Protein AF-A0A486XRD2-F1 (afdb_monomer)

Structure (mmCIF, N/CA/C/O backbone):
data_AF-A0A486XRD2-F1
#
_entry.id   AF-A0A486XRD2-F1
#
loop_
_atom_site.group_PDB
_atom_site.id
_atom_site.type_symbol
_atom_site.label_atom_id
_atom_site.label_alt_id
_atom_site.label_comp_id
_atom_site.label_asym_id
_atom_site.label_entity_id
_atom_site.label_seq_id
_atom_site.pdbx_PDB_ins_code
_atom_site.Cartn_x
_atom_site.Cartn_y
_atom_site.Cartn_z
_atom_site.occupancy
_atom_site.B_iso_or_equiv
_atom_site.auth_seq_id
_atom_site.auth_comp_id
_atom_site.auth_asym_id
_atom_site.auth_atom_id
_atom_site.pdbx_PDB_model_num
ATOM 1 N N . MET A 1 1 ? -30.554 0.204 22.713 1.00 56.03 1 MET A N 1
ATOM 2 C CA . MET A 1 1 ? -29.765 0.642 23.896 1.00 56.03 1 MET A CA 1
ATOM 3 C C . MET A 1 1 ? -28.442 -0.103 23.895 1.00 56.03 1 MET A C 1
ATOM 5 O O . MET A 1 1 ? -28.446 -1.259 23.504 1.00 56.03 1 MET A O 1
ATOM 9 N N . SER A 1 2 ? -27.326 0.515 24.295 1.00 78.50 2 SER A N 1
ATOM 10 C CA . SER A 1 2 ? -26.050 -0.213 24.377 1.00 78.50 2 SER A CA 1
ATOM 11 C C . SER A 1 2 ? -26.076 -1.240 25.515 1.00 78.50 2 SER A C 1
ATOM 13 O O . SER A 1 2 ? -26.695 -0.988 26.552 1.00 78.50 2 SER A O 1
ATOM 15 N N . LEU A 1 3 ? -25.358 -2.357 25.346 1.00 76.00 3 LEU A N 1
ATOM 16 C CA . LEU A 1 3 ? -25.177 -3.401 26.370 1.00 76.00 3 LEU A CA 1
ATOM 17 C C . LEU A 1 3 ? -24.735 -2.803 27.720 1.00 76.00 3 LEU A C 1
ATOM 19 O O . LEU A 1 3 ? -25.162 -3.218 28.788 1.00 76.00 3 LEU A O 1
ATOM 23 N N . ILE A 1 4 ? -23.935 -1.738 27.661 1.00 74.50 4 ILE A N 1
ATOM 24 C CA . ILE A 1 4 ? -23.418 -1.003 28.819 1.00 74.50 4 ILE A CA 1
ATOM 25 C C . ILE A 1 4 ? -24.538 -0.308 29.602 1.00 74.50 4 ILE A C 1
ATOM 27 O O . ILE A 1 4 ? -24.523 -0.321 30.830 1.00 74.50 4 ILE A O 1
ATOM 31 N N . LYS A 1 5 ? -25.523 0.286 28.912 1.00 79.38 5 LYS A N 1
ATOM 32 C CA . LYS A 1 5 ? -26.684 0.892 29.582 1.00 79.38 5 LYS A CA 1
ATOM 33 C C . LYS A 1 5 ? -27.525 -0.177 30.282 1.00 79.38 5 LYS A C 1
ATOM 35 O O . LYS A 1 5 ? -27.997 0.067 31.383 1.00 79.38 5 LYS A O 1
ATOM 40 N N . GLN A 1 6 ? -27.668 -1.358 29.677 1.00 80.94 6 GLN A N 1
ATOM 41 C CA . GLN A 1 6 ? -28.377 -2.486 30.292 1.00 80.94 6 GLN A CA 1
ATOM 42 C C . GLN A 1 6 ? -27.646 -3.000 31.541 1.00 80.94 6 GLN A C 1
ATOM 44 O O . GLN A 1 6 ? -28.281 -3.223 32.565 1.00 80.94 6 GLN A O 1
ATOM 49 N N . LEU A 1 7 ? -26.314 -3.105 31.487 1.00 82.50 7 LEU A N 1
ATOM 50 C CA . LEU A 1 7 ? -25.482 -3.535 32.616 1.00 82.50 7 LEU A CA 1
ATOM 51 C C . LEU A 1 7 ? -25.542 -2.543 33.788 1.00 82.50 7 LEU A C 1
ATOM 53 O O . LEU A 1 7 ? -25.674 -2.956 34.935 1.00 82.50 7 LEU A O 1
ATOM 57 N N . TRP A 1 8 ? -25.530 -1.237 33.503 1.00 85.25 8 TRP A N 1
ATOM 58 C CA . TRP A 1 8 ? -25.739 -0.196 34.515 1.00 85.25 8 TRP A CA 1
ATOM 59 C C . TRP A 1 8 ? -27.107 -0.297 35.186 1.00 85.25 8 TRP A C 1
ATOM 61 O O . TRP A 1 8 ? -27.195 -0.234 36.409 1.00 85.25 8 TRP A O 1
ATOM 71 N N . ILE A 1 9 ? -28.165 -0.477 34.391 1.00 85.50 9 ILE A N 1
ATOM 72 C CA . ILE A 1 9 ? -29.521 -0.653 34.918 1.00 85.50 9 ILE A CA 1
ATOM 73 C C . ILE A 1 9 ? -29.579 -1.904 35.796 1.00 85.50 9 ILE A C 1
ATOM 75 O O . ILE A 1 9 ? -30.108 -1.830 36.898 1.00 85.50 9 ILE A O 1
ATOM 79 N N . ALA A 1 10 ? -28.981 -3.018 35.367 1.00 85.94 10 ALA A N 1
ATOM 80 C CA . ALA A 1 10 ? -28.945 -4.249 36.150 1.00 85.94 10 ALA A CA 1
ATOM 81 C C . ALA A 1 10 ? -28.214 -4.073 37.492 1.00 85.94 10 ALA A C 1
ATOM 83 O O . ALA A 1 10 ? -28.741 -4.487 38.521 1.00 85.94 10 ALA A O 1
ATOM 84 N N . ILE A 1 11 ? -27.044 -3.419 37.506 1.00 84.88 11 ILE A N 1
ATOM 85 C CA . ILE A 1 11 ? -26.295 -3.137 38.744 1.00 84.88 11 ILE A CA 1
ATOM 86 C C . ILE A 1 11 ? -27.127 -2.257 39.680 1.00 84.88 11 ILE A C 1
ATOM 88 O O . ILE A 1 11 ? -27.289 -2.601 40.846 1.00 84.88 11 ILE A O 1
ATOM 92 N N . ILE A 1 12 ? -27.698 -1.160 39.173 1.00 86.50 12 ILE A N 1
ATOM 93 C CA . ILE A 1 12 ? -28.513 -0.242 39.982 1.00 86.50 12 ILE A CA 1
ATOM 94 C C . ILE A 1 12 ? -29.731 -0.966 40.554 1.00 86.50 12 ILE A C 1
ATOM 96 O O . ILE A 1 12 ? -29.985 -0.868 41.750 1.00 86.50 12 ILE A O 1
ATOM 100 N N . VAL A 1 13 ? -30.462 -1.715 39.726 1.00 89.50 13 VAL A N 1
ATOM 101 C CA . VAL A 1 13 ? -31.655 -2.454 40.157 1.00 89.50 13 VAL A CA 1
ATOM 102 C C . VAL A 1 13 ? -31.294 -3.487 41.221 1.00 89.50 13 VAL A C 1
ATOM 104 O O . VAL A 1 13 ? -31.942 -3.513 42.264 1.00 89.50 13 VAL A O 1
ATOM 107 N N . MET A 1 14 ? -30.240 -4.286 41.019 1.00 88.00 14 MET A N 1
ATOM 108 C CA . MET A 1 14 ? -29.806 -5.273 42.014 1.00 88.00 14 MET A CA 1
ATOM 109 C C . MET A 1 14 ? -29.352 -4.618 43.322 1.00 88.00 14 MET A C 1
ATOM 111 O O . MET A 1 14 ? -29.734 -5.083 44.393 1.00 88.00 14 MET A O 1
ATOM 115 N N . SER A 1 15 ? -28.584 -3.526 43.260 1.00 86.69 15 SER A N 1
ATOM 116 C CA . SER A 1 15 ? -28.147 -2.798 44.456 1.00 86.69 15 SER A CA 1
ATOM 117 C C . SER A 1 15 ? -29.325 -2.190 45.214 1.00 86.69 15 SER A C 1
ATOM 119 O O . SER A 1 15 ? -29.417 -2.357 46.426 1.00 86.69 15 SER A O 1
ATOM 121 N N . VAL A 1 16 ? -30.256 -1.528 44.522 1.00 87.81 16 VAL A N 1
ATOM 122 C CA . VAL A 1 16 ? -31.454 -0.949 45.149 1.00 87.81 16 VAL A CA 1
ATOM 123 C C . VAL A 1 16 ? -32.318 -2.041 45.772 1.00 87.81 16 VAL A C 1
ATOM 125 O O . VAL A 1 16 ? -32.782 -1.875 46.896 1.00 87.81 16 VAL A O 1
ATOM 128 N N . MET A 1 17 ? -32.493 -3.172 45.085 1.00 90.88 17 MET A N 1
ATOM 129 C CA . MET A 1 17 ? -33.284 -4.289 45.592 1.00 90.88 17 MET A CA 1
ATOM 130 C C . MET A 1 17 ? -32.649 -4.905 46.844 1.00 90.88 17 MET A C 1
ATOM 132 O O . MET A 1 17 ? -33.340 -5.055 47.846 1.00 90.88 17 MET A O 1
ATOM 136 N N . ALA A 1 18 ? -31.341 -5.186 46.825 1.00 88.00 18 ALA A N 1
ATOM 137 C CA . ALA A 1 18 ? -30.627 -5.791 47.951 1.00 88.00 18 ALA A CA 1
ATOM 138 C C . ALA A 1 18 ? -30.544 -4.865 49.178 1.00 88.00 18 ALA A C 1
ATOM 140 O O . ALA A 1 18 ? -30.765 -5.298 50.312 1.00 88.00 18 ALA A O 1
ATOM 141 N N . LEU A 1 19 ? -30.242 -3.579 48.965 1.00 88.19 19 LEU A N 1
ATOM 142 C CA . LEU A 1 19 ? -30.163 -2.600 50.053 1.00 88.19 19 LEU A CA 1
ATOM 143 C C . LEU A 1 19 ? -31.553 -2.275 50.600 1.00 88.19 19 LEU A C 1
ATOM 145 O O . LEU A 1 19 ? -31.738 -2.240 51.814 1.00 88.19 19 LEU A O 1
ATOM 149 N N . GLY A 1 20 ? -32.544 -2.121 49.720 1.00 87.38 20 GLY A N 1
ATOM 150 C CA . GLY A 1 20 ? -33.934 -1.886 50.099 1.00 87.38 20 GLY A CA 1
ATOM 151 C C . GLY A 1 20 ? -34.538 -3.052 50.882 1.00 87.38 20 GLY A C 1
ATOM 152 O O . GLY A 1 20 ? -35.177 -2.827 51.909 1.00 87.38 20 GLY A O 1
ATOM 153 N N . SER A 1 21 ? -34.289 -4.300 50.465 1.00 89.62 21 SER A N 1
ATOM 154 C CA . SER A 1 21 ? -34.754 -5.474 51.210 1.00 89.62 21 SER A CA 1
ATOM 155 C C . SER A 1 21 ? -34.093 -5.568 52.583 1.00 89.62 21 SER A C 1
ATOM 157 O O . SER A 1 21 ? -34.777 -5.811 53.572 1.00 89.62 21 SER A O 1
ATOM 159 N N . SER A 1 22 ? -32.779 -5.326 52.664 1.00 88.81 22 SER A N 1
ATOM 160 C CA . SER A 1 22 ? -32.043 -5.342 53.934 1.00 88.81 22 SER A CA 1
ATOM 161 C C . SER A 1 22 ? -32.551 -4.267 54.902 1.00 88.81 22 SER A C 1
ATOM 163 O O . SER A 1 22 ? -32.822 -4.561 56.068 1.00 88.81 22 SER A O 1
ATOM 165 N N . PHE A 1 23 ? -32.779 -3.046 54.402 1.00 88.06 23 PHE A N 1
ATOM 166 C CA . PHE A 1 23 ? -33.394 -1.958 55.163 1.00 88.06 23 PHE A CA 1
ATOM 167 C C . PHE A 1 23 ? -34.742 -2.375 55.753 1.00 88.06 23 PHE A C 1
ATOM 169 O O . PHE A 1 23 ? -34.960 -2.265 56.959 1.00 88.06 23 PHE A O 1
ATOM 176 N N . PHE A 1 24 ? -35.637 -2.882 54.902 1.00 87.50 24 PHE A N 1
ATOM 177 C CA . PHE A 1 24 ? -36.993 -3.225 55.306 1.00 87.50 24 PHE A CA 1
ATOM 178 C C . PHE A 1 24 ? -37.013 -4.364 56.331 1.00 87.50 24 PHE A C 1
ATOM 180 O O . PHE A 1 24 ? -37.695 -4.261 57.348 1.00 87.50 24 PHE A O 1
ATOM 187 N N . ILE A 1 25 ? -36.214 -5.413 56.106 1.00 88.81 25 ILE A N 1
ATOM 188 C CA . ILE A 1 25 ? -36.078 -6.541 57.037 1.00 88.81 25 ILE A CA 1
ATOM 189 C C . ILE A 1 25 ? -35.549 -6.060 58.394 1.00 88.81 25 ILE A C 1
ATOM 191 O O . ILE A 1 25 ? -36.102 -6.437 59.423 1.00 88.81 25 ILE A O 1
ATOM 195 N N . SER A 1 26 ? -34.526 -5.200 58.414 1.00 86.38 26 SER A N 1
ATOM 196 C CA . SER A 1 26 ? -33.927 -4.701 59.658 1.00 86.38 26 SER A CA 1
ATOM 197 C C . SER A 1 26 ? -34.902 -3.851 60.481 1.00 86.38 26 SER A C 1
ATOM 199 O O . SER A 1 26 ? -35.040 -4.063 61.689 1.00 86.38 26 SER A O 1
ATOM 201 N N . VAL A 1 27 ? -35.628 -2.931 59.834 1.00 86.19 27 VAL A N 1
ATOM 202 C CA . VAL A 1 27 ? -36.658 -2.112 60.497 1.00 86.19 27 VAL A CA 1
ATOM 203 C C . VAL A 1 27 ? -37.794 -2.995 61.019 1.00 86.19 27 VAL A C 1
ATOM 205 O O . VAL A 1 27 ? -38.228 -2.827 62.159 1.00 86.19 27 VAL A O 1
ATOM 208 N N . TYR A 1 28 ? -38.237 -3.974 60.226 1.00 88.56 28 TYR A N 1
ATOM 209 C CA . TYR A 1 28 ? -39.294 -4.908 60.612 1.00 88.56 28 TYR A CA 1
ATOM 210 C C . TYR A 1 28 ? -38.900 -5.793 61.804 1.00 88.56 28 TYR A C 1
ATOM 212 O O . TYR A 1 28 ? -39.654 -5.894 62.769 1.00 88.56 28 TYR A O 1
ATOM 220 N N . GLN A 1 29 ? -37.702 -6.385 61.787 1.00 87.62 29 GLN A N 1
ATOM 221 C CA . GLN A 1 29 ? -37.196 -7.203 62.895 1.00 87.62 29 GLN A CA 1
ATOM 222 C C . GLN A 1 29 ? -37.040 -6.388 64.181 1.00 87.62 29 GLN A C 1
ATOM 224 O O . GLN A 1 29 ? -37.430 -6.842 65.255 1.00 87.62 29 GLN A O 1
ATOM 229 N N . THR A 1 30 ? -36.527 -5.161 64.069 1.00 87.56 30 THR A N 1
ATOM 230 C CA . THR A 1 30 ? -36.347 -4.268 65.220 1.00 87.56 30 THR A CA 1
ATOM 231 C C . THR A 1 30 ? -37.694 -3.870 65.818 1.00 87.56 30 THR A C 1
ATOM 233 O O . THR A 1 30 ? -37.847 -3.852 67.038 1.00 87.56 30 THR A O 1
ATOM 236 N N . ARG A 1 31 ? -38.701 -3.608 64.973 1.00 88.62 31 ARG A N 1
ATOM 237 C CA . ARG A 1 31 ? -40.080 -3.379 65.415 1.00 88.62 31 ARG A CA 1
ATOM 238 C C . ARG A 1 31 ? -40.617 -4.577 66.201 1.00 88.62 31 ARG A C 1
ATOM 240 O O . ARG A 1 31 ? -41.103 -4.374 67.308 1.00 88.62 31 ARG A O 1
ATOM 247 N N . LEU A 1 32 ? -40.531 -5.793 65.654 1.00 87.75 32 LEU A N 1
ATOM 248 C CA . LEU A 1 32 ? -41.040 -6.999 66.321 1.00 87.75 32 LEU A CA 1
ATOM 249 C C . LEU A 1 32 ? -40.400 -7.201 67.698 1.00 87.75 32 LEU A C 1
ATOM 251 O O . LEU A 1 32 ? -41.107 -7.408 68.680 1.00 87.75 32 LEU A O 1
ATOM 255 N N . HIS A 1 33 ? -39.078 -7.064 67.778 1.00 88.25 33 HIS A N 1
ATOM 256 C CA . HIS A 1 33 ? -38.345 -7.228 69.029 1.00 88.25 33 HIS A CA 1
ATOM 257 C C . HIS A 1 33 ? -38.732 -6.176 70.081 1.00 88.25 33 HIS A C 1
ATOM 259 O O . HIS A 1 33 ? -38.884 -6.491 71.259 1.00 88.25 33 HIS A O 1
ATOM 265 N N . LEU A 1 34 ? -38.952 -4.925 69.660 1.00 87.56 34 LEU A N 1
ATOM 266 C CA . LEU A 1 34 ? -39.437 -3.868 70.551 1.00 87.56 34 LEU A CA 1
ATOM 267 C C . LEU A 1 34 ? -40.858 -4.138 71.055 1.00 87.56 34 LEU A C 1
ATOM 269 O O . LEU A 1 34 ? -41.132 -3.879 72.224 1.00 87.56 34 LEU A O 1
ATOM 273 N N . MET A 1 35 ? -41.749 -4.658 70.205 1.00 88.19 35 MET A N 1
ATOM 274 C CA . MET A 1 35 ? -43.113 -5.017 70.611 1.00 88.19 35 MET A CA 1
ATOM 275 C C . MET A 1 35 ? -43.106 -6.134 71.658 1.00 88.19 35 MET A C 1
ATOM 277 O O . MET A 1 35 ? -43.782 -6.016 72.676 1.00 88.19 35 MET A O 1
ATOM 281 N N . GLU A 1 36 ? -42.302 -7.176 71.444 1.00 88.69 36 GLU A N 1
ATOM 282 C CA . GLU A 1 36 ? -42.139 -8.282 72.393 1.00 88.69 36 GLU A CA 1
ATOM 283 C C . GLU A 1 36 ? -41.585 -7.797 73.741 1.00 88.69 36 GLU A C 1
ATOM 285 O O . GLU A 1 36 ? -42.147 -8.100 74.793 1.00 88.69 36 GLU A O 1
ATOM 290 N N . HIS A 1 37 ? -40.538 -6.966 73.718 1.00 89.12 37 HIS A N 1
ATOM 291 C CA . HIS A 1 37 ? -39.964 -6.392 74.935 1.00 89.12 37 HIS A CA 1
ATOM 292 C C . HIS A 1 37 ? -40.941 -5.498 75.699 1.00 89.12 37 HIS A C 1
ATOM 294 O O . HIS A 1 37 ? -40.990 -5.562 76.928 1.00 89.12 37 HIS A O 1
ATOM 300 N N . LEU A 1 38 ? -41.712 -4.661 74.999 1.00 87.94 38 LEU A N 1
ATOM 301 C CA . LEU A 1 38 ? -42.724 -3.815 75.630 1.00 87.94 38 LEU A CA 1
ATOM 302 C C . LEU A 1 38 ? -43.860 -4.656 76.223 1.00 87.94 38 LEU A C 1
ATOM 304 O O . LEU A 1 38 ? -44.310 -4.354 77.324 1.00 87.94 38 LEU A O 1
ATOM 308 N N . TYR A 1 39 ? -44.280 -5.726 75.545 1.00 90.44 39 TYR A N 1
ATOM 309 C CA . TYR A 1 39 ? -45.314 -6.627 76.049 1.00 90.44 39 TYR A CA 1
ATOM 310 C C . TYR A 1 39 ? -44.873 -7.357 77.322 1.00 90.44 39 TYR A C 1
ATOM 312 O O . TYR A 1 39 ? -45.574 -7.300 78.331 1.00 90.44 39 TYR A O 1
ATOM 320 N N . LEU A 1 40 ? -43.690 -7.983 77.311 1.00 90.00 40 LEU A N 1
ATOM 321 C CA . LEU A 1 40 ? -43.140 -8.651 78.496 1.00 90.00 40 LEU A CA 1
ATOM 322 C C . LEU A 1 40 ? -42.992 -7.669 79.661 1.00 90.00 40 LEU A C 1
ATOM 324 O O . LEU A 1 40 ? -43.444 -7.951 80.766 1.00 90.00 40 LEU A O 1
ATOM 328 N N . LYS A 1 41 ? -42.471 -6.465 79.389 1.00 89.38 41 LYS A N 1
ATOM 329 C CA . LYS A 1 41 ? -42.376 -5.394 80.386 1.00 89.38 41 LYS A CA 1
ATOM 330 C C . LYS A 1 41 ? -43.746 -5.009 80.954 1.00 89.38 41 LYS A C 1
ATOM 332 O O . LYS A 1 41 ? -43.855 -4.792 82.157 1.00 89.38 41 LYS A O 1
ATOM 337 N N . ASN A 1 42 ? -44.786 -4.922 80.122 1.00 91.94 42 ASN A N 1
ATOM 338 C CA . ASN A 1 42 ? -46.143 -4.634 80.585 1.00 91.94 42 ASN A CA 1
ATOM 339 C C . ASN A 1 42 ? -46.658 -5.731 81.527 1.00 91.94 42 ASN A C 1
ATOM 341 O O . ASN A 1 42 ? -47.186 -5.414 82.591 1.00 91.94 42 ASN A O 1
ATOM 345 N N . VAL A 1 43 ? -46.498 -7.005 81.153 1.00 91.75 43 VAL A N 1
ATOM 346 C CA . VAL A 1 43 ? -46.941 -8.160 81.954 1.00 91.75 43 VAL A CA 1
ATOM 347 C C . VAL A 1 43 ? -46.187 -8.237 83.283 1.00 91.75 43 VAL A C 1
ATOM 349 O O . VAL A 1 43 ? -46.818 -8.377 84.334 1.00 91.75 43 VAL A O 1
ATOM 352 N N . ASP A 1 44 ? -44.863 -8.086 83.258 1.00 91.81 44 ASP A N 1
ATOM 353 C CA . ASP A 1 44 ? -44.022 -8.115 84.457 1.00 91.81 44 ASP A CA 1
ATOM 354 C C . ASP A 1 44 ? -44.389 -6.974 85.411 1.00 91.81 44 ASP A C 1
ATOM 356 O O . ASP A 1 44 ? -44.645 -7.207 86.596 1.00 91.81 44 ASP A O 1
ATOM 360 N N . ASN A 1 45 ? -44.512 -5.746 84.893 1.00 91.19 45 ASN A N 1
ATOM 361 C CA . ASN A 1 45 ? -44.902 -4.586 85.693 1.00 91.19 45 ASN A CA 1
ATOM 362 C C . ASN A 1 45 ? -46.311 -4.745 86.276 1.00 91.19 45 ASN A C 1
ATOM 364 O O . ASN A 1 45 ? -46.512 -4.460 87.457 1.00 91.19 45 ASN A O 1
ATOM 368 N N . ALA A 1 46 ? -47.276 -5.232 85.486 1.00 91.56 46 ALA A N 1
ATOM 369 C CA . ALA A 1 46 ? -48.633 -5.494 85.963 1.00 91.56 46 ALA A CA 1
ATOM 370 C C . ALA A 1 46 ? -48.632 -6.523 87.095 1.00 91.56 46 ALA A C 1
ATOM 372 O O . ALA A 1 46 ? -49.273 -6.307 88.121 1.00 91.56 46 ALA A O 1
ATOM 373 N N . THR A 1 47 ? -47.863 -7.603 86.953 1.00 92.06 47 THR A N 1
ATOM 374 C CA . THR A 1 47 ? -47.773 -8.677 87.951 1.00 92.06 47 THR A CA 1
ATOM 375 C C . THR A 1 47 ? -47.131 -8.193 89.252 1.00 92.06 47 THR A C 1
ATOM 377 O O . THR A 1 47 ? -47.670 -8.434 90.334 1.00 92.06 47 THR A O 1
ATOM 380 N N . VAL A 1 48 ? -46.013 -7.464 89.165 1.00 91.12 48 VAL A N 1
ATOM 381 C CA . VAL A 1 48 ? -45.300 -6.916 90.333 1.00 91.12 48 VAL A CA 1
ATOM 382 C C . VAL A 1 48 ? -46.158 -5.885 91.072 1.00 91.12 48 VAL A C 1
ATOM 384 O O . VAL A 1 48 ? -46.266 -5.925 92.303 1.00 91.12 48 VAL A O 1
ATOM 387 N N . LEU A 1 49 ? -46.814 -4.982 90.339 1.00 88.88 49 LEU A N 1
ATOM 388 C CA . LEU A 1 49 ? -47.686 -3.971 90.936 1.00 88.88 49 LEU A CA 1
ATOM 389 C C . LEU A 1 49 ? -48.952 -4.597 91.523 1.00 88.88 49 LEU A C 1
ATOM 391 O O . LEU A 1 49 ? -49.318 -4.259 92.646 1.00 88.88 49 LEU A O 1
ATOM 395 N N . ALA A 1 50 ? -49.572 -5.569 90.850 1.00 89.56 50 ALA A N 1
ATOM 396 C CA . ALA A 1 50 ? -50.719 -6.292 91.394 1.00 89.56 50 ALA A CA 1
ATOM 397 C C . ALA A 1 50 ? -50.361 -7.067 92.670 1.00 89.56 50 ALA A C 1
ATOM 399 O O . ALA A 1 50 ? -51.144 -7.061 93.619 1.00 89.56 50 ALA A O 1
ATOM 400 N N . MET A 1 51 ? -49.172 -7.678 92.742 1.00 88.75 51 MET A N 1
ATOM 401 C CA . MET A 1 51 ? -48.687 -8.345 93.955 1.00 88.75 51 MET A CA 1
ATOM 402 C C . MET A 1 51 ? -48.501 -7.347 95.108 1.00 88.75 51 MET A C 1
ATOM 404 O O . MET A 1 51 ? -48.952 -7.607 96.224 1.00 88.75 51 MET A O 1
ATOM 408 N N . THR A 1 52 ? -47.919 -6.179 94.826 1.00 88.44 52 THR A N 1
ATOM 409 C CA . THR A 1 52 ? -47.726 -5.101 95.813 1.00 88.44 52 THR A CA 1
ATOM 410 C C . THR A 1 52 ? -49.070 -4.558 96.319 1.00 88.44 52 THR A C 1
ATOM 412 O O . THR A 1 52 ? -49.292 -4.444 97.524 1.00 88.44 52 THR A O 1
ATOM 415 N N . LEU A 1 53 ? -50.018 -4.300 95.414 1.00 86.81 53 LEU A N 1
ATOM 416 C CA . LEU A 1 53 ? -51.359 -3.813 95.753 1.00 86.81 53 LEU A CA 1
ATOM 417 C C . LEU A 1 53 ? -52.197 -4.879 96.471 1.00 86.81 53 LEU A C 1
ATOM 419 O O . LEU A 1 53 ? -53.012 -4.538 97.326 1.00 86.81 53 LEU A O 1
ATOM 423 N N . SER A 1 54 ? -51.965 -6.168 96.200 1.00 87.31 54 SER A N 1
ATOM 424 C CA . SER A 1 54 ? -52.606 -7.287 96.912 1.00 87.31 54 SER A CA 1
ATOM 425 C C . SER A 1 54 ? -52.170 -7.375 98.379 1.00 87.31 54 SER A C 1
ATOM 427 O O . SER A 1 54 ? -52.929 -7.884 99.198 1.00 87.31 54 SER A O 1
ATOM 429 N N . GLN A 1 55 ? -51.022 -6.801 98.753 1.00 85.00 55 GLN A N 1
ATOM 430 C CA . GLN A 1 55 ? -50.554 -6.725 100.147 1.00 85.00 55 GLN A CA 1
ATOM 431 C C . GLN A 1 55 ? -50.911 -5.401 100.852 1.00 85.00 55 GLN A C 1
ATOM 433 O O . GLN A 1 55 ? -50.877 -5.337 102.078 1.00 85.00 55 GLN A O 1
ATOM 438 N N . ALA A 1 56 ? -51.270 -4.353 100.104 1.00 84.19 56 ALA A N 1
ATOM 439 C CA . ALA A 1 56 ? -51.637 -3.040 100.645 1.00 84.19 56 ALA A CA 1
ATOM 440 C C . ALA A 1 56 ? -53.061 -3.005 101.246 1.00 84.19 56 ALA A C 1
ATOM 442 O O . ALA A 1 56 ? -53.874 -3.889 100.984 1.00 84.19 56 ALA A O 1
ATOM 443 N N . ASN A 1 57 ? -53.401 -1.966 102.016 1.00 77.62 57 ASN A N 1
ATOM 444 C CA . ASN A 1 57 ? -54.781 -1.745 102.474 1.00 77.62 57 ASN A CA 1
ATOM 445 C C . ASN A 1 57 ? -55.688 -1.320 101.306 1.00 77.62 57 ASN A C 1
ATOM 447 O O . ASN A 1 57 ? -55.312 -0.471 100.502 1.00 77.62 57 ASN A O 1
ATOM 451 N N . LYS A 1 58 ? -56.901 -1.883 101.235 1.00 82.00 58 LYS A N 1
ATOM 452 C CA . LYS A 1 58 ? -57.854 -1.748 100.107 1.00 82.00 58 LYS A CA 1
ATOM 453 C C . LYS A 1 58 ? -58.685 -0.459 100.154 1.00 82.00 58 LYS A C 1
ATOM 455 O O . LYS A 1 58 ? -59.793 -0.404 99.631 1.00 82.00 58 LYS A O 1
ATOM 460 N N . ASP A 1 59 ? -58.150 0.585 100.780 1.00 79.94 59 ASP A N 1
ATOM 461 C CA . ASP A 1 59 ? -58.771 1.907 100.753 1.00 79.94 59 ASP A CA 1
ATOM 462 C C . ASP A 1 59 ? -58.533 2.577 99.390 1.00 79.94 59 ASP A C 1
ATOM 464 O O . ASP A 1 59 ? -57.406 2.594 98.888 1.00 79.94 59 ASP A O 1
ATOM 468 N N . SER A 1 60 ? -59.589 3.151 98.805 1.00 76.06 60 SER A N 1
ATOM 469 C CA . SER A 1 60 ? -59.562 3.760 97.467 1.00 76.06 60 SER A CA 1
ATOM 470 C C . SER A 1 60 ? -58.480 4.835 97.360 1.00 76.06 60 SER A C 1
ATOM 472 O O . SER A 1 60 ? -57.751 4.881 96.374 1.00 76.06 60 SER A O 1
ATOM 474 N N . THR A 1 61 ? -58.321 5.644 98.409 1.00 80.12 61 THR A N 1
ATOM 475 C CA . THR A 1 61 ? -57.337 6.733 98.478 1.00 80.12 61 THR A CA 1
ATOM 476 C C . THR A 1 61 ? -55.899 6.218 98.503 1.00 80.12 61 THR A C 1
ATOM 478 O O . THR A 1 61 ? -55.007 6.800 97.892 1.00 80.12 61 THR A O 1
ATOM 481 N N . THR A 1 62 ? -55.658 5.104 99.202 1.00 82.56 62 THR A N 1
ATOM 482 C CA . THR A 1 62 ? -54.319 4.507 99.322 1.00 82.56 62 THR A CA 1
ATOM 483 C C . THR A 1 62 ? -53.890 3.862 98.003 1.00 82.56 62 THR A C 1
ATOM 485 O O . THR A 1 62 ? -52.759 4.056 97.561 1.00 82.56 62 THR A O 1
ATOM 488 N N . LEU A 1 63 ? -54.804 3.146 97.339 1.00 84.12 63 LEU A N 1
ATOM 489 C CA . LEU A 1 63 ? -54.556 2.544 96.025 1.00 84.12 63 LEU A CA 1
ATOM 490 C C . LEU A 1 63 ? -54.332 3.611 94.945 1.00 84.12 63 LEU A C 1
ATOM 492 O O . LEU A 1 63 ? -53.429 3.463 94.124 1.00 84.12 63 LEU A O 1
ATOM 496 N N . GLU A 1 64 ? -55.104 4.701 94.972 1.00 86.06 64 GLU A N 1
ATOM 497 C CA . GLU A 1 64 ? -54.931 5.830 94.055 1.00 86.06 64 GLU A CA 1
ATOM 498 C C . GLU A 1 64 ? -53.574 6.510 94.236 1.00 86.06 64 GLU A C 1
ATOM 500 O O . GLU A 1 64 ? -52.875 6.710 93.249 1.00 86.06 64 GLU A O 1
ATOM 505 N N . LEU A 1 65 ? -53.140 6.775 95.473 1.00 85.31 65 LEU A N 1
ATOM 506 C CA . LEU A 1 65 ? -51.827 7.373 95.745 1.00 85.31 65 LEU A CA 1
ATOM 507 C C . LEU A 1 65 ? -50.661 6.472 95.312 1.00 85.31 65 LEU A C 1
ATOM 509 O O . LEU A 1 65 ? -49.671 6.973 94.780 1.00 85.31 65 LEU A O 1
ATOM 513 N N . MET A 1 66 ? -50.762 5.152 95.505 1.00 85.50 66 MET A N 1
ATOM 514 C CA . MET A 1 66 ? -49.723 4.209 95.067 1.00 85.50 66 MET A CA 1
ATOM 515 C C . MET A 1 66 ? -49.638 4.120 93.539 1.00 85.50 66 MET A C 1
ATOM 517 O O . MET A 1 66 ? -48.540 4.116 92.981 1.00 85.50 66 MET A O 1
ATOM 521 N N . LEU A 1 67 ? -50.785 4.077 92.855 1.00 89.06 67 LEU A N 1
ATOM 522 C CA . LEU A 1 67 ? -50.838 4.060 91.394 1.00 89.06 67 LEU A CA 1
ATOM 523 C C . LEU A 1 67 ? -50.427 5.410 90.788 1.00 89.06 67 LEU A C 1
ATOM 525 O O . LEU A 1 67 ? -49.710 5.411 89.792 1.00 89.06 67 LEU A O 1
ATOM 529 N N . ALA A 1 68 ? -50.807 6.534 91.403 1.00 88.06 68 ALA A N 1
ATOM 530 C CA . ALA A 1 68 ? -50.389 7.876 90.999 1.00 88.06 68 ALA A CA 1
ATOM 531 C C . ALA A 1 68 ? -48.873 8.048 91.144 1.00 88.06 68 ALA A C 1
ATOM 533 O O . ALA A 1 68 ? -48.217 8.433 90.185 1.00 88.06 68 ALA A O 1
ATOM 534 N N . ALA A 1 69 ? -48.287 7.645 92.278 1.00 88.56 69 ALA A N 1
ATOM 535 C CA . ALA A 1 69 ? -46.837 7.690 92.475 1.00 88.56 69 ALA A CA 1
ATOM 536 C C . ALA A 1 69 ? -46.083 6.848 91.434 1.00 88.56 69 ALA A C 1
ATOM 538 O O . ALA A 1 69 ? -45.022 7.249 90.956 1.00 88.56 69 ALA A O 1
ATOM 539 N N . GLN A 1 70 ? -46.632 5.689 91.057 1.00 90.38 70 GLN A N 1
ATOM 540 C CA . GLN A 1 70 ? -46.051 4.856 90.010 1.00 90.38 70 GLN A CA 1
ATOM 541 C C . GLN A 1 70 ? -46.237 5.465 88.612 1.00 90.38 70 GLN A C 1
ATOM 543 O O . GLN A 1 70 ? -45.328 5.371 87.789 1.00 90.38 70 GLN A O 1
ATOM 548 N N . PHE A 1 71 ? -47.377 6.096 88.336 1.00 89.06 71 PHE A N 1
ATOM 549 C CA . PHE A 1 71 ? -47.654 6.780 87.074 1.00 89.06 71 PHE A CA 1
ATOM 550 C C . PHE A 1 71 ? -46.759 8.017 86.888 1.00 89.06 71 PHE A C 1
ATOM 552 O O . PHE A 1 71 ? -46.154 8.184 85.829 1.00 89.06 71 PHE A O 1
ATOM 559 N N . ASP A 1 72 ? -46.557 8.797 87.952 1.00 87.31 72 ASP A N 1
ATOM 560 C CA . ASP A 1 72 ? -45.717 10.001 87.986 1.00 87.31 72 ASP A CA 1
ATOM 561 C C . ASP A 1 72 ? -44.222 9.708 87.761 1.00 87.31 72 ASP A C 1
ATOM 563 O O . ASP A 1 72 ? -43.445 10.617 87.470 1.00 87.31 72 ASP A O 1
ATOM 567 N N . THR A 1 73 ? -43.801 8.434 87.810 1.00 85.62 73 THR A N 1
ATOM 568 C CA . THR A 1 73 ? -42.456 8.030 87.356 1.00 85.62 73 THR A CA 1
ATOM 569 C C . THR A 1 73 ? -42.234 8.259 85.858 1.00 85.62 73 THR A C 1
ATOM 571 O O . THR A 1 73 ? -41.090 8.254 85.406 1.00 85.62 73 THR A O 1
ATOM 574 N N . GLY A 1 74 ? -43.311 8.443 85.084 1.00 82.75 74 GLY A N 1
ATOM 575 C CA . GLY A 1 74 ? -43.265 8.761 83.659 1.00 82.75 74 GLY A CA 1
ATOM 576 C C . GLY A 1 74 ? -42.961 7.574 82.743 1.00 82.75 74 GLY A C 1
ATOM 577 O O . GLY A 1 74 ? -42.749 7.778 81.558 1.00 82.75 74 GLY A O 1
ATOM 578 N N . TYR A 1 75 ? -42.928 6.336 83.249 1.00 84.12 75 TYR A N 1
ATOM 579 C CA . TYR A 1 75 ? -42.641 5.147 82.429 1.00 84.12 75 TYR A CA 1
ATOM 580 C C . TYR A 1 75 ? -43.879 4.495 81.794 1.00 84.12 75 TYR A C 1
ATOM 582 O O . TYR A 1 75 ? -43.734 3.566 80.990 1.00 84.12 75 TYR A O 1
ATOM 590 N N . TYR A 1 76 ? -45.081 4.952 82.148 1.00 87.44 76 TYR A N 1
ATOM 591 C CA . TYR A 1 76 ? -46.348 4.353 81.736 1.00 87.44 76 TYR A CA 1
ATOM 592 C C . TYR A 1 76 ? -47.165 5.328 80.906 1.00 87.44 76 TYR A C 1
ATOM 594 O O . TYR A 1 76 ? -47.302 6.498 81.246 1.00 87.44 76 TYR A O 1
ATOM 602 N N . GLU A 1 77 ? -47.740 4.820 79.826 1.00 87.19 77 GLU A N 1
ATOM 603 C CA . GLU A 1 77 ? -48.703 5.559 79.019 1.00 87.19 77 GLU A CA 1
ATOM 604 C C . GLU A 1 77 ? -50.106 5.450 79.603 1.00 87.19 77 GLU A C 1
ATOM 606 O O . GLU A 1 77 ? -50.856 6.427 79.582 1.00 87.19 77 GLU A O 1
ATOM 611 N N . ARG A 1 78 ? -50.449 4.280 80.155 1.00 89.88 78 ARG A N 1
ATOM 612 C CA . ARG A 1 78 ? -51.755 4.012 80.754 1.00 89.88 78 ARG A CA 1
ATOM 613 C C . ARG A 1 78 ? -51.624 3.066 81.941 1.00 89.88 78 ARG A C 1
ATOM 615 O O . ARG A 1 78 ? -50.982 2.024 81.841 1.00 89.88 78 ARG A O 1
ATOM 622 N N . ILE A 1 79 ? -52.277 3.406 83.048 1.00 91.31 79 ILE A N 1
ATOM 623 C CA . ILE A 1 79 ? -52.503 2.496 84.178 1.00 91.31 79 ILE A CA 1
ATOM 624 C C . ILE A 1 79 ? -53.993 2.538 84.500 1.00 91.31 79 ILE A C 1
ATOM 626 O O . ILE A 1 79 ? -54.539 3.607 84.767 1.00 91.31 79 ILE A O 1
ATOM 630 N N . SER A 1 80 ? -54.669 1.392 84.440 1.00 90.44 80 SER A N 1
ATOM 631 C CA . SER A 1 80 ? -56.103 1.284 84.730 1.00 90.44 80 SER A CA 1
ATOM 632 C C . SER A 1 80 ? -56.361 0.194 85.758 1.00 90.44 80 SER A C 1
ATOM 634 O O . SER A 1 80 ? -55.960 -0.949 85.566 1.00 90.44 80 SER A O 1
ATOM 636 N N . 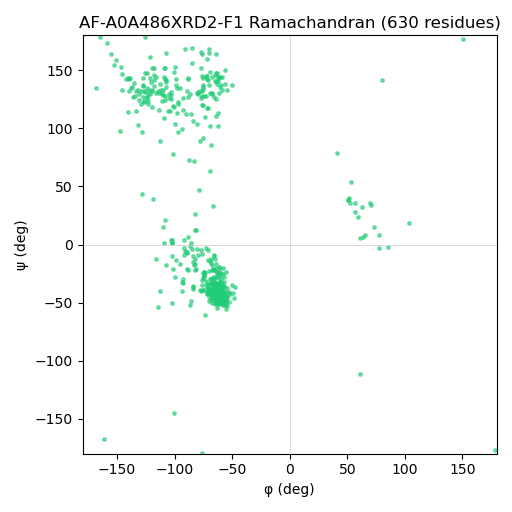LEU A 1 81 ? -57.061 0.539 86.833 1.00 89.06 81 LEU A N 1
ATOM 637 C CA . LEU A 1 81 ? -57.586 -0.424 87.790 1.00 89.06 81 LEU A CA 1
ATOM 638 C C . LEU A 1 81 ? -59.073 -0.634 87.513 1.00 89.06 81 LEU A C 1
ATOM 640 O O . LEU A 1 81 ? -59.856 0.310 87.600 1.00 89.06 81 LEU A O 1
ATOM 644 N N . LEU A 1 82 ? -59.459 -1.863 87.196 1.00 88.88 82 LEU A N 1
ATOM 645 C CA . LEU A 1 82 ? -60.823 -2.257 86.858 1.00 88.88 82 LEU A CA 1
ATOM 646 C C . LEU A 1 82 ? -61.431 -3.099 87.985 1.00 88.88 82 LEU A C 1
ATOM 648 O O . LEU A 1 82 ? -60.744 -3.915 88.602 1.00 88.88 82 LEU A O 1
ATOM 652 N N . LYS A 1 83 ? -62.731 -2.942 88.232 1.00 83.69 83 LYS A N 1
ATOM 653 C CA . LYS A 1 83 ? -63.510 -3.868 89.065 1.00 83.69 83 LYS A CA 1
ATOM 654 C C . LYS A 1 83 ? -63.694 -5.217 88.358 1.00 83.69 83 LYS A C 1
ATOM 656 O O . LYS A 1 83 ? -63.551 -5.292 87.136 1.00 83.69 83 LYS A O 1
ATOM 661 N N . PRO A 1 84 ? -64.104 -6.273 89.086 1.00 79.31 84 PRO A N 1
ATOM 662 C CA . PRO A 1 84 ? -64.469 -7.559 88.487 1.00 79.31 84 PRO A CA 1
ATOM 663 C C . PRO A 1 84 ? -65.610 -7.475 87.454 1.00 79.31 84 PRO A C 1
ATOM 665 O O . PRO A 1 84 ? -65.740 -8.366 86.622 1.00 79.31 84 PRO A O 1
ATOM 668 N N . ASP A 1 85 ? -66.420 -6.408 87.483 1.00 76.81 85 ASP A N 1
ATOM 669 C CA . ASP A 1 85 ? -67.480 -6.120 86.503 1.00 76.81 85 ASP A CA 1
ATOM 670 C C . ASP A 1 85 ? -66.996 -5.349 85.254 1.00 76.81 85 ASP A C 1
ATOM 672 O O . ASP A 1 85 ? -67.788 -5.073 84.353 1.00 76.81 85 ASP A O 1
ATOM 676 N N . GLY A 1 86 ? -65.704 -5.003 85.189 1.00 71.88 86 GLY A N 1
ATOM 677 C CA . GLY A 1 86 ? -65.084 -4.259 84.091 1.00 71.88 86 GLY A CA 1
ATOM 678 C C . GLY A 1 86 ? -65.185 -2.731 84.194 1.00 71.88 86 GLY A C 1
ATOM 679 O O . GLY A 1 86 ? -64.632 -2.037 83.342 1.00 71.88 86 GLY A O 1
ATOM 680 N N . SER A 1 87 ? -65.842 -2.173 85.217 1.00 79.38 87 SER A N 1
ATOM 681 C CA . SER A 1 87 ? -65.888 -0.719 85.424 1.00 79.38 87 SER A CA 1
ATOM 682 C C . SER A 1 87 ? -64.564 -0.188 85.991 1.00 79.38 87 SER A C 1
ATOM 684 O O . SER A 1 87 ? -63.972 -0.779 86.896 1.00 79.38 87 SER A O 1
ATOM 686 N N . ALA A 1 88 ? -64.071 0.931 85.454 1.00 76.44 88 ALA A N 1
ATOM 687 C CA . ALA A 1 88 ? -62.814 1.526 85.901 1.00 76.44 88 ALA A CA 1
ATOM 688 C C . ALA A 1 88 ? -62.964 2.191 87.278 1.00 76.44 88 ALA A C 1
ATOM 690 O O . ALA A 1 88 ? -63.850 3.017 87.486 1.00 76.44 88 ALA A O 1
ATOM 691 N N . ILE A 1 89 ? -62.077 1.828 88.205 1.00 77.75 89 ILE A N 1
ATOM 692 C CA . ILE A 1 89 ? -61.938 2.438 89.533 1.00 77.75 89 ILE A CA 1
ATOM 693 C C . ILE A 1 89 ? -61.012 3.651 89.434 1.00 77.75 89 ILE A C 1
ATOM 695 O O . ILE A 1 89 ? -61.373 4.736 89.872 1.00 77.75 89 ILE A O 1
ATOM 699 N N . ILE A 1 90 ? -59.829 3.462 88.846 1.00 83.81 90 ILE A N 1
ATOM 700 C CA . ILE A 1 90 ? -58.785 4.482 88.687 1.00 83.81 90 ILE A CA 1
ATOM 701 C C . ILE A 1 90 ? -58.222 4.354 87.273 1.00 83.81 90 ILE A C 1
ATOM 703 O O . ILE A 1 90 ? -57.965 3.242 86.806 1.00 83.81 90 ILE A O 1
ATOM 707 N N . HIS A 1 91 ? -58.032 5.480 86.590 1.00 87.56 91 HIS A N 1
ATOM 708 C CA . HIS A 1 91 ? -57.506 5.515 85.231 1.00 87.56 91 HIS A CA 1
ATOM 709 C C . HIS A 1 91 ? -56.549 6.690 85.060 1.00 87.56 91 HIS A C 1
ATOM 711 O O . HIS A 1 91 ? -56.964 7.847 85.092 1.00 87.56 91 HIS A O 1
ATOM 717 N N . PHE A 1 92 ? -55.277 6.382 84.829 1.00 87.94 92 PHE A N 1
ATOM 718 C CA . PHE A 1 92 ? -54.258 7.355 84.466 1.00 87.94 92 PHE A CA 1
ATOM 719 C C . PHE A 1 92 ? -53.857 7.148 83.010 1.00 87.94 92 PHE A C 1
ATOM 721 O O . PHE A 1 92 ? -53.610 6.014 82.590 1.00 87.94 92 PHE A O 1
ATOM 728 N N . LYS A 1 93 ? -53.794 8.239 82.240 1.00 87.25 93 LYS A N 1
ATOM 729 C CA . LYS A 1 93 ? -53.359 8.232 80.842 1.00 87.25 93 LYS A CA 1
ATOM 730 C C . LYS A 1 93 ? -52.491 9.447 80.547 1.00 87.25 93 LYS A C 1
ATOM 732 O O . LYS A 1 93 ? -52.856 10.570 80.890 1.00 87.25 93 LYS A O 1
ATOM 737 N N . MET A 1 94 ? -51.353 9.219 79.901 1.00 81.00 94 MET A N 1
ATOM 738 C CA . MET A 1 94 ? -50.414 10.279 79.558 1.00 81.00 94 MET A CA 1
ATOM 739 C C . MET A 1 94 ? -50.953 11.086 78.361 1.00 81.00 94 MET A C 1
ATOM 741 O O . MET A 1 94 ? -51.461 10.487 77.405 1.00 81.00 94 MET A O 1
ATOM 745 N N . PRO A 1 95 ? -50.869 12.429 78.372 1.00 75.06 95 PRO A N 1
ATOM 746 C CA . PRO A 1 95 ? -51.194 13.242 77.207 1.00 75.06 95 PRO A CA 1
ATOM 747 C C . PRO A 1 95 ? -50.296 12.871 76.023 1.00 75.06 95 PRO A C 1
ATOM 749 O O . PRO A 1 95 ? -49.091 12.668 76.169 1.00 75.06 95 PRO A O 1
ATOM 752 N N . SER A 1 96 ? -50.877 12.779 74.832 1.00 65.44 96 SER A N 1
ATOM 753 C CA . SER A 1 96 ? -50.130 12.495 73.610 1.00 65.44 96 SER A CA 1
ATOM 754 C C . SER A 1 96 ? -49.352 13.735 73.155 1.00 65.44 96 SER A C 1
ATOM 756 O O . SER A 1 96 ? -49.889 14.560 72.416 1.00 65.44 96 SER A O 1
ATOM 758 N N . ASP A 1 97 ? -48.101 13.861 73.595 1.00 63.19 97 ASP A N 1
ATOM 759 C CA . ASP A 1 97 ? -47.178 14.905 73.135 1.00 63.19 97 ASP A CA 1
ATOM 760 C C . ASP A 1 97 ? -46.585 14.604 71.750 1.00 63.19 97 ASP A C 1
ATOM 762 O O . ASP A 1 97 ? -46.413 13.451 71.339 1.00 63.19 97 ASP A O 1
ATOM 766 N N . SER A 1 98 ? -46.234 15.666 71.016 1.00 58.50 98 SER A N 1
ATOM 767 C CA . SER A 1 98 ? -45.564 15.564 69.718 1.00 58.50 98 SER A CA 1
ATOM 768 C C . SER A 1 98 ? -44.136 15.041 69.888 1.00 58.50 98 SER A C 1
ATOM 770 O O . SER A 1 98 ? -43.219 15.778 70.253 1.00 58.50 98 SER A O 1
ATOM 772 N N . VAL A 1 99 ? -43.936 13.762 69.592 1.00 67.00 99 VAL A N 1
ATOM 773 C CA . VAL A 1 99 ? -42.612 13.135 69.551 1.00 67.00 99 VAL A CA 1
ATOM 774 C C . VAL A 1 99 ? -41.857 13.636 68.310 1.00 67.00 99 VAL A C 1
ATOM 776 O O . VAL A 1 99 ? -42.458 13.835 67.258 1.00 67.00 99 VAL A O 1
ATOM 779 N N . GLY A 1 100 ? -40.531 13.816 68.388 1.00 78.19 100 GLY A N 1
ATOM 780 C CA . GLY A 1 100 ? -39.660 14.250 67.275 1.00 78.19 100 GLY A CA 1
ATOM 781 C C . GLY A 1 100 ? -39.515 13.253 66.106 1.00 78.19 100 GLY A C 1
ATOM 782 O O . GLY A 1 100 ? -38.443 13.150 65.504 1.00 78.19 100 GLY A O 1
ATOM 783 N N . VAL A 1 101 ? -40.566 12.486 65.807 1.00 85.12 101 VAL A N 1
ATOM 784 C CA . VAL A 1 101 ? -40.655 11.461 64.764 1.00 85.12 101 VAL A CA 1
ATOM 785 C C . VAL A 1 101 ? -41.773 11.846 63.784 1.00 85.12 101 VAL A C 1
ATOM 787 O O . VAL A 1 101 ? -42.868 12.188 64.224 1.00 85.12 101 VAL A O 1
ATOM 790 N N . PRO A 1 102 ? -41.548 11.791 62.459 1.00 87.19 102 PRO A N 1
ATOM 791 C CA . PRO A 1 102 ? -42.573 12.145 61.480 1.00 87.19 102 PRO A CA 1
ATOM 792 C C . PRO A 1 102 ? -43.812 11.238 61.531 1.00 87.19 102 PRO A C 1
ATOM 794 O O . PRO A 1 102 ? -43.691 10.014 61.593 1.00 87.19 102 PRO A O 1
ATOM 797 N N . ASN A 1 103 ? -45.002 11.823 61.369 1.00 84.00 103 ASN A N 1
ATOM 798 C CA . ASN A 1 103 ? -46.278 11.092 61.419 1.00 84.00 103 ASN A CA 1
ATOM 799 C C . ASN A 1 103 ? -46.378 9.939 60.407 1.00 84.00 103 ASN A C 1
ATOM 801 O O . ASN A 1 103 ? -46.924 8.889 60.734 1.00 84.00 103 ASN A O 1
ATOM 805 N N . TRP A 1 104 ? -45.818 10.093 59.202 1.00 88.31 104 TRP A N 1
ATOM 806 C CA . TRP A 1 104 ? -45.819 9.026 58.193 1.00 88.31 104 TRP A CA 1
ATOM 807 C C . TRP A 1 104 ? -45.055 7.781 58.665 1.00 88.31 104 TRP A C 1
ATOM 809 O O . TRP A 1 104 ? -45.436 6.660 58.341 1.00 88.31 104 TRP A O 1
ATOM 819 N N . PHE A 1 105 ? -43.992 7.962 59.456 1.00 87.12 105 PHE A N 1
ATOM 820 C CA . PHE A 1 105 ? -43.188 6.858 59.972 1.00 87.12 105 PHE A CA 1
ATOM 821 C C . PHE A 1 105 ? -43.921 6.145 61.109 1.00 87.12 105 PHE A C 1
ATOM 823 O O . PHE A 1 105 ? -43.945 4.919 61.157 1.00 87.12 105 PHE A O 1
ATOM 830 N N . ILE A 1 106 ? -44.598 6.907 61.973 1.00 84.69 106 ILE A N 1
ATOM 831 C CA . ILE A 1 106 ? -45.448 6.360 63.040 1.00 84.69 106 ILE A CA 1
ATOM 832 C C . ILE A 1 106 ? -46.574 5.502 62.436 1.00 84.69 106 ILE A C 1
ATOM 834 O O . ILE A 1 106 ? -46.793 4.375 62.878 1.00 84.69 106 ILE A O 1
ATOM 838 N N . GLN A 1 107 ? -47.226 5.988 61.374 1.00 84.06 107 GLN A N 1
ATOM 839 C CA . GLN A 1 107 ? -48.279 5.259 60.654 1.00 84.06 107 GLN A CA 1
ATOM 840 C C . GLN A 1 107 ? -47.779 4.019 59.908 1.00 84.06 107 GLN A C 1
ATOM 842 O O . GLN A 1 107 ? -48.552 3.084 59.713 1.00 84.06 107 GLN A O 1
ATOM 847 N N . LEU A 1 108 ? -46.518 4.011 59.474 1.00 82.88 108 LEU A N 1
ATOM 848 C CA . LEU A 1 108 ? -45.907 2.867 58.801 1.00 82.88 108 LEU A CA 1
ATOM 849 C C . LEU A 1 108 ? -45.505 1.775 59.800 1.00 82.88 108 LEU A C 1
ATOM 851 O O . LEU A 1 108 ? -45.643 0.587 59.515 1.00 82.88 108 LEU A O 1
ATOM 855 N N . VAL A 1 109 ? -44.988 2.176 60.966 1.00 82.31 109 VAL A N 1
ATOM 856 C CA . VAL A 1 109 ? -44.469 1.247 61.971 1.00 82.31 109 VAL A CA 1
ATOM 857 C C . VAL A 1 109 ? -45.571 0.690 62.866 1.00 82.31 109 VAL A C 1
ATOM 859 O O . VAL A 1 109 ? -45.478 -0.483 63.167 1.00 82.31 109 VAL A O 1
ATOM 862 N N . GLN A 1 110 ? -46.589 1.454 63.281 1.00 80.31 110 GLN A N 1
ATOM 863 C CA . GLN A 1 110 ? -47.711 0.983 64.128 1.00 80.31 110 GLN A CA 1
ATOM 864 C C . GLN A 1 110 ? -47.286 0.025 65.266 1.00 80.31 110 GLN A C 1
ATOM 866 O O . GLN A 1 110 ? -47.416 -1.199 65.163 1.00 80.31 110 GLN A O 1
ATOM 871 N N . LEU A 1 111 ? -46.748 0.572 66.359 1.00 79.69 111 LEU A N 1
ATOM 872 C CA . LEU A 1 111 ? -46.442 -0.209 67.562 1.00 79.69 111 LEU A CA 1
ATOM 873 C C . LEU A 1 111 ? -47.731 -0.462 68.353 1.00 79.69 111 LEU A C 1
ATOM 875 O O . LEU A 1 111 ? -48.098 0.337 69.204 1.00 79.69 111 LEU A O 1
ATOM 879 N N . ASP A 1 112 ? -48.412 -1.560 68.041 1.00 80.44 112 ASP A N 1
ATOM 880 C CA . ASP A 1 112 ? -49.599 -2.014 68.767 1.00 80.44 112 ASP A CA 1
ATOM 881 C C . ASP A 1 112 ? -49.193 -3.080 69.791 1.00 80.44 112 ASP A C 1
ATOM 883 O O . ASP A 1 112 ? -48.948 -4.238 69.446 1.00 80.44 112 ASP A O 1
ATOM 887 N N . VAL A 1 113 ? -49.000 -2.664 71.041 1.00 84.19 113 VAL A N 1
ATOM 888 C CA . VAL A 1 113 ? -48.541 -3.543 72.120 1.00 84.19 113 VAL A CA 1
ATOM 889 C C . VAL A 1 113 ? -49.698 -3.784 73.073 1.00 84.19 113 VAL A C 1
ATOM 891 O O . VAL A 1 113 ? -50.248 -2.837 73.629 1.00 84.19 113 VAL A O 1
ATOM 894 N N . ALA A 1 114 ? -50.037 -5.053 73.300 1.00 87.44 114 ALA A N 1
ATOM 895 C CA . ALA A 1 114 ? -51.103 -5.406 74.226 1.00 87.44 114 ALA A CA 1
ATOM 896 C C . ALA A 1 114 ? -50.782 -4.946 75.669 1.00 87.44 114 ALA A C 1
ATOM 898 O O . ALA A 1 114 ? -49.618 -5.012 76.100 1.00 87.44 114 ALA A O 1
ATOM 899 N N . PRO A 1 115 ? -51.797 -4.510 76.437 1.00 88.81 115 PRO A N 1
ATOM 900 C CA . PRO A 1 115 ? -51.625 -4.179 77.843 1.00 88.81 115 PRO A CA 1
ATOM 901 C C . PRO A 1 115 ? -51.239 -5.425 78.645 1.00 88.81 115 PRO A C 1
ATOM 903 O O . PRO A 1 115 ? -51.667 -6.545 78.360 1.00 88.81 115 PRO A O 1
ATOM 906 N N . GLY A 1 116 ? -50.436 -5.218 79.681 1.00 90.00 116 GLY A N 1
ATOM 907 C CA . GLY A 1 116 ? -50.161 -6.227 80.695 1.00 90.00 116 GLY A CA 1
ATOM 908 C C . GLY A 1 116 ? -51.322 -6.272 81.671 1.00 90.00 116 GLY A C 1
ATOM 909 O O . GLY A 1 116 ? -51.758 -5.224 82.142 1.00 90.00 116 GLY A O 1
ATOM 910 N N . VAL A 1 117 ? -51.825 -7.468 81.964 1.00 91.56 117 VAL A N 1
ATOM 911 C CA . VAL A 1 117 ? -53.023 -7.656 82.786 1.00 91.56 117 VAL A CA 1
ATOM 912 C C . VAL A 1 117 ? -52.690 -8.556 83.968 1.00 91.56 117 VAL A C 1
ATOM 914 O O . VAL A 1 117 ? -52.190 -9.663 83.779 1.00 91.56 117 VAL A O 1
ATOM 917 N N . ALA A 1 118 ? -52.990 -8.104 85.184 1.00 91.88 118 ALA A N 1
ATOM 918 C CA . ALA A 1 118 ? -52.787 -8.886 86.400 1.00 91.88 118 ALA A CA 1
ATOM 919 C C . ALA A 1 118 ? -53.950 -8.712 87.384 1.00 91.88 118 ALA A C 1
ATOM 921 O O . ALA A 1 118 ? -54.515 -7.631 87.524 1.00 91.88 118 ALA A O 1
ATOM 922 N N . SER A 1 119 ? -54.325 -9.789 88.077 1.00 88.88 119 SER A N 1
ATOM 923 C CA . SER A 1 119 ? -55.426 -9.769 89.051 1.00 88.88 119 SER A CA 1
ATOM 924 C C . SER A 1 119 ? -54.926 -9.390 90.444 1.00 88.88 119 SER A C 1
ATOM 926 O O . SER A 1 119 ? -53.957 -9.969 90.933 1.00 88.88 119 SER A O 1
ATOM 928 N N . ILE A 1 120 ? -55.616 -8.457 91.099 1.00 88.38 120 ILE A N 1
ATOM 929 C CA . ILE A 1 120 ? -55.359 -8.058 92.486 1.00 88.38 120 ILE A CA 1
ATOM 930 C C . ILE A 1 120 ? -56.246 -8.899 93.403 1.00 88.38 120 ILE A C 1
ATOM 932 O O . ILE A 1 120 ? -57.467 -8.934 93.231 1.00 88.38 120 ILE A O 1
ATOM 936 N N . GLN A 1 121 ? -55.638 -9.569 94.379 1.00 85.75 121 GLN A N 1
ATOM 937 C CA . GLN A 1 121 ? -56.334 -10.423 95.340 1.00 85.75 121 GLN A CA 1
ATOM 938 C C . GLN A 1 121 ? -56.563 -9.679 96.662 1.00 85.75 121 GLN A C 1
ATOM 940 O O . GLN A 1 121 ? -55.703 -8.930 97.129 1.00 85.75 121 GLN A O 1
ATOM 945 N N . ASP A 1 122 ? -57.715 -9.923 97.279 1.00 81.81 122 ASP A N 1
ATOM 946 C CA . ASP A 1 122 ? -58.044 -9.523 98.645 1.00 81.81 122 ASP A CA 1
ATOM 947 C C . ASP A 1 122 ? -58.541 -10.760 99.405 1.00 81.81 122 ASP A C 1
ATOM 949 O O . ASP A 1 122 ? -59.675 -11.225 99.237 1.00 81.81 122 ASP A O 1
ATOM 953 N N . GLY A 1 123 ? -57.628 -11.386 100.151 1.00 79.44 123 GLY A N 1
ATOM 954 C CA . GLY A 1 123 ? -57.846 -12.703 100.748 1.00 79.44 123 GLY A CA 1
ATOM 955 C C . GLY A 1 123 ? -58.101 -13.784 99.689 1.00 79.44 123 GLY A C 1
ATOM 956 O O . GLY A 1 123 ? -57.197 -14.145 98.940 1.00 79.44 123 GLY A O 1
ATOM 957 N N . TRP A 1 124 ? -59.331 -14.308 99.647 1.00 77.75 124 TRP A N 1
ATOM 958 C CA . TRP A 1 124 ? -59.775 -15.346 98.699 1.00 77.75 124 TRP A CA 1
ATOM 959 C C . TRP A 1 124 ? -60.630 -14.799 97.544 1.00 77.75 124 TRP A C 1
ATOM 961 O O . TRP A 1 124 ? -61.154 -15.579 96.749 1.00 77.75 124 TRP A O 1
ATOM 971 N N . SER A 1 125 ? -60.808 -13.478 97.460 1.00 79.56 125 SER A N 1
ATOM 972 C CA . SER A 1 125 ? -61.629 -12.825 96.437 1.00 79.56 125 SER A CA 1
ATOM 973 C C . SER A 1 125 ? -60.807 -11.890 95.557 1.00 79.56 125 SER A C 1
ATOM 975 O O . SER A 1 125 ? -59.929 -11.179 96.041 1.00 79.56 125 SER A O 1
ATOM 977 N N . GLN A 1 126 ? -61.119 -11.857 94.260 1.00 84.62 126 GLN A N 1
ATOM 978 C CA . GLN A 1 126 ? -60.521 -10.902 93.334 1.00 84.62 126 GLN A CA 1
ATOM 979 C C . GLN A 1 126 ? -61.079 -9.502 93.613 1.00 84.62 126 GLN A C 1
ATOM 981 O O . GLN A 1 126 ? -62.274 -9.259 93.450 1.00 84.62 126 GLN A O 1
ATOM 986 N N . PHE A 1 127 ? -60.201 -8.580 94.003 1.00 85.19 127 PHE A N 1
ATOM 987 C CA . PHE A 1 127 ? -60.551 -7.180 94.235 1.00 85.19 127 PHE A CA 1
ATOM 988 C C . PHE A 1 127 ? -60.746 -6.425 92.917 1.00 85.19 127 PHE A C 1
ATOM 990 O O . PHE A 1 127 ? -61.650 -5.604 92.782 1.00 85.19 127 PHE A O 1
ATOM 997 N N . GLY A 1 128 ? -59.900 -6.717 91.930 1.00 88.44 128 GLY A N 1
ATOM 998 C CA . GLY A 1 128 ? -59.935 -6.067 90.629 1.00 88.44 128 GLY A CA 1
ATOM 999 C C . GLY A 1 128 ? -58.837 -6.559 89.697 1.00 88.44 128 GLY A C 1
ATOM 1000 O O . GLY A 1 128 ? -58.065 -7.460 90.034 1.00 88.44 128 GLY A O 1
ATOM 1001 N N . THR A 1 129 ? -58.771 -5.953 88.521 1.00 89.94 129 THR A N 1
ATOM 1002 C CA . THR A 1 129 ? -57.784 -6.256 87.485 1.00 89.94 129 THR A CA 1
ATOM 1003 C C . THR A 1 129 ? -56.998 -4.997 87.160 1.00 89.94 129 THR A C 1
ATOM 1005 O O . THR A 1 129 ? -57.580 -3.942 86.921 1.00 89.94 129 THR A O 1
ATOM 1008 N N . LEU A 1 130 ? -55.675 -5.107 87.163 1.00 90.94 130 LEU A N 1
ATOM 1009 C CA . LEU A 1 130 ? -54.761 -4.037 86.803 1.00 90.94 130 LEU A CA 1
ATOM 1010 C C . LEU A 1 130 ? -54.331 -4.208 85.346 1.00 90.94 130 LEU A C 1
ATOM 1012 O O . LEU A 1 130 ? -53.751 -5.236 84.999 1.00 90.94 130 LEU A O 1
ATOM 1016 N N . GLU A 1 131 ? -54.598 -3.199 84.520 1.00 92.06 131 GLU A N 1
ATOM 1017 C CA . GLU A 1 131 ? -54.080 -3.077 83.157 1.00 92.06 131 GLU A CA 1
ATOM 1018 C C . GLU A 1 131 ? -52.976 -2.021 83.106 1.00 92.06 131 GLU A C 1
ATOM 1020 O O . GLU A 1 131 ? -53.168 -0.887 83.558 1.00 92.06 131 GLU A O 1
ATOM 1025 N N . ILE A 1 132 ? -51.830 -2.378 82.527 1.00 91.06 132 ILE A N 1
ATOM 1026 C CA . ILE A 1 132 ? -50.669 -1.495 82.404 1.00 91.06 132 ILE A CA 1
ATOM 1027 C C . ILE A 1 132 ? -50.159 -1.460 80.968 1.00 91.06 132 ILE A C 1
ATOM 1029 O O . ILE A 1 132 ? -49.901 -2.498 80.361 1.00 91.06 132 ILE A O 1
ATOM 1033 N N . GLU A 1 133 ? -49.919 -0.251 80.468 1.00 90.62 133 GLU A N 1
ATOM 1034 C CA . GLU A 1 133 ? -49.223 0.007 79.209 1.00 90.62 133 GLU A CA 1
ATOM 1035 C C . GLU A 1 133 ? -48.014 0.908 79.464 1.00 90.62 133 GLU A C 1
ATOM 1037 O O . GLU A 1 133 ? -48.130 2.026 79.973 1.00 90.62 133 GLU A O 1
ATOM 1042 N N . SER A 1 134 ? -46.830 0.413 79.112 1.00 89.00 134 SER A N 1
ATOM 1043 C CA . SER A 1 134 ? -45.581 1.171 79.152 1.00 89.00 134 SER A CA 1
ATOM 1044 C C . SER A 1 134 ? -45.533 2.198 78.021 1.00 89.00 134 SER A C 1
ATOM 1046 O O . SER A 1 134 ? -45.948 1.913 76.900 1.00 89.00 134 SER A O 1
ATOM 1048 N N . GLN A 1 135 ? -44.931 3.359 78.278 1.00 86.06 135 GLN A N 1
ATOM 1049 C CA . GLN A 1 135 ? -44.710 4.377 77.250 1.00 86.06 135 GLN A CA 1
ATOM 1050 C C . GLN A 1 135 ? -43.761 3.859 76.156 1.00 86.06 135 GLN A C 1
ATOM 1052 O O . GLN A 1 135 ? -42.625 3.466 76.433 1.00 86.06 135 GLN A O 1
ATOM 1057 N N . TYR A 1 136 ? -44.190 3.914 74.891 1.00 83.75 136 TYR A N 1
ATOM 1058 C CA . TYR A 1 136 ? -43.394 3.457 73.737 1.00 83.75 136 TYR A CA 1
ATOM 1059 C C . TYR A 1 136 ? -42.729 4.592 72.933 1.00 83.75 136 TYR A C 1
ATOM 1061 O O . TYR A 1 136 ? -42.032 4.337 71.947 1.00 83.75 136 TYR A O 1
ATOM 1069 N N . GLN A 1 137 ? -42.898 5.856 73.338 1.00 81.25 137 GLN A N 1
ATOM 1070 C CA . GLN A 1 137 ? -42.385 7.023 72.602 1.00 81.25 137 GLN A CA 1
ATOM 1071 C C . GLN A 1 137 ? -40.853 6.997 72.422 1.00 81.25 137 GLN A C 1
ATOM 1073 O O . GLN A 1 137 ? -40.353 7.283 71.332 1.00 81.25 137 GLN A O 1
ATOM 1078 N N . PHE A 1 138 ? -40.097 6.575 73.443 1.00 80.31 138 PHE A N 1
ATOM 1079 C CA . PHE A 1 138 ? -38.638 6.406 73.349 1.00 80.31 138 PHE A CA 1
ATOM 1080 C C . PHE A 1 138 ? -38.229 5.329 72.330 1.00 80.31 138 PHE A C 1
ATOM 1082 O O . PHE A 1 138 ? -37.227 5.484 71.621 1.00 80.31 138 PHE A O 1
ATOM 1089 N N . SER A 1 139 ? -39.026 4.266 72.203 1.00 86.12 139 SER A N 1
ATOM 1090 C CA . SER A 1 139 ? -38.822 3.206 71.211 1.00 86.12 139 SER A CA 1
ATOM 1091 C C . SER A 1 139 ? -39.043 3.720 69.784 1.00 86.12 139 SER A C 1
ATOM 1093 O O . SER A 1 139 ? -38.256 3.395 68.896 1.00 86.12 139 SER A O 1
ATOM 1095 N N . LEU A 1 140 ? -40.040 4.591 69.561 1.00 84.56 140 LEU A N 1
ATOM 1096 C CA . LEU A 1 140 ? -40.270 5.238 68.259 1.00 84.56 140 LEU A CA 1
ATOM 1097 C C . LEU A 1 140 ? -39.121 6.161 67.846 1.00 84.56 140 LEU A C 1
ATOM 1099 O O . LEU A 1 140 ? -38.667 6.103 66.701 1.00 84.56 140 LEU A O 1
ATOM 1103 N N . VAL A 1 141 ? -38.627 6.994 68.768 1.00 87.19 141 VAL A N 1
ATOM 1104 C CA . VAL A 1 141 ? -37.466 7.868 68.512 1.00 87.19 141 VAL A CA 1
ATOM 1105 C C . VAL A 1 141 ? -36.233 7.035 68.161 1.00 87.19 141 VAL A C 1
ATOM 1107 O O . VAL A 1 141 ? -35.504 7.373 67.224 1.00 87.19 141 VAL A O 1
ATOM 1110 N N . SER A 1 142 ? -36.021 5.925 68.872 1.00 86.12 142 SER A N 1
ATOM 1111 C CA . SER A 1 142 ? -34.894 5.018 68.633 1.00 86.12 142 SER A CA 1
ATOM 1112 C C . SER A 1 142 ? -34.987 4.342 67.260 1.00 86.12 142 SER A C 1
ATOM 1114 O O . SER A 1 142 ? -34.028 4.396 66.490 1.00 86.12 142 SER A O 1
ATOM 1116 N N . LEU A 1 143 ? -36.157 3.802 66.895 1.00 88.56 143 LEU A N 1
ATOM 1117 C CA . LEU A 1 143 ? -36.434 3.239 65.564 1.00 88.56 143 LEU A CA 1
ATOM 1118 C C . LEU A 1 143 ? -36.214 4.260 64.441 1.00 88.56 143 LEU A C 1
ATOM 1120 O O . LEU A 1 143 ? -35.629 3.932 63.405 1.00 88.56 143 LEU A O 1
ATOM 1124 N N . TRP A 1 144 ? -36.647 5.506 64.641 1.00 90.75 144 TRP A N 1
ATOM 1125 C CA . TRP A 1 144 ? -36.444 6.582 63.672 1.00 90.75 144 TRP A CA 1
ATOM 1126 C C . TRP A 1 144 ? -34.963 6.931 63.500 1.00 90.75 144 TRP A C 1
ATOM 1128 O O . TRP A 1 144 ? -34.486 7.096 62.375 1.00 90.75 144 TRP A O 1
ATOM 1138 N N . LYS A 1 145 ? -34.205 7.007 64.601 1.00 89.75 145 LYS A N 1
ATOM 1139 C CA . LYS A 1 145 ? -32.756 7.242 64.557 1.00 89.75 145 LYS A CA 1
ATOM 1140 C C . LYS A 1 145 ? -32.035 6.126 63.796 1.00 89.75 145 LYS A C 1
ATOM 1142 O O . LYS A 1 145 ? -31.285 6.435 62.872 1.00 89.75 145 LYS A O 1
ATOM 1147 N N . ILE A 1 146 ? -32.330 4.866 64.119 1.00 87.56 146 ILE A N 1
ATOM 1148 C CA . ILE A 1 146 ? -31.767 3.689 63.437 1.00 87.56 146 ILE A CA 1
ATOM 1149 C C . ILE A 1 146 ? -32.105 3.719 61.940 1.00 87.56 146 ILE A C 1
ATOM 1151 O O . ILE A 1 146 ? -31.229 3.529 61.100 1.00 87.56 146 ILE A O 1
ATOM 1155 N N . SER A 1 147 ? -33.352 4.041 61.586 1.00 90.00 147 SER A N 1
ATOM 1156 C CA . SER A 1 147 ? -33.788 4.136 60.186 1.00 90.00 147 SER A CA 1
ATOM 1157 C C . SER A 1 147 ? -33.022 5.213 59.408 1.00 90.00 147 SER A C 1
ATOM 1159 O O . SER A 1 147 ? -32.637 4.992 58.257 1.00 90.00 147 SER A O 1
ATOM 1161 N N . LYS A 1 148 ? -32.750 6.371 60.027 1.00 90.62 148 LYS A N 1
ATOM 1162 C CA . LYS A 1 148 ? -31.926 7.427 59.416 1.00 90.62 148 LYS A CA 1
ATOM 1163 C C . LYS A 1 148 ? -30.475 6.990 59.222 1.00 90.62 148 LYS A C 1
ATOM 1165 O O . LYS A 1 148 ? -29.928 7.206 58.143 1.00 90.62 148 LYS A O 1
ATOM 1170 N N . GLU A 1 149 ? -29.865 6.376 60.236 1.00 89.75 149 GLU A N 1
ATOM 1171 C CA . GLU A 1 149 ? -28.482 5.886 60.161 1.00 89.75 149 GLU A CA 1
ATOM 1172 C C . GLU A 1 149 ? -28.326 4.812 59.074 1.00 89.75 149 GLU A C 1
ATOM 1174 O O . GLU A 1 149 ? -27.426 4.904 58.239 1.00 89.75 149 GLU A O 1
ATOM 1179 N N . LEU A 1 150 ? -29.255 3.852 59.004 1.00 89.31 150 LEU A N 1
ATOM 1180 C CA . LEU A 1 150 ? -29.292 2.843 57.943 1.00 89.31 150 LEU A CA 1
ATOM 1181 C C . LEU A 1 150 ? -29.444 3.473 56.554 1.00 89.31 150 LEU A C 1
ATOM 1183 O O . LEU A 1 150 ? -28.702 3.120 55.639 1.00 89.31 150 LEU A O 1
ATOM 1187 N N . SER A 1 151 ? -30.358 4.434 56.396 1.00 88.69 151 SER A N 1
ATOM 1188 C CA . SER A 1 151 ? -30.575 5.124 55.114 1.00 88.69 151 SER A CA 1
ATOM 1189 C C . SER A 1 151 ? -29.312 5.844 54.633 1.00 88.69 151 SER A C 1
ATOM 1191 O O . SER A 1 151 ? -28.956 5.762 53.457 1.00 88.69 151 SER A O 1
ATOM 1193 N N . PHE A 1 152 ? -28.603 6.516 55.544 1.00 91.38 152 PHE A N 1
ATOM 1194 C CA . PHE A 1 152 ? -27.349 7.197 55.231 1.00 91.38 152 PHE A CA 1
ATOM 1195 C C . PHE A 1 152 ? -26.237 6.213 54.839 1.00 91.38 152 PHE A C 1
ATOM 1197 O O . PHE A 1 152 ? -25.563 6.409 53.825 1.00 91.38 152 PHE A O 1
ATOM 1204 N N . ASN A 1 153 ? -26.087 5.114 55.583 1.00 89.50 153 ASN A N 1
ATOM 1205 C CA . ASN A 1 153 ? -25.112 4.071 55.265 1.00 89.50 153 ASN A CA 1
ATOM 1206 C C . ASN A 1 153 ? -25.393 3.421 53.903 1.00 89.50 153 ASN A C 1
ATOM 1208 O O . ASN A 1 153 ? -24.466 3.202 53.121 1.00 89.50 153 ASN A O 1
ATOM 1212 N N . PHE A 1 154 ? -26.662 3.172 53.571 1.00 89.62 154 PHE A N 1
ATOM 1213 C CA . PHE A 1 154 ? -27.039 2.654 52.257 1.00 89.62 154 PHE A CA 1
ATOM 1214 C C . PHE A 1 154 ? -26.761 3.640 51.127 1.00 89.62 154 PHE A C 1
ATOM 1216 O O . PHE A 1 154 ? -26.307 3.218 50.063 1.00 89.62 154 PHE A O 1
ATOM 1223 N N . PHE A 1 155 ? -26.954 4.941 51.354 1.00 89.12 155 PHE A N 1
ATOM 1224 C CA . PHE A 1 155 ? -26.576 5.960 50.379 1.00 89.12 155 PHE A CA 1
ATOM 1225 C C . PHE A 1 155 ? -25.065 5.951 50.103 1.00 89.12 155 PHE A C 1
ATOM 1227 O O . PHE A 1 155 ? -24.655 5.900 48.941 1.00 89.12 155 PHE A O 1
ATOM 1234 N N . LEU A 1 156 ? -24.230 5.922 51.148 1.00 91.94 156 LEU A N 1
ATOM 1235 C CA . LEU A 1 156 ? -22.774 5.830 50.993 1.00 91.94 156 LEU A CA 1
ATOM 1236 C C . LEU A 1 156 ? -22.357 4.567 50.232 1.00 91.94 156 LEU A C 1
ATOM 1238 O O . LEU A 1 156 ? -21.522 4.632 49.327 1.00 91.94 156 LEU A O 1
ATOM 1242 N N . LEU A 1 157 ? -22.971 3.428 50.556 1.00 90.25 157 LEU A N 1
ATOM 1243 C CA . LEU A 1 157 ? -22.684 2.166 49.883 1.00 90.25 157 LEU A CA 1
ATOM 1244 C C . LEU A 1 157 ? -23.102 2.199 48.405 1.00 90.25 157 LEU A C 1
ATOM 1246 O O . LEU A 1 157 ? -22.361 1.722 47.548 1.00 90.25 157 LEU A O 1
ATOM 1250 N N . ALA A 1 158 ? -24.249 2.805 48.084 1.00 87.38 158 ALA A N 1
ATOM 1251 C CA . ALA A 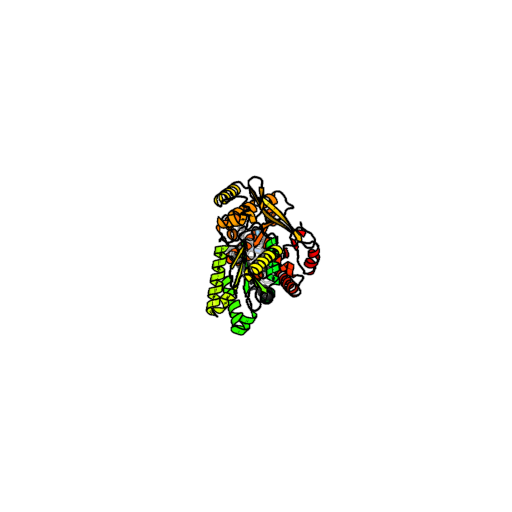1 158 ? -24.707 2.973 46.707 1.00 87.38 158 ALA A CA 1
ATOM 1252 C C . ALA A 1 158 ? -23.736 3.835 45.881 1.00 87.38 158 ALA A C 1
ATOM 1254 O O . ALA A 1 158 ? -23.411 3.480 44.746 1.00 87.38 158 ALA A O 1
ATOM 1255 N N . VAL A 1 159 ? -23.213 4.925 46.456 1.00 89.62 159 VAL A N 1
ATOM 1256 C CA . VAL A 1 159 ? -22.180 5.754 45.810 1.00 89.62 159 VAL A CA 1
ATOM 1257 C C . VAL A 1 159 ? -20.901 4.946 45.580 1.00 89.62 159 VAL A C 1
ATOM 1259 O O . VAL A 1 159 ? -20.358 4.964 44.473 1.00 89.62 159 VAL A O 1
ATOM 1262 N N . ALA A 1 160 ? -20.444 4.192 46.584 1.00 89.38 160 ALA A N 1
ATOM 1263 C CA . ALA A 1 160 ? -19.263 3.339 46.462 1.00 89.38 160 ALA A CA 1
ATOM 1264 C C . ALA A 1 160 ? -19.427 2.279 45.355 1.00 89.38 160 ALA A C 1
ATOM 1266 O O . ALA A 1 160 ? -18.538 2.129 44.513 1.00 89.38 160 ALA A O 1
ATOM 1267 N N . PHE A 1 161 ? -20.583 1.607 45.289 1.00 87.81 161 PHE A N 1
ATOM 1268 C CA . PHE A 1 161 ? -20.908 0.669 44.211 1.00 87.81 161 PHE A CA 1
ATOM 1269 C C . PHE A 1 161 ? -20.958 1.344 42.839 1.00 87.81 161 PHE A C 1
ATOM 1271 O O . PHE A 1 161 ? -20.474 0.770 41.864 1.00 87.81 161 PHE A O 1
ATOM 1278 N N . GLY A 1 162 ? -21.475 2.572 42.749 1.00 86.81 162 GLY A N 1
ATOM 1279 C CA . GLY A 1 162 ? -21.475 3.347 41.509 1.00 86.81 162 GLY A CA 1
ATOM 1280 C C . GLY A 1 162 ? -20.060 3.647 41.003 1.00 86.81 162 GLY A C 1
ATOM 1281 O O . GLY A 1 162 ? -19.751 3.419 39.831 1.00 86.81 162 GLY A O 1
ATOM 1282 N N . VAL A 1 163 ? -19.165 4.096 41.888 1.00 89.12 163 VAL A N 1
ATOM 1283 C CA . VAL A 1 163 ? -17.758 4.351 41.535 1.00 89.12 163 VAL A CA 1
ATOM 1284 C C . VAL A 1 163 ? -17.058 3.056 41.119 1.00 89.12 163 VAL A C 1
ATOM 1286 O O . VAL A 1 163 ? -16.427 3.014 40.060 1.00 89.12 163 VAL A O 1
ATOM 1289 N N . ALA A 1 164 ? -17.211 1.981 41.896 1.00 87.44 164 ALA A N 1
ATOM 1290 C CA . ALA A 1 164 ? -16.633 0.676 41.577 1.00 87.44 164 ALA A CA 1
ATOM 1291 C C . ALA A 1 164 ? -17.143 0.132 40.228 1.00 87.44 164 ALA A C 1
ATOM 1293 O O . ALA A 1 164 ? -16.347 -0.303 39.392 1.00 87.44 164 ALA A O 1
ATOM 1294 N N . GLY A 1 165 ? -18.451 0.236 39.972 1.00 86.56 165 GLY A N 1
ATOM 1295 C CA . GLY A 1 165 ? -19.078 -0.152 38.708 1.00 86.56 165 GLY A CA 1
ATOM 1296 C C . GLY A 1 165 ? -18.531 0.628 37.512 1.00 86.56 165 GLY A C 1
ATOM 1297 O O . GLY A 1 165 ? -18.266 0.046 36.458 1.00 86.56 165 GLY A O 1
ATOM 1298 N N . GLN A 1 166 ? -18.262 1.927 37.679 1.00 86.19 166 GLN A N 1
ATOM 1299 C CA . GLN A 1 166 ? -17.664 2.753 36.629 1.00 86.19 166 GLN A CA 1
ATOM 1300 C C . GLN A 1 166 ? -16.236 2.312 36.271 1.00 86.19 166 GLN A C 1
ATOM 1302 O O . GLN A 1 166 ? -15.888 2.252 35.087 1.00 86.19 166 GLN A O 1
ATOM 1307 N N . PHE A 1 167 ? -15.400 1.991 37.264 1.00 86.38 167 PHE A N 1
ATOM 1308 C CA . PHE A 1 167 ? -14.054 1.461 37.017 1.00 86.38 167 PHE A CA 1
ATOM 1309 C C . PHE A 1 167 ? -14.100 0.081 36.354 1.00 86.38 167 PHE A C 1
ATOM 1311 O O . PHE A 1 167 ? -13.385 -0.148 35.375 1.00 86.38 167 PHE A O 1
ATOM 1318 N N . PHE A 1 168 ? -14.988 -0.801 36.819 1.00 84.12 168 PHE A N 1
ATOM 1319 C CA . PHE A 1 168 ? -15.199 -2.124 36.234 1.00 84.12 168 PHE A CA 1
ATOM 1320 C C . PHE A 1 168 ? -15.601 -2.036 34.753 1.00 84.12 168 PHE A C 1
ATOM 1322 O O . PHE A 1 168 ? -14.961 -2.639 33.889 1.00 84.12 168 PHE A O 1
ATOM 1329 N N . LEU A 1 169 ? -16.592 -1.202 34.424 1.00 82.12 169 LEU A N 1
ATOM 1330 C CA . LEU A 1 169 ? -17.055 -1.018 33.046 1.00 82.12 169 LEU A CA 1
ATOM 1331 C C . LEU A 1 169 ? -15.993 -0.390 32.141 1.00 82.12 169 LEU A C 1
ATOM 1333 O O . LEU A 1 169 ? -15.856 -0.802 30.988 1.00 82.12 169 LEU A O 1
ATOM 1337 N N . LYS A 1 170 ? -15.204 0.573 32.640 1.00 81.44 170 LYS A N 1
ATOM 1338 C CA . LYS A 1 170 ? -14.050 1.099 31.889 1.00 81.44 170 LYS A CA 1
ATOM 1339 C C . LYS A 1 170 ? -13.038 -0.006 31.566 1.00 81.44 170 LYS A C 1
ATOM 1341 O O . LYS A 1 170 ? -12.523 -0.027 30.446 1.00 81.44 170 LYS A O 1
ATOM 1346 N N . GLY A 1 171 ? -12.796 -0.921 32.506 1.00 78.94 171 GLY A N 1
ATOM 1347 C CA . GLY A 1 171 ? -11.914 -2.077 32.329 1.00 78.94 171 GLY A CA 1
ATOM 1348 C C . GLY A 1 171 ? -12.375 -3.044 31.235 1.00 78.94 171 GLY A C 1
ATOM 1349 O O . GLY A 1 171 ? -11.539 -3.581 30.516 1.00 78.94 171 GLY A O 1
ATOM 1350 N N . VAL A 1 172 ? -13.689 -3.207 31.051 1.00 79.19 172 VAL A N 1
ATOM 1351 C CA . VAL A 1 172 ? -14.269 -4.064 29.998 1.00 79.19 172 VAL A CA 1
ATOM 1352 C C . VAL A 1 172 ? -14.367 -3.339 28.647 1.00 79.19 172 VAL A C 1
ATOM 1354 O O . VAL A 1 172 ? -14.136 -3.940 27.598 1.00 79.19 172 VAL A O 1
ATOM 1357 N N . ARG A 1 173 ? -14.661 -2.031 28.644 1.00 79.69 173 ARG A N 1
ATOM 1358 C CA . ARG A 1 173 ? -14.895 -1.251 27.413 1.00 79.69 173 ARG A CA 1
ATOM 1359 C C . ARG A 1 173 ? -13.654 -1.120 26.538 1.00 79.69 173 ARG A C 1
ATOM 1361 O O . ARG A 1 173 ? -13.751 -1.236 25.320 1.00 79.69 173 ARG A O 1
ATOM 1368 N N . LYS A 1 174 ? -12.503 -0.808 27.143 1.00 80.62 174 LYS A N 1
ATOM 1369 C CA . LYS A 1 174 ? -11.276 -0.532 26.382 1.00 80.62 174 LYS A CA 1
ATOM 1370 C C . LYS A 1 174 ? -10.834 -1.757 25.555 1.00 80.62 174 LYS A C 1
ATOM 1372 O O . LYS A 1 174 ? -10.683 -1.582 24.349 1.00 80.62 174 LYS A O 1
ATOM 1377 N N . PRO A 1 175 ? -10.725 -2.971 26.132 1.00 82.56 175 PRO A N 1
ATOM 1378 C CA . PRO A 1 175 ? -10.451 -4.190 25.371 1.00 82.56 175 PRO A CA 1
ATOM 1379 C C . PRO A 1 175 ? -11.465 -4.467 24.262 1.00 82.56 175 PRO A C 1
ATOM 1381 O O . PRO A 1 175 ? -11.075 -4.817 23.157 1.00 82.56 175 PRO A O 1
ATOM 1384 N N . LEU A 1 176 ? -12.764 -4.287 24.528 1.00 83.75 176 LEU A N 1
ATOM 1385 C CA . LEU A 1 176 ? -13.803 -4.568 23.536 1.00 83.75 176 LEU A CA 1
ATOM 1386 C C . LEU A 1 176 ? -13.667 -3.673 22.297 1.00 83.75 176 LEU A C 1
ATOM 1388 O O . LEU A 1 176 ? -13.722 -4.169 21.177 1.00 83.75 176 LEU A O 1
ATOM 1392 N N . ASN A 1 177 ? -13.428 -2.372 22.491 1.00 82.81 177 ASN A N 1
ATOM 1393 C CA . ASN A 1 177 ? -13.210 -1.447 21.378 1.00 82.81 177 ASN A CA 1
ATOM 1394 C C . ASN A 1 177 ? -11.959 -1.806 20.562 1.00 82.81 177 ASN A C 1
ATOM 1396 O O . ASN A 1 177 ? -11.987 -1.672 19.345 1.00 82.81 177 ASN A O 1
ATOM 1400 N N . GLN A 1 178 ? -10.890 -2.280 21.211 1.00 82.31 178 GLN A N 1
ATOM 1401 C CA . GLN A 1 178 ? -9.685 -2.740 20.509 1.00 82.31 178 GLN A CA 1
ATOM 1402 C C . GLN A 1 178 ? -9.981 -3.956 19.623 1.00 82.31 178 GLN A C 1
ATOM 1404 O O . GLN A 1 178 ? -9.527 -4.003 18.485 1.00 82.31 178 GLN A O 1
ATOM 1409 N N . VAL A 1 179 ? -10.788 -4.910 20.102 1.00 85.06 179 VAL A N 1
ATOM 1410 C CA . VAL A 1 179 ? -11.202 -6.065 19.287 1.00 85.06 179 VAL A CA 1
ATOM 1411 C C . VAL A 1 179 ? -12.055 -5.635 18.094 1.00 85.06 179 VAL A C 1
ATOM 1413 O O . VAL A 1 179 ? -11.836 -6.132 16.994 1.00 85.06 179 VAL A O 1
ATOM 1416 N N . VAL A 1 180 ? -12.986 -4.692 18.284 1.00 83.75 180 VAL A N 1
ATOM 1417 C CA . VAL A 1 180 ? -13.803 -4.152 17.182 1.00 83.75 180 VAL A CA 1
ATOM 1418 C C . VAL A 1 180 ? -12.924 -3.474 16.132 1.00 83.75 180 VAL A C 1
ATOM 1420 O O . VAL A 1 180 ? -13.060 -3.785 14.957 1.00 83.75 180 VAL A O 1
ATOM 1423 N N . GLN A 1 181 ? -11.983 -2.622 16.548 1.00 82.19 181 GLN A N 1
ATOM 1424 C CA . GLN A 1 181 ? -11.049 -1.961 15.631 1.00 82.19 181 GLN A CA 1
ATOM 1425 C C . GLN A 1 181 ? -10.171 -2.960 14.873 1.00 82.19 181 GLN A C 1
ATOM 1427 O O . GLN A 1 181 ? -9.925 -2.779 13.688 1.00 82.19 181 GLN A O 1
ATOM 1432 N N . HIS A 1 182 ? -9.717 -4.029 15.529 1.00 83.44 182 HIS A N 1
ATOM 1433 C CA . HIS A 1 182 ? -8.939 -5.073 14.867 1.00 83.44 182 HIS A CA 1
ATOM 1434 C C . HIS A 1 182 ? -9.794 -5.859 13.857 1.00 83.44 182 HIS A C 1
ATOM 1436 O O . HIS A 1 182 ? -9.337 -6.154 12.758 1.00 83.44 182 HIS A O 1
ATOM 1442 N N . ALA A 1 183 ? -11.052 -6.163 14.188 1.00 82.50 183 ALA A N 1
ATOM 1443 C CA . ALA A 1 183 ? -11.968 -6.826 13.260 1.00 82.50 183 ALA A CA 1
ATOM 1444 C C . ALA A 1 183 ? -12.312 -5.936 12.053 1.00 82.50 183 ALA A C 1
ATOM 1446 O O . ALA A 1 183 ? -12.352 -6.425 10.928 1.00 82.50 183 ALA A O 1
ATOM 1447 N N . GLU A 1 184 ? -12.515 -4.636 12.279 1.00 81.12 184 GLU A N 1
ATOM 1448 C CA . GLU A 1 184 ? -12.723 -3.641 11.225 1.00 81.12 184 GLU A CA 1
ATOM 1449 C C . GLU A 1 184 ? -11.480 -3.506 10.343 1.00 81.12 184 GLU A C 1
ATOM 1451 O O . GLU A 1 184 ? -11.609 -3.555 9.128 1.00 81.12 184 GLU A O 1
ATOM 1456 N N . ALA A 1 185 ? -10.276 -3.475 10.926 1.00 77.06 185 ALA A N 1
ATOM 1457 C CA . ALA A 1 185 ? -9.023 -3.472 10.173 1.00 77.06 185 ALA A CA 1
ATOM 1458 C C . ALA A 1 185 ? -8.891 -4.707 9.268 1.00 77.06 185 ALA A C 1
ATOM 1460 O O . ALA A 1 185 ? -8.576 -4.559 8.093 1.00 77.06 185 ALA A O 1
ATOM 1461 N N . ILE A 1 186 ? -9.213 -5.908 9.763 1.00 77.56 186 ILE A N 1
ATOM 1462 C CA . ILE A 1 186 ? -9.242 -7.123 8.930 1.00 77.56 186 ILE A CA 1
ATOM 1463 C C . ILE A 1 186 ? -10.293 -6.997 7.813 1.00 77.56 186 ILE A C 1
ATOM 1465 O O . ILE A 1 186 ? -10.028 -7.389 6.679 1.00 77.56 186 ILE A O 1
ATOM 1469 N N . GLY A 1 187 ? -11.465 -6.421 8.104 1.00 69.94 187 GLY A N 1
ATOM 1470 C CA . GLY A 1 187 ? -12.496 -6.129 7.099 1.00 69.94 187 GLY A CA 1
ATOM 1471 C C . GLY A 1 187 ? -12.042 -5.120 6.036 1.00 69.94 187 GLY A C 1
ATOM 1472 O O . GLY A 1 187 ? -12.356 -5.279 4.859 1.00 69.94 187 GLY A O 1
ATOM 1473 N N . GLU A 1 188 ? -11.240 -4.136 6.433 1.00 68.12 188 GLU A N 1
ATOM 1474 C CA . GLU A 1 188 ? -10.558 -3.166 5.569 1.00 68.12 188 GLU A CA 1
ATOM 1475 C C . GLU A 1 188 ? -9.266 -3.719 4.943 1.00 68.12 188 GLU A C 1
ATOM 1477 O O . GLU A 1 188 ? -8.485 -2.953 4.380 1.00 68.12 188 GLU A O 1
ATOM 1482 N N . ARG A 1 189 ? -9.037 -5.039 5.018 1.00 69.12 189 ARG A N 1
ATOM 1483 C CA . ARG A 1 189 ? -7.889 -5.739 4.412 1.00 69.12 189 ARG A CA 1
ATOM 1484 C C . ARG A 1 189 ? -6.539 -5.294 4.982 1.00 69.12 189 ARG A C 1
ATOM 1486 O O . ARG A 1 189 ? -5.535 -5.298 4.282 1.00 69.12 189 ARG A O 1
ATOM 1493 N N . ARG A 1 190 ? -6.520 -4.917 6.262 1.00 71.06 190 ARG A N 1
ATOM 1494 C CA . ARG A 1 190 ? -5.319 -4.567 7.027 1.00 71.06 190 ARG A CA 1
ATOM 1495 C C . ARG A 1 190 ? -5.024 -5.643 8.063 1.00 71.06 190 ARG A C 1
ATOM 1497 O O . ARG A 1 190 ? -5.718 -5.762 9.075 1.00 71.06 190 ARG A O 1
ATOM 1504 N N . PHE A 1 191 ? -3.966 -6.416 7.835 1.00 75.50 191 PHE A N 1
ATOM 1505 C CA . PHE A 1 191 ? -3.557 -7.504 8.732 1.00 75.50 191 PHE A CA 1
ATOM 1506 C C . PHE A 1 191 ? -2.631 -6.987 9.840 1.00 75.50 191 PHE A C 1
ATOM 1508 O O . PHE A 1 191 ? -1.422 -7.209 9.843 1.00 75.50 191 PHE A O 1
ATOM 1515 N N . VAL A 1 192 ? -3.218 -6.253 10.786 1.00 75.00 192 VAL A N 1
ATOM 1516 C CA . VAL A 1 192 ? -2.503 -5.645 11.920 1.00 75.00 192 VAL A CA 1
ATOM 1517 C C . VAL A 1 192 ? -2.352 -6.662 13.063 1.00 75.00 192 VAL A C 1
ATOM 1519 O O . VAL A 1 192 ? -3.134 -7.602 13.181 1.00 75.00 192 VAL A O 1
ATOM 1522 N N . ILE A 1 193 ? -1.353 -6.481 13.929 1.00 79.19 193 ILE A N 1
ATOM 1523 C CA . ILE A 1 193 ? -1.217 -7.231 15.187 1.00 79.19 193 ILE A CA 1
ATOM 1524 C C . ILE A 1 193 ? -1.657 -6.317 16.329 1.00 79.19 193 ILE A C 1
ATOM 1526 O O . ILE A 1 193 ? -1.177 -5.193 16.448 1.00 79.19 193 ILE A O 1
ATOM 1530 N N . SER A 1 194 ? -2.565 -6.798 17.180 1.00 79.38 194 SER A N 1
ATOM 1531 C CA . SER A 1 194 ? -3.053 -6.036 18.336 1.00 79.38 194 SER A CA 1
ATOM 1532 C C . SER A 1 194 ? -2.543 -6.599 19.660 1.00 79.38 194 SER A C 1
ATOM 1534 O O . SER A 1 194 ? -2.331 -7.807 19.804 1.00 79.38 194 SER A O 1
ATOM 1536 N N . ASP A 1 195 ? -2.426 -5.726 20.660 1.00 81.38 195 ASP A N 1
ATOM 1537 C CA . ASP A 1 195 ? -2.091 -6.119 22.027 1.00 81.38 195 ASP A CA 1
ATOM 1538 C C . ASP A 1 195 ? -3.137 -7.071 22.614 1.00 81.38 195 ASP A C 1
ATOM 1540 O O . ASP A 1 195 ? -4.349 -6.852 22.527 1.00 81.38 195 ASP A O 1
ATOM 1544 N N . VAL A 1 196 ? -2.662 -8.128 23.272 1.00 82.75 196 VAL A N 1
ATOM 1545 C CA . VAL A 1 196 ? -3.531 -9.150 23.856 1.00 82.75 196 VAL A CA 1
ATOM 1546 C C . VAL A 1 196 ? -4.167 -8.623 25.154 1.00 82.75 196 VAL A C 1
ATOM 1548 O O . VAL A 1 196 ? -3.446 -8.327 26.114 1.00 82.75 196 VAL A O 1
ATOM 1551 N N . PRO A 1 197 ? -5.508 -8.537 25.246 1.00 82.75 197 PRO A N 1
ATOM 1552 C CA . PRO A 1 197 ? -6.179 -8.052 26.444 1.00 82.75 197 PRO A CA 1
ATOM 1553 C C . PRO A 1 197 ? -6.089 -9.062 27.596 1.00 82.75 197 PRO A C 1
ATOM 1555 O O . PRO A 1 197 ? -5.878 -10.260 27.405 1.00 82.75 197 PRO A O 1
ATOM 1558 N N . LYS A 1 198 ? -6.278 -8.575 28.828 1.00 79.19 198 LYS A N 1
ATOM 1559 C CA . LYS A 1 198 ? -6.233 -9.415 30.039 1.00 79.19 198 LYS A CA 1
ATOM 1560 C C . LYS A 1 198 ? -7.485 -10.279 30.235 1.00 79.19 198 LYS A C 1
ATOM 1562 O O . LYS A 1 198 ? -7.408 -11.292 30.923 1.00 79.19 198 LYS A O 1
ATOM 1567 N N . THR A 1 199 ? -8.624 -9.880 29.671 1.00 81.00 199 THR A N 1
ATOM 1568 C CA . THR A 1 199 ? -9.895 -10.615 29.764 1.00 81.00 199 THR A CA 1
ATOM 1569 C C . THR A 1 199 ? -9.800 -11.935 28.997 1.00 81.00 199 THR A C 1
ATOM 1571 O O . THR A 1 199 ? -9.364 -11.943 27.850 1.00 81.00 199 THR A O 1
ATOM 1574 N N . LEU A 1 200 ? -10.173 -13.058 29.620 1.00 78.50 200 LEU A N 1
ATOM 1575 C CA . LEU A 1 200 ? -9.916 -14.404 29.084 1.00 78.50 200 LEU A CA 1
ATOM 1576 C C . LEU A 1 200 ? -10.623 -14.659 27.747 1.00 78.50 200 LEU A C 1
ATOM 1578 O O . LEU A 1 200 ? -10.031 -15.219 26.824 1.00 78.50 200 LEU A O 1
ATOM 1582 N N . GLU A 1 201 ? -11.865 -14.205 27.629 1.00 81.31 201 GLU A N 1
ATOM 1583 C CA . GLU A 1 201 ? -12.702 -14.378 26.447 1.00 81.31 201 GLU A CA 1
ATOM 1584 C C . GLU A 1 201 ? -12.106 -13.619 25.256 1.00 81.31 201 GLU A C 1
ATOM 1586 O O . GLU A 1 201 ? -11.884 -14.195 24.191 1.00 81.31 201 GLU A O 1
ATOM 1591 N N . LEU A 1 202 ? -11.754 -12.342 25.455 1.00 83.31 202 LEU A N 1
ATOM 1592 C CA . LEU A 1 202 ? -11.153 -11.522 24.399 1.00 83.31 202 LEU A CA 1
ATOM 1593 C C . LEU A 1 202 ? -9.707 -11.935 24.109 1.00 83.31 202 LEU A C 1
ATOM 1595 O O . LEU A 1 202 ? -9.273 -11.852 22.965 1.00 83.31 202 LEU A O 1
ATOM 1599 N N . LYS A 1 203 ? -8.965 -12.424 25.108 1.00 84.56 203 LYS A N 1
ATOM 1600 C CA . LYS A 1 203 ? -7.593 -12.920 24.947 1.00 84.56 203 LYS A CA 1
ATOM 1601 C C . LYS A 1 203 ? -7.519 -14.030 23.906 1.00 84.56 203 LYS A C 1
ATOM 1603 O O . LYS A 1 203 ? -6.639 -13.998 23.049 1.00 84.56 203 LYS A O 1
ATOM 1608 N N . ASN A 1 204 ? -8.431 -14.998 23.966 1.00 84.00 204 ASN A N 1
ATOM 1609 C CA . ASN A 1 204 ? -8.450 -16.116 23.021 1.00 84.00 204 ASN A CA 1
ATOM 1610 C C . ASN A 1 204 ? -8.819 -15.664 21.605 1.00 84.00 204 ASN A C 1
ATOM 1612 O O . ASN A 1 204 ? -8.207 -16.126 20.639 1.00 84.00 204 ASN A O 1
ATOM 1616 N N . VAL A 1 205 ? -9.765 -14.727 21.486 1.00 86.38 205 VAL A N 1
ATOM 1617 C CA . VAL A 1 205 ? -10.158 -14.136 20.200 1.00 86.38 205 VAL A CA 1
ATOM 1618 C C . VAL A 1 205 ? -8.986 -13.374 19.585 1.00 86.38 205 VAL A C 1
ATOM 1620 O O . VAL A 1 205 ? -8.556 -13.713 18.487 1.00 86.38 205 VAL A O 1
ATOM 1623 N N . VAL A 1 206 ? -8.388 -12.431 20.320 1.00 86.25 206 VAL A N 1
ATOM 1624 C CA . VAL A 1 206 ? -7.259 -11.624 19.827 1.00 86.25 206 VAL A CA 1
ATOM 1625 C C . VAL A 1 206 ? -6.047 -12.491 19.504 1.00 86.25 206 VAL A C 1
ATOM 1627 O O . VAL A 1 206 ? -5.419 -12.290 18.473 1.00 86.25 206 VAL A O 1
ATOM 1630 N N . LYS A 1 207 ? -5.736 -13.510 20.316 1.00 86.38 207 LYS A N 1
ATOM 1631 C CA . LYS A 1 207 ? -4.635 -14.439 20.016 1.00 86.38 207 LYS A CA 1
ATOM 1632 C C . LYS A 1 207 ? -4.876 -15.217 18.719 1.00 86.38 207 LYS A C 1
ATOM 1634 O O . LYS A 1 207 ? -3.933 -15.453 17.969 1.00 86.38 207 LYS A O 1
ATOM 1639 N N . SER A 1 208 ? -6.119 -15.618 18.461 1.00 85.62 208 SER A N 1
ATOM 1640 C CA . SER A 1 208 ? -6.487 -16.321 17.228 1.00 85.62 208 SER A CA 1
ATOM 1641 C C . SER A 1 208 ? -6.436 -15.390 16.016 1.00 85.62 208 SER A C 1
ATOM 1643 O O . SER A 1 208 ? -5.912 -15.792 14.983 1.00 85.62 208 SER A O 1
ATOM 1645 N N . MET A 1 209 ? -6.898 -14.143 16.165 1.00 86.06 209 MET A N 1
ATOM 1646 C CA . MET A 1 209 ? -6.790 -13.105 15.134 1.00 86.06 209 MET A CA 1
ATOM 1647 C C . MET A 1 209 ? -5.327 -12.787 14.817 1.00 86.06 209 MET A C 1
ATOM 1649 O O . MET A 1 209 ? -4.945 -12.861 13.659 1.00 86.06 209 MET A O 1
ATOM 1653 N N . ASN A 1 210 ? -4.483 -12.556 15.829 1.00 86.88 210 ASN A N 1
ATOM 1654 C CA . ASN A 1 210 ? -3.048 -12.330 15.630 1.00 86.88 210 ASN A CA 1
ATOM 1655 C C . ASN A 1 210 ? -2.396 -13.517 14.904 1.00 86.88 210 ASN A C 1
ATOM 1657 O O . ASN A 1 210 ? -1.678 -13.318 13.936 1.00 86.88 210 ASN A O 1
ATOM 1661 N N . LYS A 1 211 ? -2.700 -14.760 15.308 1.00 84.69 211 LYS A N 1
ATOM 1662 C CA . LYS A 1 211 ? -2.172 -15.960 14.637 1.00 84.69 211 LYS A CA 1
ATOM 1663 C C . LYS A 1 211 ? -2.628 -16.063 13.177 1.00 84.69 211 LYS A C 1
ATOM 1665 O O . LYS A 1 211 ? -1.878 -16.570 12.346 1.00 84.69 211 LYS A O 1
ATOM 1670 N N . LEU A 1 212 ? -3.855 -15.637 12.872 1.00 82.12 212 LEU A N 1
ATOM 1671 C CA . LEU A 1 212 ? -4.357 -15.572 11.502 1.00 82.12 212 LEU A CA 1
ATOM 1672 C C . LEU A 1 212 ? -3.601 -14.505 10.704 1.00 82.12 212 LEU A C 1
ATOM 1674 O O . LEU A 1 212 ? -3.084 -14.839 9.642 1.00 82.12 212 LEU A O 1
ATOM 1678 N N . SER A 1 213 ? -3.480 -13.284 11.235 1.00 83.94 213 SER A N 1
ATOM 1679 C CA . SER A 1 213 ? -2.717 -12.192 10.615 1.00 83.94 213 SER A CA 1
ATOM 1680 C C . SER A 1 213 ? -1.268 -12.609 10.345 1.00 83.94 213 SER A C 1
ATOM 1682 O O . SER A 1 213 ? -0.797 -12.470 9.221 1.00 83.94 213 SER A O 1
ATOM 1684 N N . ASP A 1 214 ? -0.593 -13.228 11.320 1.00 83.62 214 ASP A N 1
ATOM 1685 C CA . ASP A 1 214 ? 0.778 -13.736 11.174 1.00 83.62 214 ASP A CA 1
ATOM 1686 C C . ASP A 1 214 ? 0.883 -14.817 10.095 1.00 83.62 214 ASP A C 1
ATOM 1688 O O . ASP A 1 214 ? 1.811 -14.818 9.286 1.00 83.62 214 ASP A O 1
ATOM 1692 N N . ARG A 1 215 ? -0.074 -15.753 10.059 1.00 80.94 215 ARG A N 1
ATOM 1693 C CA . ARG A 1 215 ? -0.079 -16.824 9.059 1.00 80.94 215 ARG A CA 1
ATOM 1694 C C . ARG A 1 215 ? -0.298 -16.268 7.657 1.00 80.94 215 ARG A C 1
ATOM 1696 O O . ARG A 1 215 ? 0.418 -16.675 6.746 1.00 80.94 215 ARG A O 1
ATOM 1703 N N . VAL A 1 216 ? -1.249 -15.353 7.487 1.00 78.81 216 VAL A N 1
ATOM 1704 C CA . VAL A 1 216 ? -1.495 -14.684 6.203 1.00 78.81 216 VAL A CA 1
ATOM 1705 C C . VAL A 1 216 ? -0.245 -13.923 5.774 1.00 78.81 216 VAL A C 1
ATOM 1707 O O . VAL A 1 216 ? 0.245 -14.168 4.677 1.00 78.81 216 VAL A O 1
ATOM 1710 N N . ARG A 1 217 ? 0.358 -13.127 6.666 1.00 78.56 217 ARG A N 1
ATOM 1711 C CA . ARG A 1 217 ? 1.624 -12.432 6.399 1.00 78.56 217 ARG A CA 1
ATOM 1712 C C . ARG A 1 217 ? 2.730 -13.391 5.952 1.00 78.56 217 ARG A C 1
ATOM 1714 O O . ARG A 1 217 ? 3.398 -13.121 4.964 1.00 78.56 217 ARG A O 1
ATOM 1721 N N . SER A 1 218 ? 2.900 -14.532 6.625 1.00 81.50 218 SER A N 1
ATOM 1722 C CA . SER A 1 218 ? 3.928 -15.516 6.248 1.00 81.50 218 SER A CA 1
ATOM 1723 C C . SER A 1 218 ? 3.699 -16.141 4.868 1.00 81.50 218 SER A C 1
ATOM 1725 O O . SER A 1 218 ? 4.657 -16.381 4.139 1.00 81.50 218 SER A O 1
ATOM 1727 N N . ILE A 1 219 ? 2.437 -16.380 4.495 1.00 79.94 219 ILE A N 1
ATOM 1728 C CA . ILE A 1 219 ? 2.079 -16.928 3.181 1.00 79.94 219 ILE A CA 1
ATOM 1729 C C . ILE A 1 219 ? 2.339 -15.881 2.097 1.00 79.94 219 ILE A C 1
ATOM 1731 O O . ILE A 1 219 ? 2.936 -16.204 1.075 1.00 79.94 219 ILE A O 1
ATOM 1735 N N . LEU A 1 220 ? 1.936 -14.630 2.337 1.00 78.50 220 LEU A N 1
ATOM 1736 C CA . LEU A 1 220 ? 2.175 -13.516 1.418 1.00 78.50 220 LEU A CA 1
ATOM 1737 C C . LEU A 1 220 ? 3.675 -13.288 1.195 1.00 78.50 220 LEU A C 1
ATOM 1739 O O . LEU A 1 220 ? 4.105 -13.125 0.059 1.00 78.50 220 LEU A O 1
ATOM 1743 N N . GLU A 1 221 ? 4.475 -13.348 2.260 1.00 81.19 221 GLU A N 1
ATOM 1744 C CA . GLU A 1 221 ? 5.931 -13.214 2.182 1.00 81.19 221 GLU A CA 1
ATOM 1745 C C . GLU A 1 221 ? 6.569 -14.351 1.371 1.00 81.19 221 GLU A C 1
ATOM 1747 O O . GLU A 1 221 ? 7.440 -14.111 0.535 1.00 81.19 221 GLU A O 1
ATOM 1752 N N . GLN A 1 222 ? 6.112 -15.591 1.564 1.00 82.75 222 GLN A N 1
ATOM 1753 C CA . GLN A 1 222 ? 6.598 -16.723 0.779 1.00 82.75 222 GLN A CA 1
ATOM 1754 C C . GLN A 1 222 ? 6.219 -16.590 -0.706 1.00 82.75 222 GLN A C 1
ATOM 1756 O O . GLN A 1 222 ? 7.078 -16.776 -1.568 1.00 82.75 222 GLN A O 1
ATOM 1761 N N . GLU A 1 223 ? 4.966 -16.240 -1.014 1.00 80.62 223 GLU A N 1
ATOM 1762 C CA . GLU A 1 223 ? 4.519 -16.019 -2.396 1.00 80.62 223 GLU A CA 1
ATOM 1763 C C . GLU A 1 223 ? 5.276 -14.863 -3.055 1.00 80.62 223 GLU A C 1
ATOM 1765 O O . GLU A 1 223 ? 5.655 -14.978 -4.220 1.00 80.62 223 GLU A O 1
ATOM 1770 N N . ARG A 1 224 ? 5.577 -13.792 -2.308 1.00 78.94 224 ARG A N 1
ATOM 1771 C CA . ARG A 1 224 ? 6.419 -12.685 -2.774 1.00 78.94 224 ARG A CA 1
ATOM 1772 C C . ARG A 1 224 ? 7.817 -13.160 -3.160 1.00 78.94 224 ARG A C 1
ATOM 1774 O O . ARG A 1 224 ? 8.275 -12.859 -4.256 1.00 78.94 224 ARG A O 1
ATOM 1781 N N . LEU A 1 225 ? 8.486 -13.921 -2.293 1.00 82.12 225 LEU A N 1
ATOM 1782 C CA . LEU A 1 225 ? 9.837 -14.429 -2.564 1.00 82.12 225 LEU A CA 1
ATOM 1783 C C . LEU A 1 225 ? 9.867 -15.381 -3.767 1.00 82.12 225 LEU A C 1
ATOM 1785 O O . LEU A 1 225 ? 10.830 -15.398 -4.534 1.00 82.12 225 LEU A O 1
ATOM 1789 N N . GLU A 1 226 ? 8.828 -16.198 -3.942 1.00 81.75 226 GLU A N 1
ATOM 1790 C CA . GLU A 1 226 ? 8.691 -17.037 -5.135 1.00 81.75 226 GLU A CA 1
ATOM 1791 C C . GLU A 1 226 ? 8.441 -16.205 -6.398 1.00 81.75 226 GLU A C 1
ATOM 1793 O O . GLU A 1 226 ? 9.037 -16.487 -7.439 1.00 81.75 226 GLU A O 1
ATOM 1798 N N . LEU A 1 227 ? 7.598 -15.175 -6.308 1.00 81.44 227 LEU A N 1
ATOM 1799 C CA . LEU A 1 227 ? 7.341 -14.230 -7.393 1.00 81.44 227 LEU A CA 1
ATOM 1800 C C . LEU A 1 227 ? 8.601 -13.477 -7.809 1.00 81.44 227 LEU A C 1
ATOM 1802 O O . LEU A 1 227 ? 8.853 -13.357 -9.001 1.00 81.44 227 LEU A O 1
ATOM 1806 N N . GLU A 1 228 ? 9.412 -13.020 -6.859 1.00 79.38 228 GLU A N 1
ATOM 1807 C CA . GLU A 1 228 ? 10.669 -12.320 -7.131 1.00 79.38 228 GLU A CA 1
ATOM 1808 C C . GLU A 1 228 ? 11.671 -13.220 -7.870 1.00 79.38 228 GLU A C 1
ATOM 1810 O O . GLU A 1 228 ? 12.283 -12.808 -8.857 1.00 79.38 228 GLU A O 1
ATOM 1815 N N . LYS A 1 229 ? 11.787 -14.491 -7.462 1.00 79.38 229 LYS A N 1
ATOM 1816 C CA . LYS A 1 229 ? 12.631 -15.476 -8.162 1.00 79.38 229 LYS A CA 1
ATOM 1817 C C . LYS A 1 229 ? 12.161 -15.722 -9.593 1.00 79.38 229 LYS A C 1
ATOM 1819 O O . LYS A 1 229 ? 12.984 -15.754 -10.508 1.00 79.38 229 LYS A O 1
ATOM 1824 N N . LEU A 1 230 ? 10.854 -15.897 -9.785 1.00 77.12 230 LEU A N 1
ATOM 1825 C CA . LEU A 1 230 ? 10.264 -16.079 -11.113 1.00 77.12 230 LEU A CA 1
ATOM 1826 C C . LEU A 1 230 ? 10.429 -14.829 -11.975 1.00 77.12 230 LEU A C 1
ATOM 1828 O O . LEU A 1 230 ? 10.783 -14.942 -13.141 1.00 77.12 230 LEU A O 1
ATOM 1832 N N . HIS A 1 231 ? 10.242 -13.649 -11.392 1.00 74.75 231 HIS A N 1
ATOM 1833 C CA . HIS A 1 231 ? 10.426 -12.365 -12.054 1.00 74.75 231 HIS A CA 1
ATOM 1834 C C . HIS A 1 231 ? 11.855 -12.198 -12.574 1.00 74.75 231 HIS A C 1
ATOM 1836 O O . HIS A 1 231 ? 12.047 -11.907 -13.752 1.00 74.75 231 HIS A O 1
ATOM 1842 N N . LEU A 1 232 ? 12.862 -12.455 -11.734 1.00 73.94 232 LEU A N 1
ATOM 1843 C CA . LEU A 1 232 ? 14.264 -12.403 -12.151 1.00 73.94 232 LEU A CA 1
ATOM 1844 C C . LEU A 1 232 ? 14.545 -13.379 -13.298 1.00 73.94 232 LEU A C 1
ATOM 1846 O O . LEU A 1 232 ? 15.175 -12.997 -14.283 1.00 73.94 232 LEU A O 1
ATOM 1850 N N . HIS A 1 233 ? 14.041 -14.611 -13.206 1.00 74.00 233 HIS A N 1
ATOM 1851 C CA . HIS A 1 233 ? 14.217 -15.614 -14.256 1.00 74.00 233 HIS A CA 1
ATOM 1852 C C . HIS A 1 233 ? 13.534 -15.218 -15.574 1.00 74.00 233 HIS A C 1
ATOM 1854 O O . HIS A 1 233 ? 14.117 -15.371 -16.644 1.00 74.00 233 HIS A O 1
ATOM 1860 N N . TYR A 1 234 ? 12.320 -14.670 -15.494 1.00 74.62 234 TYR A N 1
ATOM 1861 C CA . TYR A 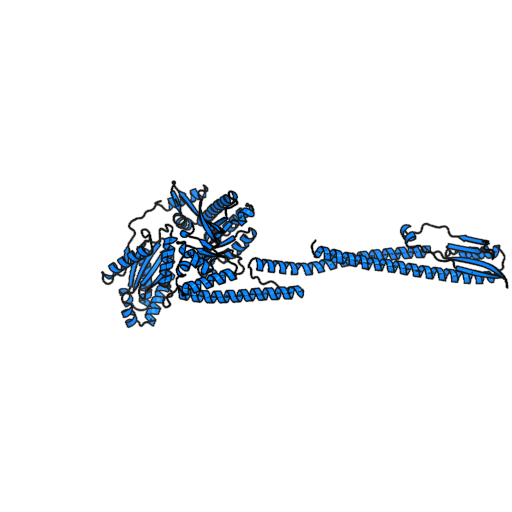1 234 ? 11.515 -14.309 -16.655 1.00 74.62 234 TYR A CA 1
ATOM 1862 C C . TYR A 1 234 ? 11.992 -13.030 -17.349 1.00 74.62 234 TYR A C 1
ATOM 1864 O O . TYR A 1 234 ? 11.791 -12.879 -18.552 1.00 74.62 234 TYR A O 1
ATOM 1872 N N . GLN A 1 235 ? 12.613 -12.097 -16.624 1.00 80.62 235 GLN A N 1
ATOM 1873 C CA . GLN A 1 235 ? 12.995 -10.800 -17.184 1.00 80.62 235 GLN A CA 1
ATOM 1874 C C . GLN A 1 235 ? 14.454 -10.703 -17.577 1.00 80.62 235 GLN A C 1
ATOM 1876 O O . GLN A 1 235 ? 14.767 -9.915 -18.465 1.00 80.62 235 GLN A O 1
ATOM 1881 N N . THR A 1 236 ? 15.350 -11.453 -16.935 1.00 85.81 236 THR A N 1
ATOM 1882 C CA . THR A 1 236 ? 16.791 -11.225 -17.078 1.00 85.81 236 THR A CA 1
ATOM 1883 C C . THR A 1 236 ? 17.496 -12.309 -17.882 1.00 85.81 236 THR A C 1
ATOM 1885 O O . THR A 1 236 ? 17.075 -13.460 -17.953 1.00 85.81 236 THR A O 1
ATOM 1888 N N . ASP A 1 237 ? 18.585 -11.915 -18.531 1.00 90.12 237 ASP A N 1
ATOM 1889 C CA . ASP A 1 237 ? 19.562 -12.814 -19.120 1.00 90.12 237 ASP A CA 1
ATOM 1890 C C . ASP A 1 237 ? 20.424 -13.435 -18.013 1.00 90.12 237 ASP A C 1
ATOM 1892 O O . ASP A 1 237 ? 21.018 -12.721 -17.200 1.00 90.12 237 ASP A O 1
ATOM 1896 N N . GLY A 1 238 ? 20.528 -14.766 -18.013 1.00 85.06 238 GLY A N 1
ATOM 1897 C CA . GLY A 1 238 ? 21.176 -15.527 -16.940 1.00 85.06 238 GLY A CA 1
ATOM 1898 C C . GLY A 1 238 ? 22.686 -15.311 -16.790 1.00 85.06 238 GLY A C 1
ATOM 1899 O O . GLY A 1 238 ? 23.253 -15.761 -15.798 1.00 85.06 238 GLY A O 1
ATOM 1900 N N . VAL A 1 239 ? 23.341 -14.636 -17.740 1.00 89.94 239 VAL A N 1
ATOM 1901 C CA . VAL A 1 239 ? 24.779 -14.327 -17.681 1.00 89.94 239 VAL A CA 1
ATOM 1902 C C . VAL A 1 239 ? 25.008 -12.874 -17.273 1.00 89.94 239 VAL A C 1
ATOM 1904 O O . VAL A 1 239 ? 25.791 -12.582 -16.375 1.00 89.94 239 VAL A O 1
ATOM 1907 N N . THR A 1 240 ? 24.327 -11.942 -17.937 1.00 91.50 240 THR A N 1
ATOM 1908 C CA . THR A 1 240 ? 24.665 -10.515 -17.856 1.00 91.50 240 THR A CA 1
ATOM 1909 C C . THR A 1 240 ? 23.797 -9.721 -16.894 1.00 91.50 240 THR A C 1
ATOM 1911 O O . THR A 1 240 ? 24.135 -8.581 -16.581 1.00 91.50 240 THR A O 1
ATOM 1914 N N . SER A 1 241 ? 22.677 -10.284 -16.423 1.00 88.19 241 SER A N 1
ATOM 1915 C CA . SER A 1 241 ? 21.607 -9.582 -15.694 1.00 88.19 241 SER A CA 1
ATOM 1916 C C . SER A 1 241 ? 20.914 -8.453 -16.475 1.00 88.19 241 SER A C 1
ATOM 1918 O O . SER A 1 241 ? 20.094 -7.729 -15.904 1.00 88.19 241 SER A O 1
ATOM 1920 N N . ALA A 1 242 ? 21.233 -8.250 -17.760 1.00 92.12 242 ALA A N 1
ATOM 1921 C CA . ALA A 1 242 ? 20.443 -7.389 -18.643 1.00 92.12 242 ALA A CA 1
ATOM 1922 C C . ALA A 1 242 ? 19.038 -7.977 -18.814 1.00 92.12 242 ALA A C 1
ATOM 1924 O O . ALA A 1 242 ? 18.832 -9.158 -18.541 1.00 92.12 242 ALA A O 1
ATOM 1925 N N . LEU A 1 243 ? 18.075 -7.192 -19.296 1.00 91.00 243 LEU A N 1
ATOM 1926 C CA . LEU A 1 243 ? 16.779 -7.758 -19.661 1.00 91.00 243 LEU A CA 1
ATOM 1927 C C . LEU A 1 243 ? 16.961 -8.760 -20.803 1.00 91.00 243 LEU A C 1
ATOM 1929 O O . LEU A 1 243 ? 17.717 -8.510 -21.737 1.00 91.00 243 LEU A O 1
ATOM 1933 N N . ASN A 1 244 ? 16.286 -9.898 -20.765 1.00 91.00 244 ASN A N 1
ATOM 1934 C CA . ASN A 1 244 ? 16.340 -10.842 -21.870 1.00 91.00 244 ASN A CA 1
ATOM 1935 C C . ASN A 1 244 ? 15.609 -10.284 -23.100 1.00 91.00 244 ASN A C 1
ATOM 1937 O O . ASN A 1 244 ? 14.894 -9.279 -23.034 1.00 91.00 244 ASN A O 1
ATOM 1941 N N . ARG A 1 245 ? 15.800 -10.951 -24.240 1.00 89.50 245 ARG A N 1
ATOM 1942 C CA . ARG A 1 245 ? 15.221 -10.542 -25.522 1.00 89.50 245 ARG A CA 1
ATOM 1943 C C . ARG A 1 245 ? 13.702 -10.389 -25.455 1.00 89.50 245 ARG A C 1
ATOM 1945 O O . ARG A 1 245 ? 13.180 -9.383 -25.918 1.00 89.50 245 ARG A O 1
ATOM 1952 N N . ALA A 1 246 ? 13.001 -11.394 -24.933 1.00 84.81 246 ALA A N 1
ATOM 1953 C CA . ALA A 1 246 ? 11.541 -11.415 -24.940 1.00 84.81 246 ALA A CA 1
ATOM 1954 C C . ALA A 1 246 ? 10.978 -10.227 -24.149 1.00 84.81 246 ALA A C 1
ATOM 1956 O O . ALA A 1 246 ? 10.170 -9.460 -24.673 1.00 84.81 246 ALA A O 1
ATOM 1957 N N . TYR A 1 247 ? 11.479 -10.023 -22.929 1.00 84.31 247 TYR A N 1
ATOM 1958 C CA . TYR A 1 247 ? 11.044 -8.929 -22.075 1.00 84.31 247 TYR A CA 1
ATOM 1959 C C . TYR A 1 247 ? 11.443 -7.560 -22.635 1.00 84.31 247 TYR A C 1
ATOM 1961 O O . TYR A 1 247 ? 10.615 -6.656 -22.677 1.00 84.31 247 TYR A O 1
ATOM 1969 N N . GLY A 1 248 ? 12.676 -7.406 -23.129 1.00 88.31 248 GLY A N 1
ATOM 1970 C CA . GLY A 1 248 ? 13.145 -6.141 -23.697 1.00 88.31 248 GLY A CA 1
ATOM 1971 C C . GLY A 1 248 ? 12.345 -5.682 -24.918 1.00 88.31 248 GLY A C 1
ATOM 1972 O O . GLY A 1 248 ? 12.055 -4.495 -25.046 1.00 88.31 248 GLY A O 1
ATOM 1973 N N . ILE A 1 249 ? 11.935 -6.609 -25.791 1.00 87.31 249 ILE A N 1
ATOM 1974 C CA . ILE A 1 249 ? 11.107 -6.300 -26.968 1.00 87.31 249 ILE A CA 1
ATOM 1975 C C . ILE A 1 249 ? 9.670 -5.941 -26.572 1.00 87.31 249 ILE A C 1
ATOM 1977 O O . ILE A 1 249 ? 9.102 -5.001 -27.135 1.00 87.31 249 ILE A O 1
ATOM 1981 N N . ASN A 1 250 ? 9.091 -6.651 -25.600 1.00 82.50 250 ASN A N 1
ATOM 1982 C CA . ASN A 1 250 ? 7.765 -6.322 -25.077 1.00 82.50 250 ASN A CA 1
ATOM 1983 C C . ASN A 1 250 ? 7.775 -4.949 -24.404 1.00 82.50 250 ASN A C 1
ATOM 1985 O O . ASN A 1 250 ? 6.945 -4.112 -24.737 1.00 82.50 250 ASN A O 1
ATOM 1989 N N . TRP A 1 251 ? 8.763 -4.686 -23.543 1.00 85.75 251 TRP A N 1
ATOM 1990 C CA . TRP A 1 251 ? 8.954 -3.384 -22.908 1.00 85.75 251 TRP A CA 1
ATOM 1991 C C . TRP A 1 251 ? 9.097 -2.271 -23.949 1.00 85.75 251 TRP A C 1
ATOM 1993 O O . TRP A 1 251 ? 8.435 -1.245 -23.840 1.00 85.75 251 TRP A O 1
ATOM 2003 N N . LEU A 1 252 ? 9.897 -2.488 -25.003 1.00 85.94 252 LEU A N 1
ATOM 2004 C CA . LEU A 1 252 ? 10.054 -1.514 -26.085 1.00 85.94 252 LEU A CA 1
ATOM 2005 C C . LEU A 1 252 ? 8.734 -1.267 -26.826 1.00 85.94 252 LEU A C 1
ATOM 2007 O O . LEU A 1 252 ? 8.433 -0.137 -27.192 1.00 85.94 252 LEU A O 1
ATOM 2011 N N . SER A 1 253 ? 7.940 -2.309 -27.055 1.00 82.81 253 SER A N 1
ATOM 2012 C CA . SER A 1 253 ? 6.648 -2.183 -27.737 1.00 82.81 253 SER A CA 1
ATOM 2013 C C . SER A 1 253 ? 5.646 -1.410 -26.878 1.00 82.81 253 SER A C 1
ATOM 2015 O O . SER A 1 253 ? 5.064 -0.443 -27.366 1.00 82.81 253 SER A O 1
ATOM 2017 N N . SER A 1 254 ? 5.542 -1.741 -25.586 1.00 76.75 254 SER A N 1
ATOM 2018 C CA . SER A 1 254 ? 4.749 -0.982 -24.611 1.00 76.75 254 SER A CA 1
ATOM 2019 C C . SER A 1 254 ? 5.217 0.467 -24.500 1.00 76.75 254 SER A C 1
ATOM 2021 O O . SER A 1 254 ? 4.391 1.372 -24.409 1.00 76.75 254 SER A O 1
ATOM 2023 N N . TYR A 1 255 ? 6.533 0.702 -24.559 1.00 80.38 255 TYR A N 1
ATOM 2024 C CA . TYR A 1 255 ? 7.100 2.044 -24.587 1.00 80.38 255 TYR A CA 1
ATOM 2025 C C . TYR A 1 255 ? 6.524 2.841 -25.758 1.00 80.38 255 TYR A C 1
ATOM 2027 O O . TYR A 1 255 ? 5.967 3.897 -25.512 1.00 80.38 255 TYR A O 1
ATOM 2035 N N . PHE A 1 256 ? 6.546 2.332 -26.995 1.00 76.69 256 PHE A N 1
ATOM 2036 C CA . PHE A 1 256 ? 5.982 3.045 -28.154 1.00 76.69 256 PHE A CA 1
ATOM 2037 C C . PHE A 1 256 ? 4.461 3.246 -28.097 1.00 76.69 256 PHE A C 1
ATOM 2039 O O . PHE A 1 256 ? 3.982 4.271 -28.574 1.00 76.69 256 PHE A O 1
ATOM 2046 N N . VAL A 1 257 ? 3.707 2.316 -27.505 1.00 67.06 257 VAL A N 1
ATOM 2047 C CA . VAL A 1 257 ? 2.249 2.463 -27.325 1.00 67.06 257 VAL A CA 1
ATOM 2048 C C . VAL A 1 257 ? 1.925 3.567 -26.315 1.00 67.06 257 VAL A C 1
ATOM 2050 O O . VAL A 1 257 ? 1.036 4.387 -26.542 1.00 67.06 257 VAL A O 1
ATOM 2053 N N . ASN A 1 258 ? 2.682 3.617 -25.219 1.00 61.38 258 ASN A N 1
ATOM 2054 C CA . ASN A 1 258 ? 2.473 4.563 -24.122 1.00 61.38 258 ASN A CA 1
ATOM 2055 C C . ASN A 1 258 ? 3.265 5.869 -24.286 1.00 61.38 258 ASN A C 1
ATOM 2057 O O . ASN A 1 258 ? 3.098 6.806 -23.500 1.00 61.38 258 ASN A O 1
ATOM 2061 N N . ARG A 1 259 ? 4.120 5.951 -25.310 1.00 61.81 259 ARG A N 1
ATOM 2062 C CA . ARG A 1 259 ? 4.930 7.123 -25.632 1.00 61.81 259 ARG A CA 1
ATOM 2063 C C . ARG A 1 259 ? 4.007 8.278 -26.017 1.00 61.81 259 ARG A C 1
ATOM 2065 O O . ARG A 1 259 ? 3.391 8.288 -27.079 1.00 61.81 259 ARG A O 1
ATOM 2072 N N . GLY A 1 260 ? 3.931 9.298 -25.162 1.00 54.56 260 GLY A N 1
ATOM 2073 C CA . GLY A 1 260 ? 3.692 10.656 -25.665 1.00 54.56 260 GLY A CA 1
ATOM 2074 C C . GLY A 1 260 ? 4.982 11.216 -26.277 1.00 54.56 260 GLY A C 1
ATOM 2075 O O . GLY A 1 260 ? 5.982 10.511 -26.277 1.00 54.56 260 GLY A O 1
ATOM 2076 N N . ASN A 1 261 ? 5.008 12.448 -26.798 1.00 49.38 261 ASN A N 1
ATOM 2077 C CA . ASN A 1 261 ? 6.225 13.016 -27.406 1.00 49.38 261 ASN A CA 1
ATOM 2078 C C . ASN A 1 261 ? 7.334 13.313 -26.366 1.00 49.38 261 ASN A C 1
ATOM 2080 O O . ASN A 1 261 ? 7.732 14.460 -26.183 1.00 49.38 261 ASN A O 1
ATOM 2084 N N . GLU A 1 262 ? 7.861 12.290 -25.690 1.00 50.97 262 GLU A N 1
ATOM 2085 C CA . GLU A 1 262 ? 9.143 12.335 -24.997 1.00 50.97 262 GLU A CA 1
ATOM 2086 C C . GLU A 1 262 ? 10.215 12.587 -26.071 1.00 50.97 262 GLU A C 1
ATOM 2088 O O . GLU A 1 262 ? 10.539 11.703 -26.877 1.00 50.97 262 GLU A O 1
ATOM 2093 N N . GLN A 1 263 ? 10.665 13.844 -26.149 1.00 54.00 263 GLN A N 1
ATOM 2094 C CA . GLN A 1 263 ? 11.482 14.359 -27.253 1.00 54.00 263 GLN A CA 1
ATOM 2095 C C . GLN A 1 263 ? 12.989 14.093 -27.108 1.00 54.00 263 GLN A C 1
ATOM 2097 O O . GLN A 1 263 ? 13.721 14.336 -28.059 1.00 54.00 263 GLN A O 1
ATOM 2102 N N . ASP A 1 264 ? 13.440 13.507 -25.993 1.00 66.44 264 ASP A N 1
ATOM 2103 C CA . ASP A 1 264 ? 14.869 13.397 -25.657 1.00 66.44 264 ASP A CA 1
ATOM 2104 C C . ASP A 1 264 ? 15.288 11.951 -25.317 1.00 66.44 264 ASP A C 1
ATOM 2106 O O . ASP A 1 264 ? 15.994 11.702 -24.340 1.00 66.44 264 ASP A O 1
ATOM 2110 N N . VAL A 1 265 ? 14.821 10.971 -26.101 1.00 78.25 265 VAL A N 1
ATOM 2111 C CA . VAL A 1 265 ? 15.217 9.564 -25.929 1.00 78.25 265 VAL A CA 1
ATOM 2112 C C . VAL A 1 265 ? 16.129 9.124 -27.064 1.00 78.25 265 VAL A C 1
ATOM 2114 O O . VAL A 1 265 ? 15.786 9.236 -28.246 1.00 78.25 265 VAL A O 1
ATOM 2117 N N . SER A 1 266 ? 17.273 8.569 -26.682 1.00 88.06 266 SER A N 1
ATOM 2118 C CA . SER A 1 266 ? 18.239 7.950 -27.585 1.00 88.06 266 SER A CA 1
ATOM 2119 C C . SER A 1 266 ? 18.199 6.441 -27.409 1.00 88.06 266 SER A C 1
ATOM 2121 O O . SER A 1 266 ? 18.199 5.933 -26.283 1.00 88.06 266 SER A O 1
ATOM 2123 N N . ALA A 1 267 ? 18.208 5.712 -28.521 1.00 91.44 267 ALA A N 1
ATOM 2124 C CA . ALA A 1 267 ? 18.446 4.279 -28.502 1.00 91.44 267 ALA A CA 1
ATOM 2125 C C . ALA A 1 267 ? 19.817 3.969 -29.062 1.00 91.44 267 ALA A C 1
ATOM 2127 O O . ALA A 1 267 ? 20.237 4.528 -30.076 1.00 91.44 267 ALA A O 1
ATOM 2128 N N . PHE A 1 268 ? 20.460 2.998 -28.431 1.00 94.25 268 PHE A N 1
ATOM 2129 C CA . PHE A 1 268 ? 21.720 2.454 -28.881 1.00 94.25 268 PHE A CA 1
ATOM 2130 C C . PHE A 1 268 ? 21.617 0.948 -29.067 1.00 94.25 268 PHE A C 1
ATOM 2132 O O . PHE A 1 268 ? 20.907 0.264 -28.329 1.00 94.25 268 PHE A O 1
ATOM 2139 N N . MET A 1 269 ? 22.359 0.423 -30.035 1.00 95.00 269 MET A N 1
ATOM 2140 C CA . MET A 1 269 ? 22.620 -1.003 -30.144 1.00 95.00 269 MET A CA 1
ATOM 2141 C C . MET A 1 269 ? 24.122 -1.242 -30.044 1.00 95.00 269 MET A C 1
ATOM 2143 O O . MET A 1 269 ? 24.904 -0.748 -30.855 1.00 95.00 269 MET A O 1
ATOM 2147 N N . LEU A 1 270 ? 24.515 -1.986 -29.018 1.00 95.12 270 LEU A N 1
ATOM 2148 C CA . LEU A 1 270 ? 25.876 -2.440 -28.782 1.00 95.12 270 LEU A CA 1
ATOM 2149 C C . LEU A 1 270 ? 26.009 -3.865 -29.316 1.00 95.12 270 LEU A C 1
ATOM 2151 O O . LEU A 1 270 ? 25.297 -4.758 -28.866 1.00 95.12 270 LEU A O 1
ATOM 2155 N N . ARG A 1 271 ? 26.940 -4.091 -30.239 1.00 93.88 271 ARG A N 1
ATOM 2156 C CA . ARG A 1 271 ? 27.286 -5.408 -30.775 1.00 93.88 271 ARG A CA 1
ATOM 2157 C C . ARG A 1 271 ? 28.720 -5.769 -30.415 1.00 93.88 271 ARG A C 1
ATOM 2159 O O . ARG A 1 271 ? 29.647 -5.003 -30.671 1.00 93.88 271 ARG A O 1
ATOM 2166 N N . ILE A 1 272 ? 28.882 -6.976 -29.885 1.00 93.00 272 ILE A N 1
ATOM 2167 C CA . ILE A 1 272 ? 30.172 -7.624 -29.663 1.00 93.00 272 ILE A CA 1
ATOM 2168 C C . ILE A 1 272 ? 30.505 -8.498 -30.877 1.00 93.00 272 ILE A C 1
ATOM 2170 O O . ILE A 1 272 ? 29.982 -9.602 -31.045 1.00 93.00 272 ILE A O 1
ATOM 2174 N N . VAL A 1 273 ? 31.347 -7.980 -31.761 1.00 89.00 273 VAL A N 1
ATOM 2175 C CA . VAL A 1 273 ? 31.757 -8.630 -33.006 1.00 89.00 273 VAL A CA 1
ATOM 2176 C C . VAL A 1 273 ? 32.607 -9.860 -32.695 1.00 89.00 273 VAL A C 1
ATOM 2178 O O . VAL A 1 273 ? 33.573 -9.785 -31.948 1.00 89.00 273 VAL A O 1
ATOM 2181 N N . ASP A 1 274 ? 32.269 -10.996 -33.301 1.00 86.69 274 ASP A N 1
ATOM 2182 C CA . ASP A 1 274 ? 32.999 -12.261 -33.145 1.00 86.69 274 ASP A CA 1
ATOM 2183 C C . ASP A 1 274 ? 33.205 -12.701 -31.679 1.00 86.69 274 ASP A C 1
ATOM 2185 O O . ASP A 1 274 ? 34.300 -13.016 -31.202 1.00 86.69 274 ASP A O 1
ATOM 2189 N N . LEU A 1 275 ? 32.090 -12.775 -30.949 1.00 89.38 275 LEU A N 1
ATOM 2190 C CA . LEU A 1 275 ? 32.052 -13.296 -29.583 1.00 89.38 275 LEU A CA 1
ATOM 2191 C C . LEU A 1 275 ? 32.634 -14.722 -29.465 1.00 89.38 275 LEU A C 1
ATOM 2193 O O . LEU A 1 275 ? 33.070 -15.131 -28.387 1.00 89.38 275 LEU A O 1
ATOM 2197 N N . GLN A 1 276 ? 32.650 -15.504 -30.549 1.00 88.31 276 GLN A N 1
ATOM 2198 C CA . GLN A 1 276 ? 33.231 -16.844 -30.546 1.00 88.31 276 GLN A CA 1
ATOM 2199 C C . GLN A 1 276 ? 34.754 -16.793 -30.389 1.00 88.31 276 GLN A C 1
ATOM 2201 O O . GLN A 1 276 ? 35.291 -17.489 -29.524 1.00 88.31 276 GLN A O 1
ATOM 2206 N N . THR A 1 277 ? 35.442 -15.949 -31.160 1.00 88.19 277 THR A N 1
ATOM 2207 C CA . THR A 1 277 ? 36.892 -15.746 -31.024 1.00 88.19 277 THR A CA 1
ATOM 2208 C C . THR A 1 277 ? 37.255 -15.180 -29.653 1.00 88.19 277 THR A C 1
ATOM 2210 O O . THR A 1 277 ? 38.217 -15.639 -29.031 1.00 88.19 277 THR A O 1
ATOM 2213 N N . ILE A 1 278 ? 36.441 -14.267 -29.116 1.00 89.56 278 ILE A N 1
ATOM 2214 C CA . ILE A 1 278 ? 36.620 -13.748 -27.753 1.00 89.56 278 ILE A CA 1
ATOM 2215 C C . ILE A 1 278 ? 36.537 -14.879 -26.720 1.00 89.56 278 ILE A C 1
ATOM 2217 O O . ILE A 1 278 ? 37.423 -15.003 -25.875 1.00 89.56 278 ILE A O 1
ATOM 2221 N N . ASN A 1 279 ? 35.527 -15.747 -26.814 1.00 91.00 279 ASN A N 1
ATOM 2222 C CA . ASN A 1 279 ? 35.377 -16.895 -25.917 1.00 91.00 279 ASN A CA 1
ATOM 2223 C C . ASN A 1 279 ? 36.555 -17.877 -25.996 1.00 91.00 279 ASN A C 1
ATOM 2225 O O . ASN A 1 279 ? 36.913 -18.478 -24.983 1.00 91.00 279 ASN A O 1
ATOM 2229 N N . LEU A 1 280 ? 37.138 -18.065 -27.184 1.00 89.88 280 LEU A N 1
ATOM 2230 C CA . LEU A 1 280 ? 38.323 -18.908 -27.373 1.00 89.88 280 LEU A CA 1
ATOM 2231 C C . LEU A 1 280 ? 39.585 -18.270 -26.777 1.00 89.88 280 LEU A C 1
ATOM 2233 O O . LEU A 1 280 ? 40.442 -18.989 -26.272 1.00 89.88 280 LEU A O 1
ATOM 2237 N N . THR A 1 281 ? 39.684 -16.940 -26.817 1.00 87.50 281 THR A N 1
ATOM 2238 C CA . THR A 1 281 ? 40.877 -16.195 -26.388 1.00 87.50 281 THR A CA 1
ATOM 2239 C C . THR A 1 281 ? 40.884 -15.916 -24.884 1.00 87.50 281 THR A C 1
ATOM 2241 O O . THR A 1 281 ? 41.877 -16.178 -24.212 1.00 87.50 281 THR A O 1
ATOM 2244 N N . LEU A 1 282 ? 39.778 -15.401 -24.336 1.00 89.19 282 LEU A N 1
ATOM 2245 C CA . LEU A 1 282 ? 39.646 -15.051 -22.914 1.00 89.19 282 LEU A CA 1
ATOM 2246 C C . LEU A 1 282 ? 39.147 -16.215 -22.051 1.00 89.19 282 LEU A C 1
ATOM 2248 O O . LEU A 1 282 ? 39.350 -16.215 -20.835 1.00 89.19 282 LEU A O 1
ATOM 2252 N N . GLY A 1 283 ? 38.497 -17.204 -22.669 1.00 91.50 283 GLY A N 1
ATOM 2253 C CA . GLY A 1 283 ? 37.753 -18.245 -21.973 1.00 91.50 283 GLY A CA 1
ATOM 2254 C C . GLY A 1 283 ? 36.363 -17.765 -21.546 1.00 91.50 283 GLY A C 1
ATOM 2255 O O . GLY A 1 283 ? 36.191 -16.642 -21.074 1.00 91.50 283 GLY A O 1
ATOM 2256 N N . ARG A 1 284 ? 35.369 -18.656 -21.653 1.00 91.44 284 ARG A N 1
ATOM 2257 C CA . ARG A 1 284 ? 33.947 -18.339 -21.409 1.00 91.44 284 ARG A CA 1
ATOM 2258 C C . ARG A 1 284 ? 33.683 -17.656 -20.068 1.00 91.44 284 ARG A C 1
ATOM 2260 O O . ARG A 1 284 ? 32.957 -16.679 -20.030 1.00 91.44 284 ARG A O 1
ATOM 2267 N N . VAL A 1 285 ? 34.318 -18.117 -18.989 1.00 92.62 285 VAL A N 1
ATOM 2268 C CA . VAL A 1 285 ? 34.123 -17.542 -17.644 1.00 92.62 285 VAL A CA 1
ATOM 2269 C C . VAL A 1 285 ? 34.543 -16.068 -17.589 1.00 92.62 285 VAL A C 1
ATOM 2271 O O . VAL A 1 285 ? 33.833 -15.251 -17.012 1.00 92.62 285 VAL A O 1
ATOM 2274 N N . ASN A 1 286 ? 35.666 -15.710 -18.218 1.00 92.06 286 ASN A N 1
ATOM 2275 C CA . ASN A 1 286 ? 36.137 -14.325 -18.244 1.00 92.06 286 ASN A CA 1
ATOM 2276 C C . ASN A 1 286 ? 35.326 -13.471 -19.222 1.00 92.06 286 ASN A C 1
ATOM 2278 O O . ASN A 1 286 ? 35.078 -12.304 -18.938 1.00 92.06 286 ASN A O 1
ATOM 2282 N N . THR A 1 287 ? 34.890 -14.044 -20.349 1.00 93.38 287 THR A N 1
ATOM 2283 C CA . THR A 1 287 ? 33.983 -13.370 -21.288 1.00 93.38 287 THR A CA 1
ATOM 2284 C C . THR A 1 287 ? 32.645 -13.051 -20.625 1.00 93.38 287 THR A C 1
ATOM 2286 O O . THR A 1 287 ? 32.182 -11.918 -20.712 1.00 93.38 287 THR A O 1
ATOM 2289 N N . ASP A 1 288 ? 32.060 -14.007 -19.907 1.00 94.25 288 ASP A N 1
ATOM 2290 C CA . ASP A 1 288 ? 30.816 -13.821 -19.161 1.00 94.25 288 ASP A CA 1
ATOM 2291 C C . ASP A 1 288 ? 30.979 -12.756 -18.066 1.00 94.25 288 ASP A C 1
ATOM 2293 O O . ASP A 1 288 ? 30.150 -11.851 -17.961 1.00 94.25 288 ASP A O 1
ATOM 2297 N N . ALA A 1 289 ? 32.085 -12.795 -17.311 1.00 93.31 289 ALA A N 1
ATOM 2298 C CA . ALA A 1 289 ? 32.397 -11.785 -16.299 1.00 93.31 289 ALA A CA 1
ATOM 2299 C C . ALA A 1 289 ? 32.559 -10.379 -16.903 1.00 93.31 289 ALA A C 1
ATOM 2301 O O . ALA A 1 289 ? 32.067 -9.405 -16.333 1.00 93.31 289 ALA A O 1
ATOM 2302 N N . TRP A 1 290 ? 33.211 -10.271 -18.064 1.00 94.12 290 TRP A N 1
ATOM 2303 C CA . TRP A 1 290 ? 33.342 -9.014 -18.797 1.00 94.12 290 TRP A CA 1
ATOM 2304 C C . TRP A 1 290 ? 31.979 -8.476 -19.237 1.00 94.12 290 TRP A C 1
ATOM 2306 O O . TRP A 1 290 ? 31.644 -7.342 -18.902 1.00 94.12 290 TRP A O 1
ATOM 2316 N N . LEU A 1 291 ? 31.149 -9.297 -19.892 1.00 94.12 291 LEU A N 1
ATOM 2317 C CA . LEU A 1 291 ? 29.807 -8.892 -20.322 1.00 94.12 291 LEU A CA 1
ATOM 2318 C C . LEU A 1 291 ? 28.933 -8.460 -19.135 1.00 94.12 291 LEU A C 1
ATOM 2320 O O . LEU A 1 291 ? 28.228 -7.451 -19.211 1.00 94.12 291 LEU A O 1
ATOM 2324 N N . GLN A 1 292 ? 28.998 -9.190 -18.019 1.00 94.69 292 GLN A N 1
ATOM 2325 C CA . GLN A 1 292 ? 28.288 -8.839 -16.790 1.00 94.69 292 GLN A CA 1
ATOM 2326 C C . GLN A 1 292 ? 28.763 -7.493 -16.228 1.00 94.69 292 GLN A C 1
ATOM 2328 O O . GLN A 1 292 ? 27.939 -6.659 -15.837 1.00 94.69 292 GLN A O 1
ATOM 2333 N N . LYS A 1 293 ? 30.079 -7.250 -16.207 1.00 94.25 293 LYS A N 1
ATOM 2334 C CA . LYS A 1 293 ? 30.648 -5.980 -15.749 1.00 94.25 293 LYS A CA 1
ATOM 2335 C C . LYS A 1 293 ? 30.240 -4.828 -16.665 1.00 94.25 293 LYS A C 1
ATOM 2337 O O . LYS A 1 293 ? 29.808 -3.799 -16.156 1.00 94.25 293 LYS A O 1
ATOM 2342 N N . THR A 1 294 ? 30.268 -5.020 -17.984 1.00 94.00 294 THR A N 1
ATOM 2343 C CA . THR A 1 294 ? 29.811 -4.030 -18.970 1.00 94.00 294 THR A CA 1
ATOM 2344 C C . THR A 1 294 ? 28.356 -3.632 -18.731 1.00 94.00 294 THR A C 1
ATOM 2346 O O . THR A 1 294 ? 28.062 -2.447 -18.610 1.00 94.00 294 THR A O 1
ATOM 2349 N N . VAL A 1 295 ? 27.447 -4.601 -18.584 1.00 94.75 295 VAL A N 1
ATOM 2350 C CA . VAL A 1 295 ? 26.032 -4.315 -18.287 1.00 94.75 295 VAL A CA 1
ATOM 2351 C C . VAL A 1 295 ? 25.871 -3.604 -16.941 1.00 94.75 295 VAL A C 1
ATOM 2353 O O . VAL A 1 295 ? 25.065 -2.682 -16.831 1.00 94.75 295 VAL A O 1
ATOM 2356 N N . THR A 1 296 ? 26.639 -4.001 -15.924 1.00 93.88 296 THR A N 1
ATOM 2357 C CA . THR A 1 296 ? 26.585 -3.391 -14.586 1.00 93.88 296 THR A CA 1
ATOM 2358 C C . THR A 1 296 ? 26.986 -1.920 -14.617 1.00 93.88 296 THR A C 1
ATOM 2360 O O . THR A 1 296 ? 26.285 -1.100 -14.032 1.00 93.88 296 THR A O 1
ATOM 2363 N N . GLU A 1 297 ? 28.073 -1.579 -15.311 1.00 93.31 297 GLU A N 1
ATOM 2364 C CA . GLU A 1 297 ? 28.536 -0.194 -15.447 1.00 93.31 297 GLU A CA 1
ATOM 2365 C C . GLU A 1 297 ? 27.558 0.646 -16.270 1.00 93.31 297 GLU A C 1
ATOM 2367 O O . GLU A 1 297 ? 27.228 1.765 -15.889 1.00 93.31 297 GLU A O 1
ATOM 2372 N N . ILE A 1 298 ? 27.013 0.091 -17.357 1.00 91.94 298 ILE A N 1
ATOM 2373 C CA . ILE A 1 298 ? 26.024 0.805 -18.168 1.00 91.94 298 ILE A CA 1
ATOM 2374 C C . ILE A 1 298 ? 24.762 1.122 -17.357 1.00 91.94 298 ILE A C 1
ATOM 2376 O O . ILE A 1 298 ? 24.233 2.222 -17.472 1.00 91.94 298 ILE A O 1
ATOM 2380 N N . LYS A 1 299 ? 24.295 0.211 -16.494 1.00 89.50 299 LYS A N 1
ATOM 2381 C CA . LYS A 1 299 ? 23.146 0.471 -15.605 1.00 89.50 299 LYS A CA 1
ATOM 2382 C C . LYS A 1 299 ? 23.371 1.637 -14.631 1.00 89.50 299 LYS A C 1
ATOM 2384 O O . LYS A 1 299 ? 22.393 2.148 -14.099 1.00 89.50 299 LYS A O 1
ATOM 2389 N N . GLN A 1 300 ? 24.620 2.034 -14.369 1.00 88.25 300 GLN A N 1
ATOM 2390 C CA . GLN A 1 300 ? 24.939 3.195 -13.526 1.00 88.25 300 GLN A CA 1
ATOM 2391 C C . GLN A 1 300 ? 24.862 4.523 -14.287 1.00 88.25 300 GLN A C 1
ATOM 2393 O O . GLN A 1 300 ? 24.884 5.583 -13.660 1.00 88.25 300 GLN A O 1
ATOM 2398 N N . ILE A 1 301 ? 24.780 4.492 -15.622 1.00 86.56 301 ILE A N 1
ATOM 2399 C CA . ILE A 1 301 ? 24.567 5.700 -16.416 1.00 86.56 301 ILE A CA 1
ATOM 2400 C C . ILE A 1 301 ? 23.174 6.244 -16.082 1.00 86.56 301 ILE A C 1
ATOM 2402 O O . ILE A 1 301 ? 22.168 5.534 -16.141 1.00 86.56 301 ILE A O 1
ATOM 2406 N N . SER A 1 302 ? 23.126 7.522 -15.716 1.00 79.81 302 SER A N 1
ATOM 2407 C CA . SER A 1 302 ? 21.873 8.208 -15.421 1.00 79.81 302 SER A CA 1
ATOM 2408 C C . SER A 1 302 ? 20.963 8.230 -16.663 1.00 79.81 302 SER A C 1
ATOM 2410 O O . SER A 1 302 ? 21.417 8.271 -17.803 1.00 79.81 302 SER A O 1
ATOM 2412 N N . GLY A 1 303 ? 19.654 8.096 -16.443 1.00 80.38 303 GLY A N 1
ATOM 2413 C CA . GLY A 1 303 ? 18.652 8.073 -17.513 1.00 80.38 303 GLY A CA 1
ATOM 2414 C C . GLY A 1 303 ? 18.522 6.766 -18.301 1.00 80.38 303 GLY A C 1
ATOM 2415 O O . GLY A 1 303 ? 17.624 6.676 -19.136 1.00 80.38 303 GLY A O 1
ATOM 2416 N N . VAL A 1 304 ? 19.337 5.731 -18.060 1.00 86.56 304 VAL A N 1
ATOM 2417 C CA . VAL A 1 304 ? 19.130 4.419 -18.705 1.00 86.56 304 VAL A CA 1
ATOM 2418 C C . VAL A 1 304 ? 17.778 3.841 -18.280 1.00 86.56 304 VAL A C 1
ATOM 2420 O O . VAL A 1 304 ? 17.578 3.482 -17.122 1.00 86.56 304 VAL A O 1
ATOM 2423 N N . ARG A 1 305 ? 16.849 3.729 -19.235 1.00 85.00 305 ARG A N 1
ATOM 2424 C CA . ARG A 1 305 ? 15.524 3.118 -19.038 1.00 85.00 305 ARG A CA 1
ATOM 2425 C C . ARG A 1 305 ? 15.507 1.638 -19.389 1.00 85.00 305 ARG A C 1
ATOM 2427 O O . ARG A 1 305 ? 14.785 0.866 -18.768 1.00 85.00 305 ARG A O 1
ATOM 2434 N N . LEU A 1 306 ? 16.300 1.245 -20.384 1.00 89.69 306 LEU A N 1
ATOM 2435 C CA . LEU A 1 306 ? 16.366 -0.128 -20.870 1.00 89.69 306 LEU A CA 1
ATOM 2436 C C . LEU A 1 306 ? 17.814 -0.528 -21.131 1.00 89.69 306 LEU A C 1
ATOM 2438 O O . LEU A 1 306 ? 18.536 0.189 -21.816 1.00 89.69 306 LEU A O 1
ATOM 2442 N N . ILE A 1 307 ? 18.191 -1.719 -20.672 1.00 94.94 307 ILE A N 1
ATOM 2443 C CA . ILE A 1 307 ? 19.305 -2.487 -21.227 1.00 94.94 307 ILE A CA 1
ATOM 2444 C C . ILE A 1 307 ? 18.849 -3.931 -21.409 1.00 94.94 307 ILE A C 1
ATOM 2446 O O . ILE A 1 307 ? 18.530 -4.616 -20.436 1.00 94.94 307 ILE A O 1
ATOM 2450 N N . SER A 1 308 ? 18.788 -4.392 -22.654 1.00 94.81 308 SER A N 1
ATOM 2451 C CA . SER A 1 308 ? 18.334 -5.737 -22.997 1.00 94.81 308 SER A CA 1
ATOM 2452 C C . SER A 1 308 ? 19.360 -6.465 -23.846 1.00 94.81 308 SER A C 1
ATOM 2454 O O . SER A 1 308 ? 19.833 -5.926 -24.840 1.00 94.81 308 SER A O 1
ATOM 2456 N N . ARG A 1 309 ? 19.686 -7.704 -23.486 1.00 95.19 309 ARG A N 1
ATOM 2457 C CA . ARG A 1 309 ? 20.488 -8.606 -24.305 1.00 95.19 309 ARG A CA 1
ATOM 2458 C C . ARG A 1 309 ? 19.574 -9.305 -25.311 1.00 95.19 309 ARG A C 1
ATOM 2460 O O . ARG A 1 309 ? 18.793 -10.190 -24.960 1.00 95.19 309 ARG A O 1
ATOM 2467 N N . LEU A 1 310 ? 19.668 -8.896 -26.573 1.00 91.75 310 LEU A N 1
ATOM 2468 C CA . LEU A 1 310 ? 18.828 -9.400 -27.658 1.00 91.75 310 LEU A CA 1
ATOM 2469 C C . LEU A 1 310 ? 19.256 -10.790 -28.136 1.00 91.75 310 LEU A C 1
ATOM 2471 O O . LEU A 1 310 ? 18.421 -11.546 -28.639 1.00 91.75 310 LEU A O 1
ATOM 2475 N N . ASN A 1 311 ? 20.548 -11.098 -28.042 1.00 89.12 311 ASN A N 1
ATOM 2476 C CA . ASN A 1 311 ? 21.157 -12.392 -28.343 1.00 89.12 311 ASN A CA 1
ATOM 2477 C C . ASN A 1 311 ? 22.551 -12.466 -27.680 1.00 89.12 311 ASN A C 1
ATOM 2479 O O . ASN A 1 311 ? 22.897 -11.630 -26.851 1.00 89.12 311 ASN A O 1
ATOM 2483 N N . GLY A 1 312 ? 23.375 -13.454 -28.039 1.00 84.38 312 GLY A N 1
ATOM 2484 C CA . GLY A 1 312 ? 24.711 -13.611 -27.459 1.00 84.38 312 GLY A CA 1
ATOM 2485 C C . GLY A 1 312 ? 25.589 -12.350 -27.519 1.00 84.38 312 GLY A C 1
ATOM 2486 O O . GLY A 1 312 ? 26.253 -12.050 -26.528 1.00 84.38 312 GLY A O 1
ATOM 2487 N N . SER A 1 313 ? 25.574 -11.608 -28.627 1.00 91.31 313 SER A N 1
ATOM 2488 C CA . SER A 1 313 ? 26.477 -10.479 -28.895 1.00 91.31 313 SER A CA 1
ATOM 2489 C C . SER A 1 313 ? 25.826 -9.102 -28.819 1.00 91.31 313 SER A C 1
ATOM 2491 O O . SER A 1 313 ? 26.551 -8.114 -28.734 1.00 91.31 313 SER A O 1
ATOM 2493 N N . ASP A 1 314 ? 24.499 -9.019 -28.885 1.00 94.12 314 ASP A N 1
ATOM 2494 C CA . ASP A 1 314 ? 23.800 -7.761 -29.134 1.00 94.12 314 ASP A CA 1
ATOM 2495 C C . ASP A 1 314 ? 23.018 -7.293 -27.913 1.00 94.12 314 ASP A C 1
ATOM 2497 O O . ASP A 1 314 ? 22.240 -8.047 -27.318 1.00 94.12 314 ASP A O 1
ATOM 2501 N N . PHE A 1 315 ? 23.175 -6.014 -27.594 1.00 96.25 315 PHE A N 1
ATOM 2502 C CA . PHE A 1 315 ? 22.501 -5.336 -26.504 1.00 96.25 315 PHE A CA 1
ATOM 2503 C C . PHE A 1 315 ? 21.779 -4.100 -27.032 1.00 96.25 315 PHE A C 1
ATOM 2505 O O . PHE A 1 315 ? 22.360 -3.286 -27.745 1.00 96.25 315 PHE A O 1
ATOM 2512 N N . LEU A 1 316 ? 20.514 -3.956 -26.663 1.00 95.81 316 LEU A N 1
ATOM 2513 C CA . LEU A 1 316 ? 19.700 -2.778 -26.911 1.00 95.81 316 LEU A CA 1
ATOM 2514 C C . LEU A 1 316 ? 19.687 -1.904 -25.664 1.00 95.81 316 LEU A C 1
ATOM 2516 O O . LEU A 1 316 ? 19.461 -2.405 -24.562 1.00 95.81 316 LEU A O 1
ATOM 2520 N N . LEU A 1 317 ? 19.869 -0.604 -25.851 1.00 94.62 317 LEU A N 1
ATOM 2521 C CA . LEU A 1 317 ? 19.845 0.384 -24.789 1.00 94.62 317 LEU A CA 1
ATOM 2522 C C . LEU A 1 317 ? 18.870 1.502 -25.138 1.00 94.62 317 LEU A C 1
ATOM 2524 O O . LEU A 1 317 ? 18.881 1.972 -26.272 1.00 94.62 317 LEU A O 1
ATOM 2528 N N . LEU A 1 318 ? 18.067 1.946 -24.171 1.00 90.88 318 LEU A N 1
ATOM 2529 C CA . LEU A 1 318 ? 17.342 3.217 -24.261 1.00 90.88 318 LEU A CA 1
ATOM 2530 C C . LEU A 1 318 ? 17.731 4.107 -23.092 1.00 90.88 318 LEU A C 1
ATOM 2532 O O . LEU A 1 318 ? 17.722 3.665 -21.940 1.00 90.88 318 LEU A O 1
ATOM 2536 N N . ILE A 1 319 ? 18.029 5.363 -23.407 1.00 88.81 319 ILE A N 1
ATOM 2537 C CA . ILE A 1 319 ? 18.446 6.381 -22.449 1.00 88.81 319 ILE A CA 1
ATOM 2538 C C . ILE A 1 319 ? 17.542 7.600 -22.615 1.00 88.81 319 ILE A C 1
ATOM 2540 O O . ILE A 1 319 ? 17.428 8.150 -23.708 1.00 88.81 319 ILE A O 1
ATOM 2544 N N . ASP A 1 320 ? 16.898 7.982 -21.519 1.00 78.69 320 ASP A N 1
ATOM 2545 C CA . ASP A 1 320 ? 16.041 9.156 -21.365 1.00 78.69 320 ASP A CA 1
ATOM 2546 C C . ASP A 1 320 ? 16.838 10.255 -20.652 1.00 78.69 320 ASP A C 1
ATOM 2548 O O . ASP A 1 320 ? 16.749 10.433 -19.434 1.00 78.69 320 ASP A O 1
ATOM 2552 N N . GLU A 1 321 ? 17.706 10.933 -21.406 1.00 67.75 321 GLU A N 1
ATOM 2553 C CA . GLU A 1 321 ? 18.529 12.025 -20.894 1.00 67.75 321 GLU A CA 1
ATOM 2554 C C . GLU A 1 321 ? 18.662 13.172 -21.892 1.00 67.75 321 GLU A C 1
ATOM 2556 O O . GLU A 1 321 ? 18.850 12.973 -23.088 1.00 67.75 321 GLU A O 1
ATOM 2561 N N . ASN A 1 322 ? 18.678 14.391 -21.350 1.00 62.09 322 ASN A N 1
ATOM 2562 C CA . ASN A 1 322 ? 18.759 15.659 -22.077 1.00 62.09 322 ASN A CA 1
ATOM 2563 C C . ASN A 1 322 ? 20.201 15.983 -22.542 1.00 62.09 322 ASN A C 1
ATOM 2565 O O . ASN A 1 322 ? 20.720 17.078 -22.316 1.00 62.09 322 ASN A O 1
ATOM 2569 N N . HIS A 1 323 ? 20.879 15.003 -23.139 1.00 64.31 323 HIS A N 1
ATOM 2570 C CA . HIS A 1 323 ? 22.217 15.145 -23.711 1.00 64.31 323 HIS A CA 1
ATOM 2571 C C . HIS A 1 323 ? 22.171 14.863 -25.215 1.00 64.31 323 HIS A C 1
ATOM 2573 O O . HIS A 1 323 ? 21.422 14.008 -25.675 1.00 64.31 323 HIS A O 1
ATOM 2579 N N . ASP A 1 324 ? 23.002 15.571 -25.979 1.00 77.75 324 ASP A N 1
ATOM 2580 C CA . ASP A 1 324 ? 23.175 15.329 -27.413 1.00 77.75 324 ASP A CA 1
ATOM 2581 C C . ASP A 1 324 ? 23.589 13.868 -27.686 1.00 77.75 324 ASP A C 1
ATOM 2583 O O . ASP A 1 324 ? 24.451 13.324 -26.981 1.00 77.75 324 ASP A O 1
ATOM 2587 N N . LEU A 1 325 ? 22.998 13.250 -28.721 1.00 84.38 325 LEU A N 1
ATOM 2588 C CA . LEU A 1 325 ? 23.194 11.840 -29.089 1.00 84.38 325 LEU A CA 1
ATOM 2589 C C . LEU A 1 325 ? 24.679 11.463 -29.159 1.00 84.38 325 LEU A C 1
ATOM 2591 O O . LEU A 1 325 ? 25.078 10.396 -28.691 1.00 84.38 325 LEU A O 1
ATOM 2595 N N . ASN A 1 326 ? 25.515 12.339 -29.723 1.00 86.75 326 ASN A N 1
ATOM 2596 C CA . ASN A 1 326 ? 26.942 12.077 -29.866 1.00 86.75 326 ASN A CA 1
ATOM 2597 C C . ASN A 1 326 ? 27.668 12.093 -28.516 1.00 86.75 326 ASN A C 1
ATOM 2599 O O . ASN A 1 326 ? 28.499 11.225 -28.255 1.00 86.75 326 ASN A O 1
ATOM 2603 N N . SER A 1 327 ? 27.319 13.027 -27.631 1.00 85.88 327 SER A N 1
ATOM 2604 C CA . SER A 1 327 ? 27.895 13.088 -26.280 1.00 85.88 327 SER A CA 1
ATOM 2605 C C . SER A 1 327 ? 27.568 11.830 -25.468 1.00 85.88 327 SER A C 1
ATOM 2607 O O . SER A 1 327 ? 28.458 11.257 -24.837 1.00 85.88 327 SER A O 1
ATOM 2609 N N . GLN A 1 328 ? 26.320 11.352 -25.544 1.00 87.75 328 GLN A N 1
ATOM 2610 C CA . GLN A 1 328 ? 25.902 10.098 -24.907 1.00 87.75 328 GLN A CA 1
ATOM 2611 C C . GLN A 1 328 ? 26.652 8.896 -25.485 1.00 87.75 328 GLN A C 1
ATOM 2613 O O . GLN A 1 328 ? 27.199 8.086 -24.739 1.00 87.75 328 GLN A O 1
ATOM 2618 N N . ALA A 1 329 ? 26.731 8.797 -26.813 1.00 91.06 329 ALA A N 1
ATOM 2619 C CA . ALA A 1 329 ? 27.393 7.680 -27.473 1.00 91.06 329 ALA A CA 1
ATOM 2620 C C . ALA A 1 329 ? 28.881 7.584 -27.118 1.00 91.06 329 ALA A C 1
ATOM 2622 O O . ALA A 1 329 ? 29.391 6.494 -26.859 1.00 91.06 329 ALA A O 1
ATOM 2623 N N . VAL A 1 330 ? 29.572 8.728 -27.073 1.00 90.31 330 VAL A N 1
ATOM 2624 C CA . VAL A 1 330 ? 30.982 8.801 -26.676 1.00 90.31 330 VAL A CA 1
ATOM 2625 C C . VAL A 1 330 ? 31.156 8.369 -25.223 1.00 90.31 330 VAL A C 1
ATOM 2627 O O . VAL A 1 330 ? 32.052 7.576 -24.946 1.00 90.31 330 VAL A O 1
ATOM 2630 N N . ALA A 1 331 ? 30.295 8.825 -24.309 1.00 90.12 331 ALA A N 1
ATOM 2631 C CA . ALA A 1 331 ? 30.357 8.433 -22.902 1.00 90.12 331 ALA A CA 1
ATOM 2632 C C . ALA A 1 331 ? 30.140 6.920 -22.713 1.00 90.12 331 ALA A C 1
ATOM 2634 O O . ALA A 1 331 ? 30.915 6.268 -22.011 1.00 90.12 331 ALA A O 1
ATOM 2635 N N . ILE A 1 332 ? 29.139 6.344 -23.389 1.00 92.38 332 ILE A N 1
ATOM 2636 C CA . ILE A 1 332 ? 28.868 4.898 -23.365 1.00 92.38 332 ILE A CA 1
ATOM 2637 C C . ILE A 1 332 ? 30.069 4.126 -23.915 1.00 92.38 332 ILE A C 1
ATOM 2639 O O . ILE A 1 332 ? 30.536 3.179 -23.286 1.00 92.38 332 ILE A O 1
ATOM 2643 N N . LEU A 1 333 ? 30.602 4.531 -25.069 1.00 92.44 333 LEU A N 1
ATOM 2644 C CA . LEU A 1 333 ? 31.727 3.839 -25.692 1.00 92.44 333 LEU A CA 1
ATOM 2645 C C . LEU A 1 333 ? 32.998 3.923 -24.832 1.00 92.44 333 LEU A C 1
ATOM 2647 O O . LEU A 1 333 ? 33.687 2.920 -24.663 1.00 92.44 333 LEU A O 1
ATOM 2651 N N . GLN A 1 334 ? 33.288 5.084 -24.237 1.00 91.62 334 GLN A N 1
ATOM 2652 C CA . GLN A 1 334 ? 34.406 5.259 -23.303 1.00 91.62 334 GLN A CA 1
ATOM 2653 C C . GLN A 1 334 ? 34.269 4.362 -22.073 1.00 91.62 334 GLN A C 1
ATOM 2655 O O . GLN A 1 334 ? 35.246 3.734 -21.661 1.00 91.62 334 GLN A O 1
ATOM 2660 N N . LEU A 1 335 ? 33.063 4.267 -21.509 1.00 93.06 335 LEU A N 1
ATOM 2661 C CA . LEU A 1 335 ? 32.777 3.377 -20.390 1.00 93.06 335 LEU A CA 1
ATOM 2662 C C . LEU A 1 335 ? 33.031 1.915 -20.771 1.00 93.06 335 LEU A C 1
ATOM 2664 O O . LEU A 1 335 ? 33.751 1.209 -20.066 1.00 93.06 335 LEU A O 1
ATOM 2668 N N . ILE A 1 336 ? 32.490 1.470 -21.908 1.00 92.12 336 ILE A N 1
ATOM 2669 C CA . ILE A 1 336 ? 32.654 0.091 -22.384 1.00 92.12 336 ILE A CA 1
ATOM 2670 C C . ILE A 1 336 ? 34.134 -0.217 -22.642 1.00 92.12 336 ILE A C 1
ATOM 2672 O O . ILE A 1 336 ? 34.605 -1.274 -22.226 1.00 92.12 336 ILE A O 1
ATOM 2676 N N . ASN A 1 337 ? 34.879 0.704 -23.259 1.00 91.44 337 ASN A N 1
ATOM 2677 C CA . ASN A 1 337 ? 36.310 0.533 -23.519 1.00 91.44 337 ASN A CA 1
ATOM 2678 C C . ASN A 1 337 ? 37.131 0.492 -22.221 1.00 91.44 337 ASN A C 1
ATOM 2680 O O . ASN A 1 337 ? 38.025 -0.339 -22.095 1.00 91.44 337 ASN A O 1
ATOM 2684 N N . THR A 1 338 ? 36.773 1.298 -21.218 1.00 92.88 338 THR A N 1
ATOM 2685 C CA . THR A 1 338 ? 37.412 1.259 -19.889 1.00 92.88 338 THR A CA 1
ATOM 2686 C C . THR A 1 338 ? 37.183 -0.090 -19.206 1.00 92.88 338 THR A C 1
ATOM 2688 O O . THR A 1 338 ? 38.093 -0.661 -18.604 1.00 92.88 338 THR A O 1
ATOM 2691 N N . VAL A 1 339 ? 35.969 -0.642 -19.317 1.00 92.25 339 VAL A N 1
ATOM 2692 C CA . VAL A 1 339 ? 35.681 -1.993 -18.823 1.00 92.25 339 VAL A CA 1
ATOM 2693 C C . VAL A 1 339 ? 36.473 -3.027 -19.618 1.00 92.25 339 VAL A C 1
ATOM 2695 O O . VAL A 1 339 ? 37.068 -3.917 -19.018 1.00 92.25 339 VAL A O 1
ATOM 2698 N N . ALA A 1 340 ? 36.536 -2.906 -20.942 1.00 90.50 340 ALA A N 1
ATOM 2699 C CA . ALA A 1 340 ? 37.304 -3.802 -21.800 1.00 90.50 340 ALA A CA 1
ATOM 2700 C C . ALA A 1 340 ? 38.802 -3.827 -21.435 1.00 90.50 340 ALA A C 1
ATOM 2702 O O . ALA A 1 340 ? 39.373 -4.912 -21.321 1.00 90.50 340 ALA A O 1
ATOM 2703 N N . ASP A 1 341 ? 39.405 -2.673 -21.133 1.00 91.06 341 ASP A N 1
ATOM 2704 C CA . ASP A 1 341 ? 40.811 -2.554 -20.713 1.00 91.06 341 ASP A CA 1
ATOM 2705 C C . ASP A 1 341 ? 41.133 -3.340 -19.438 1.00 91.06 341 ASP A C 1
ATOM 2707 O O . ASP A 1 341 ? 42.251 -3.830 -19.275 1.00 91.06 341 ASP A O 1
ATOM 2711 N N . SER A 1 342 ? 40.153 -3.515 -18.546 1.00 90.75 342 SER A N 1
ATOM 2712 C CA . SER A 1 342 ? 40.335 -4.310 -17.325 1.00 90.75 342 SER A CA 1
ATOM 2713 C C . SER A 1 342 ? 40.448 -5.822 -17.578 1.00 90.75 342 SER A C 1
ATOM 2715 O O . SER A 1 342 ? 40.888 -6.551 -16.689 1.00 90.75 342 SER A O 1
ATOM 2717 N N . TYR A 1 343 ? 40.105 -6.288 -18.786 1.00 90.25 343 TYR A N 1
ATOM 2718 C CA . TYR A 1 343 ? 40.193 -7.694 -19.194 1.00 90.25 343 TYR A CA 1
ATOM 2719 C C . TYR A 1 343 ? 41.225 -7.911 -20.310 1.00 90.25 343 TYR A C 1
ATOM 2721 O O . TYR A 1 343 ? 42.101 -8.765 -20.176 1.00 90.25 343 TYR A O 1
ATOM 2729 N N . SER A 1 344 ? 41.127 -7.174 -21.422 1.00 86.94 344 SER A N 1
ATOM 2730 C CA . SER A 1 344 ? 42.081 -7.219 -22.536 1.00 86.94 344 SER A CA 1
ATOM 2731 C C . SER A 1 344 ? 41.849 -6.073 -23.521 1.00 86.94 344 SER A C 1
ATOM 2733 O O . SER A 1 344 ? 40.728 -5.863 -23.979 1.00 86.94 344 SER A O 1
ATOM 2735 N N . SER A 1 345 ? 42.925 -5.407 -23.946 1.00 80.44 345 SER A N 1
ATOM 2736 C CA . SER A 1 345 ? 42.871 -4.348 -24.965 1.00 80.44 345 SER A CA 1
ATOM 2737 C C . SER A 1 345 ? 42.427 -4.840 -26.349 1.00 80.44 345 SER A C 1
ATOM 2739 O O . SER A 1 345 ? 41.937 -4.050 -27.149 1.00 80.44 345 SER A O 1
ATOM 2741 N N . VAL A 1 346 ? 42.537 -6.146 -26.633 1.00 81.56 346 VAL A N 1
ATOM 2742 C CA . VAL A 1 346 ? 42.091 -6.745 -27.909 1.00 81.56 346 VAL A CA 1
ATOM 2743 C C . VAL A 1 346 ? 40.575 -6.605 -28.091 1.00 81.56 346 VAL A C 1
ATOM 2745 O O . VAL A 1 346 ? 40.086 -6.586 -29.213 1.00 81.56 346 VAL A O 1
ATOM 2748 N N . LEU A 1 347 ? 39.819 -6.450 -27.001 1.00 84.94 347 LEU A N 1
ATOM 2749 C CA . LEU A 1 347 ? 38.362 -6.325 -27.030 1.00 84.94 347 LEU A CA 1
ATOM 2750 C C . LEU A 1 347 ? 37.860 -5.047 -27.715 1.00 84.94 347 LEU A C 1
ATOM 2752 O O . LEU A 1 347 ? 36.719 -5.033 -28.170 1.00 84.94 347 LEU A O 1
ATOM 2756 N N . HIS A 1 348 ? 38.683 -3.996 -27.813 1.00 83.69 348 HIS A N 1
ATOM 2757 C CA . HIS A 1 348 ? 38.295 -2.729 -28.450 1.00 83.69 348 HIS A CA 1
ATOM 2758 C C . HIS A 1 348 ? 37.851 -2.946 -29.897 1.00 83.69 348 HIS A C 1
ATOM 2760 O O . HIS A 1 348 ? 36.801 -2.454 -30.306 1.00 83.69 348 HIS A O 1
ATOM 2766 N N . ASP A 1 349 ? 38.598 -3.743 -30.659 1.00 83.19 349 ASP A N 1
ATOM 2767 C CA . ASP A 1 349 ? 38.319 -3.989 -32.080 1.00 83.19 349 ASP A CA 1
ATOM 2768 C C . ASP A 1 349 ? 37.032 -4.800 -32.306 1.00 83.19 349 ASP A C 1
ATOM 2770 O O . ASP A 1 349 ? 36.505 -4.861 -33.417 1.00 83.19 349 ASP A O 1
ATOM 2774 N N . HIS A 1 350 ? 36.491 -5.387 -31.238 1.00 87.50 350 HIS A N 1
ATOM 2775 C CA . HIS A 1 350 ? 35.284 -6.199 -31.262 1.00 87.50 350 HIS A CA 1
ATOM 2776 C C . HIS A 1 350 ? 34.039 -5.465 -30.752 1.00 87.50 350 HIS A C 1
ATOM 2778 O O . HIS A 1 350 ? 32.975 -6.073 -30.654 1.00 87.50 350 HIS A O 1
ATOM 2784 N N . ILE A 1 351 ? 34.129 -4.179 -30.416 1.00 91.50 351 ILE A N 1
ATOM 2785 C CA . ILE A 1 351 ? 32.993 -3.401 -29.918 1.00 91.50 351 ILE A CA 1
ATOM 2786 C C . ILE A 1 351 ? 32.464 -2.495 -31.027 1.00 91.50 351 ILE A C 1
ATOM 2788 O O . ILE A 1 351 ? 33.185 -1.678 -31.594 1.00 91.50 351 ILE A O 1
ATOM 2792 N N . THR A 1 352 ? 31.170 -2.598 -31.315 1.00 92.75 352 THR A N 1
ATOM 2793 C CA . THR A 1 352 ? 30.468 -1.664 -32.196 1.00 92.75 352 THR A CA 1
ATOM 2794 C C . THR A 1 352 ? 29.248 -1.113 -31.480 1.00 92.75 352 THR A C 1
ATOM 2796 O O . THR A 1 352 ? 28.371 -1.866 -31.071 1.00 92.75 352 THR A O 1
ATOM 2799 N N . LEU A 1 353 ? 29.173 0.205 -31.353 1.00 94.31 353 LEU A N 1
ATOM 2800 C CA . LEU A 1 353 ? 28.028 0.935 -30.838 1.00 94.31 353 LEU A CA 1
ATOM 2801 C C . LEU A 1 353 ? 27.379 1.705 -31.986 1.00 94.31 353 LEU A C 1
ATOM 2803 O O . LEU A 1 353 ? 28.035 2.465 -32.700 1.00 94.31 353 LEU A O 1
ATOM 2807 N N . VAL A 1 354 ? 26.075 1.542 -32.152 1.00 93.12 354 VAL A N 1
ATOM 2808 C CA . VAL A 1 354 ? 25.286 2.402 -33.034 1.00 93.12 354 VAL A CA 1
ATOM 2809 C C . VAL A 1 354 ? 24.204 3.107 -32.250 1.00 93.12 354 VAL A C 1
ATOM 2811 O O . VAL A 1 354 ? 23.750 2.579 -31.239 1.00 93.12 354 VAL A O 1
ATOM 2814 N N . GLY A 1 355 ? 23.793 4.286 -32.700 1.00 91.81 355 GLY A N 1
ATOM 2815 C CA . GLY A 1 355 ? 22.787 5.080 -32.004 1.00 91.81 355 GLY A CA 1
ATOM 2816 C C . GLY A 1 355 ? 21.890 5.867 -32.943 1.00 91.81 355 GLY A C 1
ATOM 2817 O O . GLY A 1 355 ? 22.329 6.318 -34.001 1.00 91.81 355 GLY A O 1
ATOM 2818 N N . SER A 1 356 ? 20.637 6.039 -32.542 1.00 88.75 356 SER A N 1
ATOM 2819 C CA . SER A 1 356 ? 19.662 6.890 -33.220 1.00 88.75 356 SER A CA 1
ATOM 2820 C C . SER A 1 356 ? 18.803 7.600 -32.184 1.00 88.75 356 SER A C 1
ATOM 2822 O O . SER A 1 356 ? 18.413 7.011 -31.174 1.00 88.75 356 SER A O 1
ATOM 2824 N N . GLU A 1 357 ? 18.459 8.850 -32.469 1.00 85.12 357 GLU A N 1
ATOM 2825 C CA . GLU A 1 357 ? 17.381 9.537 -31.758 1.00 85.12 357 GLU A CA 1
ATOM 2826 C C . GLU A 1 357 ? 16.037 8.882 -32.114 1.00 85.12 357 GLU A C 1
ATOM 2828 O O . GLU A 1 357 ? 15.835 8.430 -33.247 1.00 85.12 357 GLU A O 1
ATOM 2833 N N . LEU A 1 358 ? 15.118 8.810 -31.146 1.00 79.38 358 LEU A N 1
ATOM 2834 C CA . LEU A 1 358 ? 13.785 8.225 -31.342 1.00 79.38 358 LEU A CA 1
ATOM 2835 C C . LEU A 1 358 ? 12.761 9.222 -31.910 1.00 79.38 358 LEU A C 1
ATOM 2837 O O . LEU A 1 358 ? 11.587 8.880 -32.040 1.00 79.38 358 LEU A O 1
ATOM 2841 N N . THR A 1 359 ? 13.143 10.462 -32.199 1.00 67.62 359 THR A N 1
ATOM 2842 C CA . THR A 1 359 ? 12.227 11.536 -32.633 1.00 67.62 359 THR A CA 1
ATOM 2843 C C . THR A 1 359 ? 11.480 11.219 -33.934 1.00 67.62 359 THR A C 1
ATOM 2845 O O . THR A 1 359 ? 10.326 11.612 -34.060 1.00 67.62 359 THR A O 1
ATOM 2848 N N . ASP A 1 360 ? 12.086 10.452 -34.846 1.00 63.41 360 ASP A N 1
ATOM 2849 C CA . ASP A 1 360 ? 11.520 10.085 -36.158 1.00 63.41 360 ASP A CA 1
ATOM 2850 C C . ASP A 1 360 ? 11.084 8.599 -36.242 1.00 63.41 360 ASP A C 1
ATOM 2852 O O . ASP A 1 360 ? 11.014 8.013 -37.329 1.00 63.41 360 ASP A O 1
ATOM 2856 N N . VAL A 1 361 ? 10.845 7.949 -35.096 1.00 73.00 361 VAL A N 1
ATOM 2857 C CA . VAL A 1 361 ? 10.516 6.517 -35.024 1.00 73.00 361 VAL A CA 1
ATOM 2858 C C . VAL A 1 361 ? 9.179 6.294 -34.322 1.00 73.00 361 VAL A C 1
ATOM 2860 O O . VAL A 1 361 ? 9.022 6.663 -33.159 1.00 73.00 361 VAL A O 1
ATOM 2863 N N . ASP A 1 362 ? 8.251 5.623 -35.012 1.00 73.31 362 ASP A N 1
ATOM 2864 C CA . ASP A 1 362 ? 6.864 5.437 -34.559 1.00 73.31 362 ASP A CA 1
ATOM 2865 C C . ASP A 1 362 ? 6.591 4.040 -33.978 1.00 73.31 362 ASP A C 1
ATOM 2867 O O . ASP A 1 362 ? 5.528 3.787 -33.415 1.00 73.31 362 ASP A O 1
ATOM 2871 N N . SER A 1 363 ? 7.528 3.096 -34.115 1.00 80.44 363 SER A N 1
ATOM 2872 C CA . SER A 1 363 ? 7.355 1.737 -33.592 1.00 80.44 363 SER A CA 1
ATOM 2873 C C . SER A 1 363 ? 8.665 1.056 -33.210 1.00 80.44 363 SER A C 1
ATOM 2875 O O . SER A 1 363 ? 9.734 1.355 -33.750 1.00 80.44 363 SER A O 1
ATOM 2877 N N . SER A 1 364 ? 8.557 0.045 -32.344 1.00 85.50 364 SER A N 1
ATOM 2878 C CA . SER A 1 364 ? 9.671 -0.826 -31.950 1.00 85.50 364 SER A CA 1
ATOM 2879 C C . SER A 1 364 ? 10.321 -1.501 -33.159 1.00 85.50 364 SER A C 1
ATOM 2881 O O . SER A 1 364 ? 11.545 -1.554 -33.261 1.00 85.50 364 SER A O 1
ATOM 2883 N N . SER A 1 365 ? 9.509 -1.954 -34.117 1.00 84.06 365 SER A N 1
ATOM 2884 C CA . SER A 1 365 ? 9.982 -2.590 -35.350 1.00 84.06 365 SER A CA 1
ATOM 2885 C C . SER A 1 365 ? 10.804 -1.648 -36.237 1.00 84.06 365 SER A C 1
ATOM 2887 O O . SER A 1 365 ? 11.859 -2.034 -36.743 1.00 84.06 365 SER A O 1
ATOM 2889 N N . GLN A 1 366 ? 10.364 -0.394 -36.375 1.00 85.19 366 GLN A N 1
ATOM 2890 C CA . GLN A 1 366 ? 11.077 0.624 -37.138 1.00 85.19 366 GLN A CA 1
ATOM 2891 C C . GLN A 1 366 ? 12.397 0.989 -36.453 1.00 85.19 366 GLN A C 1
ATOM 2893 O O . GLN A 1 366 ? 13.415 1.085 -37.134 1.00 85.19 366 GLN A O 1
ATOM 2898 N N . LEU A 1 367 ? 12.409 1.117 -35.118 1.00 88.19 367 LEU A N 1
ATOM 2899 C CA . LEU A 1 367 ? 13.633 1.401 -34.366 1.00 88.19 367 LEU A CA 1
ATOM 2900 C C . LEU A 1 367 ? 14.695 0.326 -34.593 1.00 88.19 367 LEU A C 1
ATOM 2902 O O . LEU A 1 367 ? 15.838 0.634 -34.922 1.00 88.19 367 LEU A O 1
ATOM 2906 N N . LEU A 1 368 ? 14.303 -0.937 -34.425 1.00 89.00 368 LEU A N 1
ATOM 2907 C CA . LEU A 1 368 ? 15.206 -2.070 -34.597 1.00 89.00 368 LEU A CA 1
ATOM 2908 C C . LEU A 1 368 ? 15.740 -2.130 -36.029 1.00 89.00 368 LEU A C 1
ATOM 2910 O O . LEU A 1 368 ? 16.937 -2.308 -36.212 1.00 89.00 368 LEU A O 1
ATOM 2914 N N . SER A 1 369 ? 14.893 -1.873 -37.032 1.00 85.50 369 SER A N 1
ATOM 2915 C CA . SER A 1 369 ? 15.332 -1.809 -38.428 1.00 85.50 369 SER A CA 1
ATOM 2916 C C . SER A 1 369 ? 16.339 -0.681 -38.688 1.00 85.50 369 SER A C 1
ATOM 2918 O O . SER A 1 369 ? 17.315 -0.894 -39.410 1.00 85.50 369 SER A O 1
ATOM 2920 N N . VAL A 1 370 ? 16.145 0.504 -38.097 1.00 87.00 370 VAL A N 1
ATOM 2921 C CA . VAL A 1 370 ? 17.108 1.616 -38.195 1.00 87.00 370 VAL A CA 1
ATOM 2922 C C . VAL A 1 370 ? 18.446 1.219 -37.572 1.00 87.00 370 VAL A C 1
ATOM 2924 O O . VAL A 1 370 ? 19.484 1.366 -38.216 1.00 87.00 370 VAL A O 1
ATOM 2927 N N . LEU A 1 371 ? 18.435 0.669 -36.355 1.00 89.94 371 LEU A N 1
ATOM 2928 C CA . LEU A 1 371 ? 19.652 0.245 -35.658 1.00 89.94 371 LEU A CA 1
ATOM 2929 C C . LEU A 1 371 ? 20.375 -0.897 -36.394 1.00 89.94 371 LEU A C 1
ATOM 2931 O O . LEU A 1 371 ? 21.597 -0.853 -36.523 1.00 89.94 371 LEU A O 1
ATOM 2935 N N . ASP A 1 372 ? 19.645 -1.866 -36.951 1.00 84.25 372 ASP A N 1
ATOM 2936 C CA . ASP A 1 372 ? 20.216 -2.959 -37.750 1.00 84.25 372 ASP A CA 1
ATOM 2937 C C . ASP A 1 372 ? 20.905 -2.441 -39.022 1.00 84.25 372 ASP A C 1
ATOM 2939 O O . ASP A 1 372 ? 22.015 -2.869 -39.352 1.00 84.25 372 ASP A O 1
ATOM 2943 N N . ASN A 1 373 ? 20.296 -1.472 -39.715 1.00 80.25 373 ASN A N 1
ATOM 2944 C CA . ASN A 1 373 ? 20.907 -0.830 -40.882 1.00 80.25 373 ASN A CA 1
ATOM 2945 C C . ASN A 1 373 ? 22.188 -0.070 -40.505 1.00 80.25 373 ASN A C 1
ATOM 2947 O O . ASN A 1 373 ? 23.191 -0.141 -41.224 1.00 80.25 373 ASN A O 1
ATOM 2951 N N . LEU A 1 374 ? 22.186 0.627 -39.363 1.00 86.69 374 LEU A N 1
ATOM 2952 C CA . LEU A 1 374 ? 23.379 1.307 -38.859 1.00 86.69 374 LEU A CA 1
ATOM 2953 C C . LEU A 1 374 ? 24.481 0.307 -38.511 1.00 86.69 374 LEU A C 1
ATOM 2955 O O . LEU A 1 374 ? 25.632 0.541 -38.881 1.00 86.69 374 LEU A O 1
ATOM 2959 N N . LEU A 1 375 ? 24.149 -0.825 -37.886 1.00 85.19 375 LEU A N 1
ATOM 2960 C CA . LEU A 1 375 ? 25.115 -1.890 -37.605 1.00 85.19 375 LEU A CA 1
ATOM 2961 C C . LEU A 1 375 ? 25.716 -2.470 -38.882 1.00 85.19 375 LEU A C 1
ATOM 2963 O O . LEU A 1 375 ? 26.936 -2.599 -38.966 1.00 85.19 375 LEU A O 1
ATOM 2967 N N . ALA A 1 376 ? 24.894 -2.767 -39.889 1.00 77.56 376 ALA A N 1
ATOM 2968 C CA . ALA A 1 376 ? 25.383 -3.250 -41.178 1.00 77.56 376 ALA A CA 1
ATOM 2969 C C . ALA A 1 376 ? 26.353 -2.242 -41.824 1.00 77.56 376 ALA A C 1
ATOM 2971 O O . ALA A 1 376 ? 27.406 -2.625 -42.337 1.00 77.56 376 ALA A O 1
ATOM 2972 N N . SER A 1 377 ? 26.046 -0.942 -41.736 1.00 77.38 377 SER A N 1
ATOM 2973 C CA . SER A 1 377 ? 26.927 0.123 -42.232 1.00 77.38 377 SER A CA 1
ATOM 2974 C C . SER A 1 377 ? 28.228 0.261 -41.429 1.00 77.38 377 SER A C 1
ATOM 2976 O O . SER A 1 377 ? 29.276 0.561 -42.002 1.00 77.38 377 SER A O 1
ATOM 2978 N N . ALA A 1 378 ? 28.181 0.017 -40.115 1.00 80.94 378 ALA A N 1
ATOM 2979 C CA . ALA A 1 378 ? 29.350 0.027 -39.245 1.00 80.94 378 ALA A CA 1
ATOM 2980 C C . ALA A 1 378 ? 30.289 -1.132 -39.590 1.00 80.94 378 ALA A C 1
ATOM 2982 O O . ALA A 1 378 ? 31.483 -0.922 -39.757 1.00 80.94 378 ALA A O 1
ATOM 2983 N N . GLN A 1 379 ? 29.735 -2.330 -39.791 1.00 73.44 379 GLN A N 1
ATOM 2984 C CA . GLN A 1 379 ? 30.490 -3.546 -40.101 1.00 73.44 379 GLN A CA 1
ATOM 2985 C C . GLN A 1 379 ? 31.119 -3.542 -41.500 1.00 73.44 379 GLN A C 1
ATOM 2987 O O . GLN A 1 379 ? 32.111 -4.230 -41.728 1.00 73.44 379 GLN A O 1
ATOM 2992 N N . ALA A 1 380 ? 30.584 -2.751 -42.435 1.00 72.75 380 ALA A N 1
ATOM 2993 C CA . ALA A 1 380 ? 31.191 -2.555 -43.751 1.00 72.75 380 ALA A CA 1
ATOM 2994 C C . ALA A 1 380 ? 32.522 -1.777 -43.693 1.00 72.75 380 ALA A C 1
ATOM 2996 O O . ALA A 1 380 ? 33.286 -1.790 -44.659 1.00 72.75 380 ALA A O 1
ATOM 2997 N N . ILE A 1 381 ? 32.805 -1.096 -42.577 1.00 74.56 381 ILE A N 1
ATOM 2998 C CA . ILE A 1 381 ? 34.021 -0.313 -42.361 1.00 74.56 381 ILE A CA 1
ATOM 2999 C C . ILE A 1 381 ? 34.830 -0.991 -41.252 1.00 74.56 381 ILE A C 1
ATOM 3001 O O . ILE A 1 381 ? 34.402 -1.047 -40.102 1.00 74.56 381 ILE A O 1
ATOM 3005 N N . ALA A 1 382 ? 36.020 -1.491 -41.591 1.00 68.12 382 ALA A N 1
ATOM 3006 C CA . ALA A 1 382 ? 36.893 -2.153 -40.624 1.00 68.12 382 ALA A CA 1
ATOM 3007 C C . ALA A 1 382 ? 37.172 -1.249 -39.406 1.00 68.12 382 ALA A C 1
ATOM 3009 O O . ALA A 1 382 ? 37.500 -0.072 -39.562 1.00 68.12 382 ALA A O 1
ATOM 3010 N N . ASN A 1 383 ? 37.044 -1.819 -38.204 1.00 66.81 383 ASN A N 1
ATOM 3011 C CA . ASN A 1 383 ? 37.307 -1.186 -36.904 1.00 66.81 383 ASN A CA 1
ATOM 3012 C C . ASN A 1 383 ? 36.467 0.071 -36.607 1.00 66.81 383 ASN A C 1
ATOM 3014 O O . ASN A 1 383 ? 36.859 0.918 -35.801 1.00 66.81 383 ASN A O 1
ATOM 3018 N N . LYS A 1 384 ? 35.295 0.223 -37.239 1.00 79.38 384 LYS A N 1
ATOM 3019 C CA . LYS A 1 384 ? 34.388 1.327 -36.919 1.00 79.38 384 LYS A CA 1
ATOM 3020 C C . LYS A 1 384 ? 33.568 1.013 -35.667 1.00 79.38 384 LYS A C 1
ATOM 3022 O O . LYS A 1 384 ? 32.589 0.276 -35.721 1.00 79.38 384 LYS A O 1
ATOM 3027 N N . GLN A 1 385 ? 33.947 1.628 -34.549 1.00 85.12 385 GLN A N 1
ATOM 3028 C CA . GLN A 1 385 ? 33.284 1.424 -33.256 1.00 85.12 385 GLN A CA 1
ATOM 3029 C C . GLN A 1 385 ? 32.001 2.241 -33.063 1.00 85.12 385 GLN A C 1
ATOM 3031 O O . GLN A 1 385 ? 31.197 1.878 -32.213 1.00 85.12 385 GLN A O 1
ATOM 3036 N N . LEU A 1 386 ? 31.804 3.341 -33.802 1.00 90.25 386 LEU A N 1
ATOM 3037 C CA . LEU A 1 386 ? 30.673 4.250 -33.596 1.00 90.25 386 LEU A CA 1
ATOM 3038 C C . LEU A 1 386 ? 30.015 4.677 -34.914 1.00 90.25 386 LEU A C 1
ATOM 3040 O O . LEU A 1 386 ? 30.679 5.208 -35.811 1.00 90.25 386 LEU A O 1
ATOM 3044 N N . VAL A 1 387 ? 28.697 4.489 -35.017 1.00 88.81 387 VAL A N 1
ATOM 3045 C CA . VAL A 1 387 ? 27.860 5.045 -36.094 1.00 88.81 387 VAL A CA 1
ATOM 3046 C C . VAL A 1 387 ? 26.592 5.644 -35.506 1.00 88.81 387 VAL A C 1
ATOM 3048 O O . VAL A 1 387 ? 25.864 4.974 -34.784 1.00 88.81 387 VAL A O 1
ATOM 3051 N N . LEU A 1 388 ? 26.308 6.898 -35.843 1.00 89.44 388 LEU A N 1
ATOM 3052 C CA . LEU A 1 388 ? 25.147 7.618 -35.334 1.00 89.44 388 LEU A CA 1
ATOM 3053 C C . LEU A 1 388 ? 24.247 8.081 -36.471 1.00 89.44 388 LEU A C 1
ATOM 3055 O O . LEU A 1 388 ? 24.734 8.496 -37.523 1.00 89.44 388 LEU A O 1
ATOM 3059 N N . ASN A 1 389 ? 22.945 8.038 -36.217 1.00 83.19 389 ASN A N 1
ATOM 3060 C CA . ASN A 1 389 ? 21.916 8.649 -37.040 1.00 83.19 389 ASN A CA 1
ATOM 3061 C C . ASN A 1 389 ? 21.263 9.797 -36.252 1.00 83.19 389 ASN A C 1
ATOM 3063 O O . ASN A 1 389 ? 20.308 9.552 -35.510 1.00 83.19 389 ASN A O 1
ATOM 3067 N N . PRO A 1 390 ? 21.798 11.028 -36.342 1.00 72.25 390 PRO A N 1
ATOM 3068 C CA . PRO A 1 390 ? 21.132 12.191 -35.762 1.00 72.25 390 PRO A CA 1
ATOM 3069 C C . PRO A 1 390 ? 19.804 12.426 -36.494 1.00 72.25 390 PRO A C 1
ATOM 3071 O O . PRO A 1 390 ? 19.738 12.244 -37.714 1.00 72.25 390 PRO A O 1
ATOM 3074 N N . SER A 1 391 ? 18.742 12.803 -35.777 1.00 64.81 391 SER A N 1
ATOM 3075 C CA . SER A 1 391 ? 17.436 12.993 -36.414 1.00 64.81 391 SER A CA 1
ATOM 3076 C C . SER A 1 391 ? 17.450 14.118 -37.452 1.00 64.81 391 SER A C 1
ATOM 3078 O O . SER A 1 391 ? 18.180 15.108 -37.345 1.00 64.81 391 SER A O 1
ATOM 3080 N N . GLY A 1 392 ? 16.634 13.958 -38.497 1.00 51.47 392 GLY A N 1
ATOM 3081 C CA . GLY A 1 392 ? 16.543 14.911 -39.607 1.00 51.47 392 GLY A CA 1
ATOM 3082 C C . GLY A 1 392 ? 15.514 16.021 -39.378 1.00 51.47 392 GLY A C 1
ATOM 3083 O O . GLY A 1 392 ? 15.408 16.940 -40.195 1.00 51.47 392 GLY A O 1
ATOM 3084 N N . ARG A 1 393 ? 14.726 15.948 -38.298 1.00 43.88 393 ARG A N 1
ATOM 3085 C CA . ARG A 1 393 ? 13.578 16.830 -38.075 1.00 43.88 393 ARG A CA 1
ATOM 3086 C C . ARG A 1 393 ? 13.368 17.120 -36.585 1.00 43.88 393 ARG A C 1
ATOM 3088 O O . ARG A 1 393 ? 12.662 16.412 -35.880 1.00 43.88 393 ARG A O 1
ATOM 3095 N N . ARG A 1 394 ? 13.868 18.269 -36.120 1.00 43.75 394 ARG A N 1
ATOM 3096 C CA . ARG A 1 394 ? 13.299 18.938 -34.937 1.00 43.75 394 ARG A CA 1
ATOM 3097 C C . ARG A 1 394 ? 11.903 19.451 -35.294 1.00 43.75 394 ARG A C 1
ATOM 3099 O O . ARG A 1 394 ? 11.760 20.599 -35.710 1.00 43.75 394 ARG A O 1
ATOM 3106 N N . VAL A 1 395 ? 10.865 18.628 -35.170 1.00 41.72 395 VAL A N 1
ATOM 3107 C CA . VAL A 1 395 ? 9.484 19.140 -35.176 1.00 41.72 395 VAL A CA 1
ATOM 3108 C C . VAL A 1 395 ? 9.151 19.608 -33.758 1.00 41.72 395 VAL A C 1
ATOM 3110 O O . VAL A 1 395 ? 8.399 18.981 -33.018 1.00 41.72 395 VAL A O 1
ATOM 3113 N N . ASN A 1 396 ? 9.755 20.732 -33.371 1.00 43.50 396 ASN A N 1
ATOM 3114 C CA . ASN A 1 396 ? 9.340 21.498 -32.204 1.00 43.50 396 ASN A CA 1
ATOM 3115 C C . ASN A 1 396 ? 8.052 22.251 -32.563 1.00 43.50 396 ASN A C 1
ATOM 3117 O O . ASN A 1 396 ? 8.046 23.068 -33.483 1.00 43.50 396 ASN A O 1
ATOM 3121 N N . LYS A 1 397 ? 6.950 21.994 -31.846 1.00 52.59 397 LYS A N 1
ATOM 3122 C CA . LYS A 1 397 ? 5.734 22.828 -31.939 1.00 52.59 397 LYS A CA 1
ATOM 3123 C C . LYS A 1 397 ? 5.902 24.190 -31.240 1.00 52.59 397 LYS A C 1
ATOM 3125 O O . LYS A 1 397 ? 5.232 25.146 -31.614 1.00 52.59 397 LYS A O 1
ATOM 3130 N N . LEU A 1 398 ? 6.811 24.277 -30.264 1.00 56.25 398 LEU A N 1
ATOM 3131 C CA . LEU A 1 398 ? 7.290 25.498 -29.599 1.00 56.25 398 LEU A CA 1
ATOM 3132 C C . LEU A 1 398 ? 8.821 25.413 -29.551 1.00 56.25 398 LEU A C 1
ATOM 3134 O O . LEU A 1 398 ? 9.362 24.355 -29.225 1.00 56.25 398 LEU A O 1
ATOM 3138 N N . ASN A 1 399 ? 9.522 26.479 -29.933 1.00 57.44 399 ASN A N 1
ATOM 3139 C CA . ASN A 1 399 ? 10.941 26.387 -30.306 1.00 57.44 399 ASN A CA 1
ATOM 3140 C C . ASN A 1 399 ? 11.923 26.625 -29.145 1.00 57.44 399 ASN A C 1
ATOM 3142 O O . ASN A 1 399 ? 13.115 26.375 -29.324 1.00 57.44 399 ASN A O 1
ATOM 3146 N N . ASP A 1 400 ? 11.450 27.073 -27.975 1.00 67.06 400 ASP A N 1
ATOM 3147 C CA . ASP A 1 400 ? 12.304 27.497 -26.859 1.00 67.06 400 ASP A CA 1
ATOM 3148 C C . ASP A 1 400 ? 11.786 27.031 -25.480 1.00 67.06 400 ASP A C 1
ATOM 3150 O O . ASP A 1 400 ? 10.588 27.037 -25.191 1.00 67.06 400 ASP A O 1
ATOM 3154 N N . SER A 1 401 ? 12.715 26.678 -24.587 1.00 71.19 401 SER A N 1
ATOM 3155 C CA . SER A 1 401 ? 12.461 26.342 -23.181 1.00 71.19 401 SER A CA 1
ATOM 3156 C C . SER A 1 401 ? 11.750 27.480 -22.440 1.00 71.19 401 SER A C 1
ATOM 3158 O O . SER A 1 401 ? 10.922 27.220 -21.566 1.00 71.19 401 SER A O 1
ATOM 3160 N N . SER A 1 402 ? 12.062 28.739 -22.763 1.00 77.31 402 SER A N 1
ATOM 3161 C CA . SER A 1 402 ? 11.404 29.903 -22.155 1.00 77.31 402 SER A CA 1
ATOM 3162 C C . SER A 1 402 ? 9.938 30.032 -22.572 1.00 77.31 402 SER A C 1
ATOM 3164 O O . SER A 1 402 ? 9.101 30.433 -21.762 1.00 77.31 402 SER A O 1
ATOM 3166 N N . GLU A 1 403 ? 9.607 29.641 -23.804 1.00 82.25 403 GLU A N 1
ATOM 3167 C CA . GLU A 1 403 ? 8.233 29.635 -24.307 1.00 82.25 403 GLU A CA 1
ATOM 3168 C C . GLU A 1 403 ? 7.395 28.562 -23.597 1.00 82.25 403 GLU A C 1
ATOM 3170 O O . GLU A 1 403 ? 6.291 28.850 -23.130 1.00 82.25 403 GLU A O 1
ATOM 3175 N N . TRP A 1 404 ? 7.952 27.361 -23.410 1.00 81.81 404 TRP A N 1
ATOM 3176 C CA . TRP A 1 404 ? 7.314 26.295 -22.632 1.00 81.81 404 TRP A CA 1
ATOM 3177 C C . TRP A 1 404 ? 7.034 26.703 -21.187 1.00 81.81 404 TRP A C 1
ATOM 3179 O O . TRP A 1 404 ? 5.916 26.519 -20.703 1.00 81.81 404 TRP A O 1
ATOM 3189 N N . PHE A 1 405 ? 8.017 27.297 -20.504 1.00 85.25 405 PHE A N 1
ATOM 3190 C CA . PHE A 1 405 ? 7.831 27.764 -19.130 1.00 85.25 405 PHE A CA 1
ATOM 3191 C C . PHE A 1 405 ? 6.706 28.801 -19.032 1.00 85.25 405 PHE A C 1
ATOM 3193 O O . PHE A 1 405 ? 5.833 28.687 -18.168 1.00 85.25 405 PHE A O 1
ATOM 3200 N N . ALA A 1 406 ? 6.691 29.782 -19.941 1.00 89.12 406 ALA A N 1
ATOM 3201 C CA . ALA A 1 406 ? 5.659 30.810 -19.978 1.00 89.12 406 ALA A CA 1
ATOM 3202 C C . ALA A 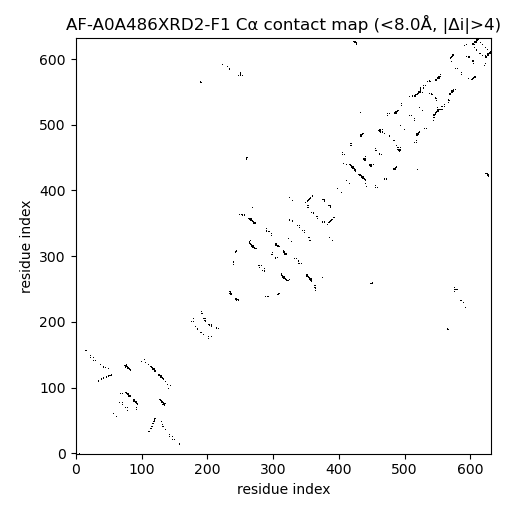1 406 ? 4.265 30.208 -20.216 1.00 89.12 406 ALA A C 1
ATOM 3204 O O . ALA A 1 406 ? 3.328 30.556 -19.502 1.00 89.12 406 ALA A O 1
ATOM 3205 N N . LYS A 1 407 ? 4.125 29.270 -21.163 1.00 89.50 407 LYS A N 1
ATOM 3206 C CA . LYS A 1 407 ? 2.832 28.647 -21.492 1.00 89.50 407 LYS A CA 1
ATOM 3207 C C . LYS A 1 407 ? 2.292 27.739 -20.395 1.00 89.50 407 LYS A C 1
ATOM 3209 O O . LYS A 1 407 ? 1.102 27.815 -20.098 1.00 89.50 407 LYS A O 1
ATOM 3214 N N . ILE A 1 408 ? 3.142 26.933 -19.761 1.00 89.94 408 ILE A N 1
ATOM 3215 C CA . ILE A 1 408 ? 2.728 26.100 -18.623 1.00 89.94 408 ILE A CA 1
ATOM 3216 C C . ILE A 1 408 ? 2.323 26.993 -17.441 1.00 89.94 408 ILE A C 1
ATOM 3218 O O . ILE A 1 408 ? 1.279 26.769 -16.834 1.00 89.94 408 ILE A O 1
ATOM 3222 N N . SER A 1 409 ? 3.093 28.049 -17.159 1.00 91.81 409 SER A N 1
ATOM 3223 C CA . SER A 1 409 ? 2.781 28.993 -16.075 1.00 91.81 409 SER A CA 1
ATOM 3224 C C . SER A 1 409 ? 1.479 29.761 -16.326 1.00 91.81 409 SER A C 1
ATOM 3226 O O . SER A 1 409 ? 0.662 29.908 -15.421 1.00 91.81 409 SER A O 1
ATOM 3228 N N . GLU A 1 410 ? 1.251 30.218 -17.562 1.00 91.12 410 GLU A N 1
ATOM 3229 C CA . GLU A 1 410 ? 0.000 30.867 -17.974 1.00 91.12 410 GLU A CA 1
ATOM 3230 C C . GLU A 1 410 ? -1.196 29.919 -17.801 1.00 91.12 410 GLU A C 1
ATOM 3232 O O . GLU A 1 410 ? -2.253 30.325 -17.320 1.00 91.12 410 GLU A O 1
ATOM 3237 N N . ALA A 1 411 ? -1.028 28.648 -18.168 1.00 91.31 411 ALA A N 1
ATOM 3238 C CA . ALA A 1 411 ? -2.070 27.641 -18.037 1.00 91.31 411 ALA A CA 1
ATOM 3239 C C . ALA A 1 411 ? -2.417 27.320 -16.580 1.00 91.31 411 ALA A C 1
ATOM 3241 O O . ALA A 1 411 ? -3.598 27.180 -16.265 1.00 91.31 411 ALA A O 1
ATOM 3242 N N . LEU A 1 412 ? -1.410 27.255 -15.701 1.00 92.25 412 LEU A N 1
ATOM 3243 C CA . LEU A 1 412 ? -1.598 27.076 -14.259 1.00 92.25 412 LEU A CA 1
ATOM 3244 C C . LEU A 1 412 ? -2.329 28.266 -13.628 1.00 92.25 412 LEU A C 1
ATOM 3246 O O . LEU A 1 412 ? -3.176 28.074 -12.765 1.00 92.25 412 LEU A O 1
ATOM 3250 N N . ALA A 1 413 ? -2.030 29.493 -14.066 1.00 90.19 413 ALA A N 1
ATOM 3251 C CA . ALA A 1 413 ? -2.686 30.696 -13.553 1.00 90.19 413 ALA A CA 1
ATOM 3252 C C . ALA A 1 413 ? -4.125 30.882 -14.071 1.00 90.19 413 ALA A C 1
ATOM 3254 O O . ALA A 1 413 ? -4.907 31.597 -13.450 1.00 90.19 413 ALA A O 1
ATOM 3255 N N . GLY A 1 414 ? -4.454 30.295 -15.226 1.00 84.44 414 GLY A N 1
ATOM 3256 C CA . GLY A 1 414 ? -5.731 30.480 -15.917 1.00 84.44 414 GLY A CA 1
ATOM 3257 C C . GLY A 1 414 ? -6.659 29.264 -15.925 1.00 84.44 414 GLY A C 1
ATOM 3258 O O . GLY A 1 414 ? -7.558 29.246 -16.761 1.00 84.44 414 GLY A O 1
ATOM 3259 N N . ASP A 1 415 ? -6.417 28.252 -15.084 1.00 80.12 415 ASP A N 1
ATOM 3260 C CA . ASP A 1 415 ? -7.196 27.001 -15.005 1.00 80.12 415 ASP A CA 1
ATOM 3261 C C . ASP A 1 415 ? -7.398 26.300 -16.367 1.00 80.12 415 ASP A C 1
ATOM 3263 O O . ASP A 1 415 ? -8.460 25.758 -16.665 1.00 80.12 415 ASP A O 1
ATOM 3267 N N . LYS A 1 416 ? -6.369 26.308 -17.228 1.00 86.25 416 LYS A N 1
ATOM 3268 C CA . LYS A 1 416 ? -6.451 25.777 -18.608 1.00 86.25 416 LYS A CA 1
ATOM 3269 C C . LYS A 1 416 ? -6.123 24.282 -18.733 1.00 86.25 416 LYS A C 1
ATOM 3271 O O . LYS A 1 416 ? -5.980 23.778 -19.850 1.00 86.25 416 LYS A O 1
ATOM 3276 N N . PHE A 1 417 ? -5.941 23.590 -17.611 1.00 92.12 417 PHE A N 1
ATOM 3277 C CA . PHE A 1 417 ? -5.698 22.149 -17.591 1.00 92.12 417 PHE A CA 1
ATOM 3278 C C . PHE A 1 417 ? -7.020 21.386 -17.588 1.00 92.12 417 PHE A C 1
ATOM 3280 O O . PHE A 1 417 ? -7.899 21.630 -16.766 1.00 92.12 417 PHE A O 1
ATOM 3287 N N . GLU A 1 418 ? -7.128 20.427 -18.501 1.00 93.94 418 GLU A N 1
ATOM 3288 C CA . GLU A 1 418 ? -8.288 19.556 -18.664 1.00 93.94 418 GLU A CA 1
ATOM 3289 C C . GLU A 1 418 ? -7.853 18.085 -18.613 1.00 93.94 418 GLU A C 1
ATOM 3291 O O . GLU A 1 418 ? -6.665 17.762 -18.503 1.00 93.94 418 GLU A O 1
ATOM 3296 N N . ALA A 1 419 ? -8.813 17.167 -18.726 1.00 94.06 419 ALA A N 1
ATOM 3297 C CA . ALA A 1 419 ? -8.544 15.740 -18.821 1.00 94.06 419 ALA A CA 1
ATOM 3298 C C . ALA A 1 419 ? -9.391 15.073 -19.910 1.00 94.06 419 ALA A C 1
ATOM 3300 O O . ALA A 1 419 ? -10.583 15.337 -20.049 1.00 94.06 419 ALA A O 1
ATOM 3301 N N . ALA A 1 420 ? -8.766 14.164 -20.657 1.00 92.06 420 ALA A N 1
ATOM 3302 C CA . ALA A 1 420 ? -9.467 13.151 -21.434 1.00 92.06 420 ALA A CA 1
ATOM 3303 C C . ALA A 1 420 ? -9.708 11.919 -20.552 1.00 92.06 420 ALA A C 1
ATOM 3305 O O . ALA A 1 420 ? -8.839 11.549 -19.765 1.00 92.06 420 ALA A O 1
ATOM 3306 N N . PHE A 1 421 ? -10.865 11.278 -20.703 1.00 93.12 421 PHE A N 1
ATOM 3307 C CA . PHE A 1 421 ? -11.319 10.206 -19.818 1.00 93.12 421 PHE A CA 1
ATOM 3308 C C . PHE A 1 421 ? -11.323 8.852 -20.525 1.00 93.12 421 PHE A C 1
ATOM 3310 O O . PHE A 1 421 ? -11.997 8.693 -21.542 1.00 93.12 421 PHE A O 1
ATOM 3317 N N . PHE A 1 422 ? -10.616 7.873 -19.961 1.00 91.69 422 PHE A N 1
ATOM 3318 C CA . PHE A 1 422 ? -10.512 6.516 -20.508 1.00 91.69 422 PHE A CA 1
ATOM 3319 C C . PHE A 1 422 ? -11.182 5.504 -19.572 1.00 91.69 422 PHE A C 1
ATOM 3321 O O . PHE A 1 422 ? -10.943 5.549 -18.367 1.00 91.69 422 PHE A O 1
ATOM 3328 N N . PRO A 1 423 ? -12.059 4.615 -20.064 1.00 94.25 423 PRO A N 1
ATOM 3329 C CA . PRO A 1 423 ? -12.838 3.743 -19.199 1.00 94.25 423 PRO A CA 1
ATOM 3330 C C . PRO A 1 423 ? -11.999 2.582 -18.655 1.00 94.25 423 PRO A C 1
ATOM 3332 O O . PRO A 1 423 ? -11.440 1.798 -19.417 1.00 94.25 423 PRO A O 1
ATOM 3335 N N . VAL A 1 424 ? -12.025 2.405 -17.336 1.00 95.75 424 VAL A N 1
ATOM 3336 C CA . VAL A 1 424 ? -11.585 1.180 -16.667 1.00 95.75 424 VAL A CA 1
ATOM 3337 C C . VAL A 1 424 ? -12.827 0.344 -16.376 1.00 95.75 424 VAL A C 1
ATOM 3339 O O . VAL A 1 424 ? -13.703 0.755 -15.606 1.00 95.75 424 VAL A O 1
ATOM 3342 N N . LYS A 1 425 ? -12.947 -0.812 -17.031 1.00 95.50 425 LYS A N 1
ATOM 3343 C CA . LYS A 1 425 ? -14.127 -1.683 -16.931 1.00 95.50 425 LYS A CA 1
ATOM 3344 C C . LYS A 1 425 ? -13.795 -2.934 -16.131 1.00 95.50 425 LYS A C 1
ATOM 3346 O O . LYS A 1 425 ? -12.708 -3.484 -16.252 1.00 95.50 425 LYS A O 1
ATOM 3351 N N . LEU A 1 426 ? -14.747 -3.387 -15.326 1.00 95.81 426 LEU A N 1
ATOM 3352 C CA . LEU A 1 426 ? -14.702 -4.700 -14.692 1.00 95.81 426 LEU A CA 1
ATOM 3353 C C . LEU A 1 426 ? -15.053 -5.792 -15.710 1.00 95.81 426 LEU A C 1
ATOM 3355 O O . LEU A 1 426 ? -15.656 -5.512 -16.748 1.00 95.81 426 LEU A O 1
ATOM 3359 N N . THR A 1 427 ? -14.749 -7.049 -15.393 1.00 93.38 427 THR A N 1
ATOM 3360 C CA . THR A 1 427 ? -15.070 -8.205 -16.258 1.00 93.38 427 THR A CA 1
ATOM 3361 C C . THR A 1 427 ? -16.559 -8.355 -16.574 1.00 93.38 427 THR A C 1
ATOM 3363 O O . THR A 1 427 ? -16.927 -8.869 -17.626 1.00 93.38 427 THR A O 1
ATOM 3366 N N . ASN A 1 428 ? -17.439 -7.837 -15.714 1.00 91.00 428 ASN A N 1
ATOM 3367 C CA . ASN A 1 428 ? -18.883 -7.761 -15.957 1.00 91.00 428 ASN A CA 1
ATOM 3368 C C . ASN A 1 428 ? -19.304 -6.550 -16.824 1.00 91.00 428 ASN A C 1
ATOM 3370 O O . ASN A 1 428 ? -20.487 -6.216 -16.879 1.00 91.00 428 ASN A O 1
ATOM 3374 N N . SER A 1 429 ? -18.346 -5.872 -17.466 1.00 87.88 429 SER A N 1
ATOM 3375 C CA . SER A 1 429 ? -18.508 -4.644 -18.257 1.00 87.88 429 SER A CA 1
ATOM 3376 C C . SER A 1 429 ? -18.991 -3.406 -17.487 1.00 87.88 429 SER A C 1
ATOM 3378 O O . SER A 1 429 ? -19.234 -2.365 -18.103 1.00 87.88 429 SER A O 1
ATOM 3380 N N . GLN A 1 430 ? -19.113 -3.463 -16.156 1.00 93.88 430 GLN A N 1
ATOM 3381 C CA . GLN A 1 430 ? -19.421 -2.278 -15.357 1.00 93.88 430 GLN A CA 1
ATOM 3382 C C . GLN A 1 430 ? -18.221 -1.332 -15.312 1.00 93.88 430 GLN A C 1
ATOM 3384 O O . GLN A 1 430 ? -17.075 -1.758 -15.187 1.00 93.88 430 GLN A O 1
ATOM 3389 N N . LEU A 1 431 ? -18.497 -0.031 -15.373 1.00 94.44 431 LEU A N 1
ATOM 3390 C CA . LEU A 1 431 ? -17.479 1.000 -15.219 1.00 94.44 431 LEU A CA 1
ATOM 3391 C C . LEU A 1 431 ? -17.006 1.045 -13.759 1.00 94.44 431 LEU A C 1
ATOM 3393 O O . LEU A 1 431 ? -17.791 1.355 -12.854 1.00 94.44 431 LEU A O 1
ATOM 3397 N N . LEU A 1 432 ? -15.721 0.766 -13.543 1.00 95.31 432 LEU A N 1
ATOM 3398 C CA . LEU A 1 432 ? -15.078 0.986 -12.253 1.00 95.31 432 LEU A CA 1
ATOM 3399 C C . LEU A 1 432 ? -14.870 2.490 -12.055 1.00 95.31 432 LEU A C 1
ATOM 3401 O O . LEU A 1 432 ? -15.484 3.087 -11.173 1.00 95.31 432 LEU A O 1
ATOM 3405 N N . HIS A 1 433 ? -14.099 3.103 -12.953 1.00 97.12 433 HIS A N 1
ATOM 3406 C CA . HIS A 1 433 ? -13.857 4.542 -13.041 1.00 97.12 433 HIS A CA 1
ATOM 3407 C C . HIS A 1 433 ? -13.374 4.927 -14.438 1.00 97.12 433 HIS A C 1
ATOM 3409 O O . HIS A 1 433 ? -13.130 4.074 -15.290 1.00 97.12 433 HIS A O 1
ATOM 3415 N N . GLN A 1 434 ? -13.247 6.226 -14.678 1.00 96.56 434 GLN A N 1
ATOM 3416 C CA . GLN A 1 434 ? -12.565 6.775 -15.836 1.00 96.56 434 GLN A CA 1
ATOM 3417 C C . GLN A 1 434 ? -11.210 7.326 -15.416 1.00 96.56 434 GLN A C 1
ATOM 3419 O O . GLN A 1 434 ? -11.119 8.144 -14.505 1.00 96.56 434 GLN A O 1
ATOM 3424 N N . GLU A 1 435 ? -10.154 6.892 -16.077 1.00 94.62 435 GLU A N 1
ATOM 3425 C CA . GLU A 1 435 ? -8.822 7.423 -15.860 1.00 94.62 435 GLU A CA 1
ATOM 3426 C C . GLU A 1 435 ? -8.675 8.786 -16.540 1.00 94.62 435 GLU A C 1
ATOM 3428 O O . GLU A 1 435 ? -8.958 8.934 -17.733 1.00 94.62 435 GLU A O 1
ATOM 3433 N N . ALA A 1 436 ? -8.261 9.785 -15.761 1.00 95.06 436 ALA A N 1
ATOM 3434 C CA . ALA A 1 436 ? -8.044 11.148 -16.212 1.00 95.06 436 ALA A CA 1
ATOM 3435 C C . ALA A 1 436 ? -6.631 11.303 -16.787 1.00 95.06 436 ALA A C 1
ATOM 3437 O O . ALA A 1 436 ? -5.630 11.277 -16.072 1.00 95.06 436 ALA A O 1
ATOM 3438 N N . MET A 1 437 ? -6.563 11.522 -18.097 1.00 89.94 437 MET A N 1
ATOM 3439 C CA . MET A 1 437 ? -5.327 11.796 -18.820 1.00 89.94 437 MET A CA 1
ATOM 3440 C C . MET A 1 437 ? -5.243 13.280 -19.151 1.00 89.94 437 MET A C 1
ATOM 3442 O O . MET A 1 437 ? -6.029 13.777 -19.961 1.00 89.94 437 MET A O 1
ATOM 3446 N N . MET A 1 438 ? -4.260 13.974 -18.576 1.00 90.69 438 MET A N 1
ATOM 3447 C CA . MET A 1 438 ? -4.087 15.420 -18.736 1.00 90.69 438 MET A CA 1
ATOM 3448 C C . MET A 1 438 ? -4.111 15.861 -20.207 1.00 90.69 438 MET A C 1
ATOM 3450 O O . MET A 1 438 ? -3.488 15.245 -21.085 1.00 90.69 438 MET A O 1
ATOM 3454 N N . ARG A 1 439 ? -4.806 16.969 -20.453 1.00 91.25 439 ARG A N 1
ATOM 3455 C CA . ARG A 1 439 ? -4.788 17.740 -21.691 1.00 91.25 439 ARG A CA 1
ATOM 3456 C C . ARG A 1 439 ? -4.504 19.201 -21.374 1.00 91.25 439 ARG A C 1
ATOM 3458 O O . ARG A 1 439 ? -4.955 19.721 -20.357 1.00 91.25 439 ARG A O 1
ATOM 3465 N N . LEU A 1 440 ? -3.754 19.848 -22.255 1.00 89.12 440 LEU A N 1
ATOM 3466 C CA . LEU A 1 440 ? -3.458 21.269 -22.155 1.00 89.12 440 LEU A CA 1
ATOM 3467 C C . LEU A 1 440 ? -3.729 21.935 -23.499 1.00 89.12 440 LEU A C 1
ATOM 3469 O O . LEU A 1 440 ? -3.142 21.547 -24.505 1.00 89.12 440 LEU A O 1
ATOM 3473 N N . THR A 1 441 ? -4.575 22.961 -23.517 1.00 86.25 441 THR A N 1
ATOM 3474 C CA . THR A 1 441 ? -4.855 23.711 -24.745 1.00 86.25 441 THR A CA 1
ATOM 3475 C C . THR A 1 441 ? -3.926 24.917 -24.857 1.00 86.25 441 THR A C 1
ATOM 3477 O O . THR A 1 441 ? -4.007 25.853 -24.060 1.00 86.25 441 THR A O 1
ATOM 3480 N N . VAL A 1 442 ? -3.061 24.923 -25.873 1.00 82.19 442 VAL A N 1
ATOM 3481 C CA . VAL A 1 442 ? -2.159 26.040 -26.196 1.00 82.19 442 VAL A CA 1
ATOM 3482 C C . VAL A 1 442 ? -2.394 26.460 -27.639 1.00 82.19 442 VAL A C 1
ATOM 3484 O O . VAL A 1 442 ? -2.319 25.637 -28.542 1.00 82.19 442 VAL A O 1
ATOM 3487 N N . ASN A 1 443 ? -2.671 27.747 -27.872 1.00 81.88 443 ASN A N 1
ATOM 3488 C CA . ASN A 1 443 ? -2.893 28.304 -29.215 1.00 81.88 443 ASN A CA 1
ATOM 3489 C C . ASN A 1 443 ? -3.939 27.518 -30.046 1.00 81.88 443 ASN A C 1
ATOM 3491 O O . ASN A 1 443 ? -3.757 27.321 -31.243 1.00 81.88 443 ASN A O 1
ATOM 3495 N N . ASN A 1 444 ? -5.033 27.074 -29.411 1.00 80.31 444 ASN A N 1
ATOM 3496 C CA . ASN A 1 444 ? -6.092 26.220 -29.982 1.00 80.31 444 ASN A CA 1
ATOM 3497 C C . ASN A 1 444 ? -5.665 24.793 -30.380 1.00 80.31 444 ASN A C 1
ATOM 3499 O O . ASN A 1 444 ? -6.470 24.063 -30.956 1.00 80.31 444 ASN A O 1
ATOM 3503 N N . GLU A 1 445 ? -4.450 24.362 -30.043 1.00 80.88 445 GLU A N 1
ATOM 3504 C CA . GLU A 1 445 ? -4.041 22.963 -30.140 1.00 80.88 445 GLU A CA 1
ATOM 3505 C C . GLU A 1 445 ? -4.138 22.273 -28.780 1.00 80.88 445 GLU A C 1
ATOM 3507 O O . GLU A 1 445 ? -3.718 22.817 -27.758 1.00 80.88 445 GLU A O 1
ATOM 3512 N N . VAL A 1 446 ? -4.665 21.047 -28.776 1.00 83.81 446 VAL A N 1
ATOM 3513 C CA . VAL A 1 446 ? -4.736 20.207 -27.578 1.00 83.81 446 VAL A CA 1
ATOM 3514 C C . VAL A 1 446 ? -3.467 19.364 -27.480 1.00 83.81 446 VAL A C 1
ATOM 3516 O O . VAL A 1 446 ? -3.243 18.456 -28.282 1.00 83.81 446 VAL A O 1
ATOM 3519 N N . LEU A 1 447 ? -2.656 19.654 -26.470 1.00 80.56 447 LEU A N 1
ATOM 3520 C CA . LEU A 1 447 ? -1.451 18.918 -26.112 1.00 80.56 447 LEU A CA 1
ATOM 3521 C C . LEU A 1 447 ? -1.788 17.780 -25.142 1.00 80.56 447 LEU A C 1
ATOM 3523 O O . LEU A 1 447 ? -2.659 17.908 -24.273 1.00 80.56 447 LEU A O 1
ATOM 3527 N N . ARG A 1 448 ? -1.101 16.647 -25.294 1.00 81.19 448 ARG A N 1
ATOM 3528 C CA . ARG A 1 448 ? -1.229 15.460 -24.440 1.00 81.19 448 ARG A CA 1
ATOM 3529 C C . ARG A 1 448 ? -0.229 15.518 -23.291 1.00 81.19 448 ARG A C 1
ATOM 3531 O O . ARG A 1 448 ? 0.720 16.294 -23.302 1.00 81.19 448 ARG A O 1
ATOM 3538 N N . ALA A 1 449 ? -0.405 14.624 -22.322 1.00 76.69 449 ALA A N 1
ATOM 3539 C CA . ALA A 1 449 ? 0.480 14.530 -21.170 1.00 76.69 449 ALA A CA 1
ATOM 3540 C C . ALA A 1 449 ? 1.967 14.413 -21.552 1.00 76.69 449 ALA A C 1
ATOM 3542 O O . ALA A 1 449 ? 2.776 15.205 -21.078 1.00 76.69 449 ALA A O 1
ATOM 3543 N N . GLY A 1 450 ? 2.330 13.509 -22.466 1.00 64.19 450 GLY A N 1
ATOM 3544 C CA . GLY A 1 450 ? 3.736 13.353 -22.851 1.00 64.19 450 GLY A CA 1
ATOM 3545 C C . GLY A 1 450 ? 4.332 14.517 -23.650 1.00 64.19 450 GLY A C 1
ATOM 3546 O O . GLY A 1 450 ? 5.548 14.605 -23.713 1.00 64.19 450 GLY A O 1
ATOM 3547 N N . ASP A 1 451 ? 3.523 15.440 -24.187 1.00 69.12 451 ASP A N 1
ATOM 3548 C CA . ASP A 1 451 ? 4.042 16.683 -24.786 1.00 69.12 451 ASP A CA 1
ATOM 3549 C C . ASP A 1 451 ? 4.498 17.690 -23.710 1.00 69.12 451 ASP A C 1
ATOM 3551 O O . ASP A 1 451 ? 5.344 18.544 -23.962 1.00 69.12 451 ASP A O 1
ATOM 3555 N N . VAL A 1 452 ? 3.909 17.620 -22.508 1.00 77.56 452 VAL A N 1
ATOM 3556 C CA . VAL A 1 452 ? 3.992 18.674 -21.480 1.00 77.56 452 VAL A CA 1
ATOM 3557 C C . VAL A 1 452 ? 4.786 18.230 -20.250 1.00 77.56 452 VAL A C 1
ATOM 3559 O O . VAL A 1 452 ? 5.549 19.018 -19.690 1.00 77.56 452 VAL A O 1
ATOM 3562 N N . LEU A 1 453 ? 4.624 16.980 -19.804 1.00 76.19 453 LEU A N 1
ATOM 3563 C CA . LEU A 1 453 ? 5.139 16.525 -18.508 1.00 76.19 453 LEU A CA 1
ATOM 3564 C C . LEU A 1 453 ? 6.673 16.536 -18.424 1.00 76.19 453 LEU A C 1
ATOM 3566 O O . LEU A 1 453 ? 7.209 16.839 -17.360 1.00 76.19 453 LEU A O 1
ATOM 3570 N N . GLY A 1 454 ? 7.386 16.288 -19.530 1.00 67.50 454 GLY A N 1
ATOM 3571 C CA . GLY A 1 454 ? 8.852 16.390 -19.569 1.00 67.50 454 GLY A CA 1
ATOM 3572 C C . GLY A 1 454 ? 9.347 17.804 -19.237 1.00 67.50 454 GLY A C 1
ATOM 3573 O O . GLY A 1 454 ? 10.212 17.991 -18.377 1.00 67.50 454 GLY A O 1
ATOM 3574 N N . TRP A 1 455 ? 8.716 18.819 -19.833 1.00 75.44 455 TRP A N 1
ATOM 3575 C CA . TRP A 1 455 ? 8.989 20.228 -19.540 1.00 75.44 455 TRP A CA 1
ATOM 3576 C C . TRP A 1 455 ? 8.575 20.610 -18.121 1.00 75.44 455 TRP A C 1
ATOM 3578 O O . TRP A 1 455 ? 9.340 21.248 -17.399 1.00 75.44 455 TRP A O 1
ATOM 3588 N N . ALA A 1 456 ? 7.394 20.174 -17.682 1.00 79.94 456 ALA A N 1
ATOM 3589 C CA . ALA A 1 456 ? 6.923 20.429 -16.326 1.00 79.94 456 ALA A CA 1
ATOM 3590 C C . ALA A 1 456 ? 7.870 19.856 -15.261 1.00 79.94 456 ALA A C 1
ATOM 3592 O O . ALA A 1 456 ? 8.132 20.517 -14.256 1.00 79.94 456 ALA A O 1
ATOM 3593 N N . LYS A 1 457 ? 8.440 18.668 -15.499 1.00 77.50 457 LYS A N 1
ATOM 3594 C CA . LYS A 1 457 ? 9.464 18.067 -14.636 1.00 77.50 457 LYS A CA 1
ATOM 3595 C C . LYS A 1 457 ? 10.712 18.939 -14.566 1.00 77.50 457 LYS A C 1
ATOM 3597 O O . LYS A 1 457 ? 11.178 19.242 -13.471 1.00 77.50 457 LYS A O 1
ATOM 3602 N N . ARG A 1 458 ? 11.212 19.399 -15.718 1.00 74.88 458 ARG A N 1
ATOM 3603 C CA . ARG A 1 458 ? 12.384 20.287 -15.809 1.00 74.88 458 ARG A CA 1
ATOM 3604 C C . ARG A 1 458 ? 12.192 21.596 -15.040 1.00 74.88 458 ARG A C 1
ATOM 3606 O O . ARG A 1 458 ? 13.141 22.093 -14.442 1.00 74.88 458 ARG A O 1
ATOM 3613 N N . PHE A 1 459 ? 10.979 22.141 -15.042 1.00 82.88 459 PHE A N 1
ATOM 3614 C CA . PHE A 1 459 ? 10.650 23.388 -14.346 1.00 82.88 459 PHE A CA 1
ATOM 3615 C C . PHE A 1 459 ? 10.133 23.190 -12.919 1.00 82.88 459 PHE A C 1
ATOM 3617 O O . PHE A 1 459 ? 9.782 24.170 -12.268 1.00 82.88 459 PHE A O 1
ATOM 3624 N N . ASN A 1 460 ? 10.098 21.949 -12.424 1.00 84.25 460 ASN A N 1
ATOM 3625 C CA . ASN A 1 460 ? 9.563 21.600 -11.109 1.00 84.25 460 ASN A CA 1
ATOM 3626 C C . ASN A 1 460 ? 8.092 22.034 -10.903 1.00 84.25 460 ASN A C 1
ATOM 3628 O O . ASN A 1 460 ? 7.699 22.413 -9.804 1.00 84.25 460 ASN A O 1
ATOM 3632 N N . LEU A 1 461 ? 7.284 21.969 -11.967 1.00 91.75 461 LEU A N 1
ATOM 3633 C CA . LEU A 1 461 ? 5.864 22.351 -11.993 1.00 91.75 461 LEU A CA 1
ATOM 3634 C C . LEU A 1 461 ? 4.909 21.145 -11.951 1.00 91.75 461 LEU A C 1
ATOM 3636 O O . LEU A 1 461 ? 3.696 21.324 -12.005 1.00 91.75 461 LEU A O 1
ATOM 3640 N N . LEU A 1 462 ? 5.425 19.911 -11.864 1.00 89.56 462 LEU A N 1
ATOM 3641 C CA . LEU A 1 462 ? 4.598 18.694 -11.889 1.00 89.56 462 LEU A CA 1
ATOM 3642 C C . LEU A 1 462 ? 3.525 18.681 -10.797 1.00 89.56 462 LEU A C 1
ATOM 3644 O O . LEU A 1 462 ? 2.369 18.405 -11.090 1.00 89.56 462 LEU A O 1
ATOM 3648 N N . ALA A 1 463 ? 3.882 19.030 -9.560 1.00 95.00 463 ALA A N 1
ATOM 3649 C CA . ALA A 1 463 ? 2.921 19.024 -8.462 1.00 95.00 463 ALA A CA 1
ATOM 3650 C C . ALA A 1 463 ? 1.825 20.094 -8.619 1.00 95.00 463 ALA A C 1
ATOM 3652 O O . ALA A 1 463 ? 0.687 19.879 -8.209 1.00 95.00 463 ALA A O 1
ATOM 3653 N N . ASP A 1 464 ? 2.144 21.241 -9.223 1.00 95.00 464 ASP A N 1
ATOM 3654 C CA . ASP A 1 464 ? 1.150 22.285 -9.490 1.00 95.00 464 ASP A CA 1
ATOM 3655 C C . ASP A 1 464 ? 0.180 21.852 -10.599 1.00 95.00 464 ASP A C 1
ATOM 3657 O O . ASP A 1 464 ? -1.024 22.089 -10.499 1.00 95.00 464 ASP A O 1
ATOM 3661 N N . ILE A 1 465 ? 0.685 21.148 -11.617 1.00 94.88 465 ILE A N 1
ATOM 3662 C CA . ILE A 1 465 ? -0.138 20.544 -12.672 1.00 94.88 465 ILE A CA 1
ATOM 3663 C C . ILE A 1 465 ? -1.041 19.448 -12.104 1.00 94.88 465 ILE A C 1
ATOM 3665 O O . ILE A 1 465 ? -2.238 19.447 -12.385 1.00 94.88 465 ILE A O 1
ATOM 3669 N N . ASP A 1 466 ? -0.496 18.550 -11.284 1.00 96.00 466 ASP A N 1
ATOM 3670 C CA . ASP A 1 466 ? -1.259 17.495 -10.615 1.00 96.00 466 ASP A CA 1
ATOM 3671 C C . ASP A 1 466 ? -2.439 18.088 -9.824 1.00 96.00 466 ASP A C 1
ATOM 3673 O O . ASP A 1 466 ? -3.574 17.620 -9.937 1.00 96.00 466 ASP A O 1
ATOM 3677 N N . MET A 1 467 ? -2.192 19.168 -9.071 1.00 95.88 467 MET A N 1
ATOM 3678 C CA . MET A 1 467 ? -3.231 19.897 -8.337 1.00 95.88 467 MET A CA 1
ATOM 3679 C C . MET A 1 467 ? -4.283 20.516 -9.265 1.00 95.88 467 MET A C 1
ATOM 3681 O O . MET A 1 467 ? -5.476 20.425 -8.972 1.00 95.88 467 MET A O 1
ATOM 3685 N N . ALA A 1 468 ? -3.870 21.125 -10.380 1.00 95.75 468 ALA A N 1
ATOM 3686 C CA . ALA A 1 468 ? -4.790 21.724 -11.346 1.00 95.75 468 ALA A CA 1
ATOM 3687 C C . ALA A 1 468 ? -5.697 20.666 -12.002 1.00 95.75 468 ALA A C 1
ATOM 3689 O O . ALA A 1 468 ? -6.917 20.835 -12.060 1.00 95.75 468 ALA A O 1
ATOM 3690 N N . VAL A 1 469 ? -5.125 19.535 -12.429 1.00 96.69 469 VAL A N 1
ATOM 3691 C CA . VAL A 1 469 ? -5.876 18.417 -13.025 1.00 96.69 469 VAL A CA 1
ATOM 3692 C C . VAL A 1 469 ? -6.811 17.773 -12.000 1.00 96.69 469 VAL A C 1
ATOM 3694 O O . VAL A 1 469 ? -7.964 17.475 -12.323 1.00 96.69 469 VAL A O 1
ATOM 3697 N N . LEU A 1 470 ? -6.367 17.601 -10.752 1.00 97.12 470 LEU A N 1
ATOM 3698 C CA . LEU A 1 470 ? -7.219 17.112 -9.669 1.00 97.12 470 LEU A CA 1
ATOM 3699 C C . LEU A 1 470 ? -8.417 18.038 -9.438 1.00 97.12 470 LEU A C 1
ATOM 3701 O O . LEU A 1 470 ? -9.548 17.560 -9.337 1.00 97.12 470 LEU A O 1
ATOM 3705 N N . GLN A 1 471 ? -8.190 19.353 -9.382 1.00 95.75 471 GLN A N 1
ATOM 3706 C CA . GLN A 1 471 ? -9.256 20.331 -9.182 1.00 95.75 471 GLN A CA 1
ATOM 3707 C C . GLN A 1 471 ? -10.270 20.297 -10.332 1.00 95.75 471 GLN A C 1
ATOM 3709 O O . GLN A 1 471 ? -11.480 20.303 -10.087 1.00 95.75 471 GLN A O 1
ATOM 3714 N N . TYR A 1 472 ? -9.795 20.183 -11.576 1.00 96.06 472 TYR A N 1
ATOM 3715 C CA . TYR A 1 472 ? -10.652 19.963 -12.739 1.00 96.06 472 TYR A CA 1
ATOM 3716 C C . TYR A 1 472 ? -11.501 18.691 -12.581 1.00 96.06 472 TYR A C 1
ATOM 3718 O O . TYR A 1 472 ? -12.719 18.730 -12.759 1.00 96.06 472 TYR A O 1
ATOM 3726 N N . CYS A 1 473 ? -10.894 17.570 -12.181 1.00 97.50 473 CYS A N 1
ATOM 3727 C CA . CYS A 1 473 ? -11.595 16.295 -12.011 1.00 97.50 473 CYS A CA 1
ATOM 3728 C C . CYS A 1 473 ? -12.635 16.331 -10.881 1.00 97.50 473 CYS A C 1
ATOM 3730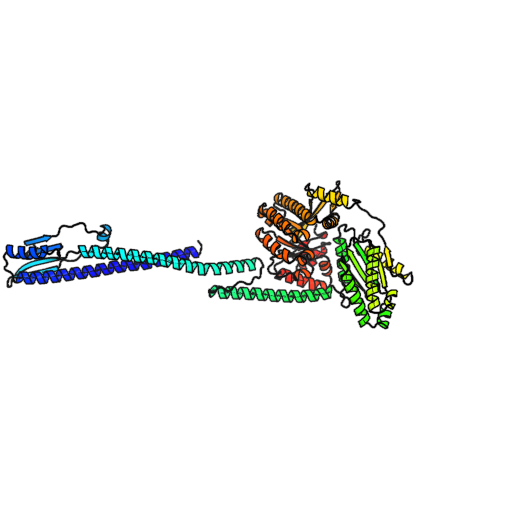 O O . CYS A 1 473 ? -13.737 15.812 -11.048 1.00 97.50 473 CYS A O 1
ATOM 3732 N N . ILE A 1 474 ? -12.331 16.988 -9.759 1.00 96.56 474 ILE A N 1
ATOM 3733 C CA . ILE A 1 474 ? -13.291 17.202 -8.667 1.00 96.56 474 ILE A CA 1
ATOM 3734 C C . ILE A 1 474 ? -14.491 18.018 -9.161 1.00 96.56 474 ILE A C 1
ATOM 3736 O O . ILE A 1 474 ? -15.633 17.655 -8.881 1.00 96.56 474 ILE A O 1
ATOM 3740 N N . ASN A 1 475 ? -14.262 19.066 -9.959 1.00 95.25 475 ASN A N 1
ATOM 3741 C CA . ASN A 1 475 ? -15.350 19.847 -10.551 1.00 95.25 475 ASN A CA 1
ATOM 3742 C C . ASN A 1 475 ? -16.226 18.984 -11.481 1.00 95.25 475 ASN A C 1
ATOM 3744 O O . ASN A 1 475 ? -17.452 19.090 -11.442 1.00 95.25 475 ASN A O 1
ATOM 3748 N N . GLN A 1 476 ? -15.626 18.086 -12.271 1.00 96.31 476 GLN A N 1
ATOM 3749 C CA . GLN A 1 476 ? -16.374 17.132 -13.102 1.00 96.31 476 GLN A CA 1
ATOM 3750 C C . GLN A 1 476 ? -17.211 16.156 -12.260 1.00 96.31 476 GLN A C 1
ATOM 3752 O O . GLN A 1 476 ? -18.379 15.918 -12.574 1.00 96.31 476 GLN A O 1
ATOM 3757 N N . LEU A 1 477 ? -16.656 15.628 -11.162 1.00 96.69 477 LEU A N 1
ATOM 3758 C CA . LEU A 1 477 ? -17.386 14.750 -10.242 1.00 96.69 477 LEU A CA 1
ATOM 3759 C C . LEU A 1 477 ? -18.574 15.465 -9.590 1.00 96.69 477 LEU A C 1
ATOM 3761 O O . LEU A 1 477 ? -19.650 14.873 -9.484 1.00 96.69 477 LEU A O 1
ATOM 3765 N N . SER A 1 478 ? -18.406 16.722 -9.179 1.00 94.88 478 SER A N 1
ATOM 3766 C CA . SER A 1 478 ? -19.477 17.529 -8.583 1.00 94.88 478 SER A CA 1
ATOM 3767 C C . SER A 1 478 ? -20.616 17.810 -9.568 1.00 94.88 478 SER A C 1
ATOM 3769 O O . SER A 1 478 ? -21.782 17.804 -9.178 1.00 94.88 478 SER A O 1
ATOM 3771 N N . ASN A 1 479 ? -20.297 17.993 -10.852 1.00 94.94 479 ASN A N 1
ATOM 3772 C CA . ASN A 1 479 ? -21.289 18.275 -11.891 1.00 94.94 479 ASN A CA 1
ATOM 3773 C C . ASN A 1 479 ? -21.999 17.019 -12.425 1.00 94.94 479 ASN A C 1
ATOM 3775 O O . ASN A 1 479 ? -23.098 17.129 -12.969 1.00 94.94 479 ASN A O 1
ATOM 3779 N N . ASN A 1 480 ? -21.405 15.830 -12.275 1.00 93.81 480 ASN A N 1
ATOM 3780 C CA . ASN A 1 480 ? -21.991 14.574 -12.738 1.00 93.81 480 ASN A CA 1
ATOM 3781 C C . ASN A 1 480 ? -21.945 13.483 -11.649 1.00 93.81 480 ASN A C 1
ATOM 3783 O O . ASN A 1 480 ? -20.908 12.841 -11.463 1.00 93.81 480 ASN A O 1
ATOM 3787 N N . PRO A 1 481 ? -23.076 13.199 -10.971 1.00 90.25 481 PRO A N 1
ATOM 3788 C CA . PRO A 1 481 ? -23.155 12.174 -9.927 1.00 90.25 481 PRO A CA 1
ATOM 3789 C C . PRO A 1 481 ? -22.854 10.742 -10.397 1.00 90.25 481 PRO A C 1
ATOM 3791 O O . PRO A 1 481 ? -22.495 9.897 -9.578 1.00 90.25 481 PRO A O 1
ATOM 3794 N N . ALA A 1 482 ? -23.000 10.449 -11.695 1.00 89.81 482 ALA A N 1
ATOM 3795 C CA . ALA A 1 482 ? -22.720 9.126 -12.255 1.00 89.81 482 ALA A CA 1
ATOM 3796 C C . ALA A 1 482 ? -21.229 8.912 -12.572 1.00 89.81 482 ALA A C 1
ATOM 3798 O O . ALA A 1 482 ? -20.798 7.768 -12.728 1.00 89.81 482 ALA A O 1
ATOM 3799 N N . SER A 1 483 ? -20.439 9.987 -12.660 1.00 93.00 483 SER A N 1
ATOM 3800 C CA . SER A 1 483 ? -19.009 9.900 -12.956 1.00 93.00 483 SER A CA 1
ATOM 3801 C C . SER A 1 483 ? -18.222 9.336 -11.777 1.00 93.00 483 SER A C 1
ATOM 3803 O O . SER A 1 483 ? -18.480 9.660 -10.616 1.00 93.00 483 SER A O 1
ATOM 3805 N N . ARG A 1 484 ? -17.214 8.529 -12.100 1.00 97.19 484 ARG A N 1
ATOM 3806 C CA . ARG A 1 484 ? -16.158 8.061 -11.197 1.00 97.19 484 ARG A CA 1
ATOM 3807 C C . ARG A 1 484 ? -14.839 8.302 -11.902 1.00 97.19 484 ARG A C 1
ATOM 3809 O O . ARG A 1 484 ? -14.732 7.936 -13.070 1.00 97.19 484 ARG A O 1
ATOM 3816 N N . ILE A 1 485 ? -13.878 8.933 -11.242 1.00 98.25 485 ILE A N 1
ATOM 3817 C CA . ILE A 1 485 ? -12.659 9.415 -11.899 1.00 98.25 485 ILE A CA 1
ATOM 3818 C C . ILE A 1 485 ? -11.439 8.987 -11.092 1.00 98.25 485 ILE A C 1
ATOM 3820 O O . ILE A 1 485 ? -11.422 9.181 -9.880 1.00 98.25 485 ILE A O 1
ATOM 3824 N N . ALA A 1 486 ? -10.423 8.448 -11.763 1.00 98.06 486 ALA A N 1
ATOM 3825 C CA . ALA A 1 486 ? -9.092 8.278 -11.196 1.00 98.06 486 ALA A CA 1
ATOM 3826 C C . ALA A 1 486 ? -8.140 9.345 -11.726 1.00 98.06 486 ALA A C 1
ATOM 3828 O O . ALA A 1 486 ? -8.078 9.571 -12.934 1.00 98.06 486 ALA A O 1
ATOM 3829 N N . VAL A 1 487 ? -7.403 9.986 -10.823 1.00 97.69 487 VAL A N 1
ATOM 3830 C CA . VAL A 1 487 ? -6.420 11.021 -11.149 1.00 97.69 487 VAL A CA 1
ATOM 3831 C C . VAL A 1 487 ? -5.020 10.495 -10.875 1.00 97.69 487 VAL A C 1
ATOM 3833 O O . VAL A 1 487 ? -4.734 10.002 -9.785 1.00 97.69 487 VAL A O 1
ATOM 3836 N N . ASN A 1 488 ? -4.151 10.636 -11.869 1.00 93.94 488 ASN A N 1
ATOM 3837 C CA . ASN A 1 488 ? -2.742 10.295 -11.767 1.00 93.94 488 ASN A CA 1
ATOM 3838 C C . ASN A 1 488 ? -1.968 11.409 -11.052 1.00 93.94 488 ASN A C 1
ATOM 3840 O O . ASN A 1 488 ? -2.074 12.569 -11.446 1.00 93.94 488 ASN A O 1
ATOM 3844 N N . LEU A 1 489 ? -1.179 11.054 -10.036 1.00 95.06 489 LEU A N 1
ATOM 3845 C CA . LEU A 1 489 ? -0.270 11.969 -9.342 1.00 95.06 489 LEU A CA 1
ATOM 3846 C C . LEU A 1 489 ? 1.196 11.546 -9.534 1.00 95.06 489 LEU A C 1
ATOM 3848 O O . LEU A 1 489 ? 1.543 10.361 -9.578 1.00 95.06 489 LEU A O 1
ATOM 3852 N N . SER A 1 490 ? 2.076 12.539 -9.643 1.00 89.81 490 SER A N 1
ATOM 3853 C CA . SER A 1 490 ? 3.518 12.367 -9.846 1.00 89.81 490 SER A CA 1
ATOM 3854 C C . SER A 1 490 ? 4.296 12.148 -8.539 1.00 89.81 490 SER A C 1
ATOM 3856 O O . SER A 1 490 ? 3.795 12.383 -7.433 1.00 89.81 490 SER A O 1
ATOM 3858 N N . ASP A 1 491 ? 5.573 11.754 -8.650 1.00 86.25 491 ASP A N 1
ATOM 3859 C CA . ASP A 1 491 ? 6.481 11.681 -7.496 1.00 86.25 491 ASP A CA 1
ATOM 3860 C C . ASP A 1 491 ? 6.735 13.051 -6.845 1.00 86.25 491 ASP A C 1
ATOM 3862 O O . ASP A 1 491 ? 7.012 13.122 -5.644 1.00 86.25 491 ASP A O 1
ATOM 3866 N N . ALA A 1 492 ? 6.592 14.146 -7.598 1.00 90.25 492 ALA A N 1
ATOM 3867 C CA . ALA A 1 492 ? 6.694 15.506 -7.077 1.00 90.25 492 ALA A CA 1
ATOM 3868 C C . ALA A 1 492 ? 5.566 15.830 -6.084 1.00 90.25 492 ALA A C 1
ATOM 3870 O O . ALA A 1 492 ? 5.821 16.447 -5.048 1.00 90.25 492 ALA A O 1
ATOM 3871 N N . SER A 1 493 ? 4.338 15.375 -6.355 1.00 94.38 493 SER A N 1
ATOM 3872 C CA . SER A 1 493 ? 3.208 15.526 -5.427 1.00 94.38 493 SER A CA 1
ATOM 3873 C C . SER A 1 493 ? 3.381 14.674 -4.174 1.00 94.38 493 SER A C 1
ATOM 3875 O O . SER A 1 493 ? 3.102 15.144 -3.074 1.00 94.38 493 SER A O 1
ATOM 3877 N N . LEU A 1 494 ? 3.892 13.450 -4.338 1.00 92.38 494 LEU A N 1
ATOM 3878 C CA . LEU A 1 494 ? 4.076 12.496 -3.245 1.00 92.38 494 LEU A CA 1
ATOM 3879 C C . LEU A 1 494 ? 5.233 12.852 -2.298 1.00 92.38 494 LEU A C 1
ATOM 3881 O O . LEU A 1 494 ? 5.184 12.593 -1.098 1.00 92.38 494 LEU A O 1
ATOM 3885 N N . SER A 1 495 ? 6.310 13.425 -2.833 1.00 90.62 495 SER A N 1
ATOM 3886 C CA . SER A 1 495 ? 7.491 13.800 -2.045 1.00 90.62 495 SER A CA 1
ATOM 3887 C C . SER A 1 495 ? 7.337 15.144 -1.325 1.00 90.62 495 SER A C 1
ATOM 3889 O O . SER A 1 495 ? 8.087 15.437 -0.390 1.00 90.62 495 SER A O 1
ATOM 3891 N N . ASN A 1 496 ? 6.362 15.966 -1.724 1.00 90.94 496 ASN A N 1
ATOM 3892 C CA . ASN A 1 496 ? 6.183 17.312 -1.201 1.00 90.94 496 ASN A CA 1
ATOM 3893 C C . ASN A 1 496 ? 5.093 17.374 -0.120 1.00 90.94 496 ASN A C 1
ATOM 3895 O O . ASN A 1 496 ? 3.895 17.441 -0.396 1.00 90.94 496 ASN A O 1
ATOM 3899 N N . ILE A 1 497 ? 5.521 17.471 1.141 1.00 89.19 497 ILE A N 1
ATOM 3900 C CA . ILE A 1 497 ? 4.614 17.564 2.295 1.00 89.19 497 ILE A CA 1
ATOM 3901 C C . ILE A 1 497 ? 3.644 18.757 2.210 1.00 89.19 497 ILE A C 1
ATOM 3903 O O . ILE A 1 497 ? 2.501 18.662 2.653 1.00 89.19 497 ILE A O 1
ATOM 3907 N N . SER A 1 498 ? 4.058 19.877 1.609 1.00 92.12 498 SER A N 1
ATOM 3908 C CA . SER A 1 498 ? 3.193 21.050 1.442 1.00 92.12 498 SER A CA 1
ATOM 3909 C C . SER A 1 498 ? 2.053 20.767 0.464 1.00 92.12 498 SER A C 1
ATOM 3911 O O . SER A 1 498 ? 0.947 21.272 0.650 1.00 92.12 498 SER A O 1
ATOM 3913 N N . VAL A 1 499 ? 2.298 19.936 -0.554 1.00 93.69 499 VAL A N 1
ATOM 3914 C CA . VAL A 1 499 ? 1.265 19.484 -1.497 1.00 93.69 499 VAL A CA 1
ATOM 3915 C C . VAL A 1 499 ? 0.281 18.561 -0.789 1.00 93.69 499 VAL A C 1
ATOM 3917 O O . VAL A 1 499 ? -0.920 18.729 -0.968 1.00 93.69 499 VAL A O 1
ATOM 3920 N N . HIS A 1 500 ? 0.743 17.688 0.113 1.00 93.44 500 HIS A N 1
ATOM 3921 C CA . HIS A 1 500 ? -0.162 16.874 0.933 1.00 93.44 500 HIS A CA 1
ATOM 3922 C C . HIS A 1 500 ? -1.140 17.742 1.734 1.00 93.44 500 HIS A C 1
ATOM 3924 O O . HIS A 1 500 ? -2.339 17.485 1.705 1.00 93.44 500 HIS A O 1
ATOM 3930 N N . TYR A 1 501 ? -0.671 18.806 2.396 1.00 93.50 501 TYR A N 1
ATOM 3931 C CA . TYR A 1 501 ? -1.567 19.722 3.115 1.00 93.50 501 TYR A CA 1
ATOM 3932 C C . TYR A 1 501 ? -2.573 20.419 2.192 1.00 93.50 501 TYR A C 1
ATOM 3934 O O . TYR A 1 501 ? -3.741 20.546 2.560 1.00 93.50 501 TYR A O 1
ATOM 3942 N N . LYS A 1 502 ? -2.149 20.836 0.990 1.00 95.06 502 LYS A N 1
ATOM 3943 C CA . LYS A 1 502 ? -3.054 21.417 -0.014 1.00 95.06 502 LYS A CA 1
ATOM 3944 C C . LYS A 1 502 ? -4.120 20.411 -0.456 1.00 95.06 502 LYS A C 1
ATOM 3946 O O . LYS A 1 502 ? -5.291 20.771 -0.496 1.00 95.06 502 LYS A O 1
ATOM 3951 N N . LEU A 1 503 ? -3.736 19.162 -0.723 1.00 95.56 503 LEU A N 1
ATOM 3952 C CA . LEU A 1 503 ? -4.659 18.080 -1.075 1.00 95.56 503 LEU A CA 1
ATOM 3953 C C . LEU A 1 503 ? -5.701 17.858 0.026 1.00 95.56 503 LEU A C 1
ATOM 3955 O O . LEU A 1 503 ? -6.894 17.870 -0.259 1.00 95.56 503 LEU A O 1
ATOM 3959 N N . MET A 1 504 ? -5.274 17.744 1.289 1.00 94.81 504 MET A N 1
ATOM 3960 C CA . MET A 1 504 ? -6.211 17.576 2.410 1.00 94.81 504 MET A CA 1
ATOM 3961 C C . MET A 1 504 ? -7.170 18.761 2.539 1.00 94.81 504 MET A C 1
ATOM 3963 O O . MET A 1 504 ? -8.354 18.548 2.766 1.00 94.81 504 MET A O 1
ATOM 3967 N N . ALA A 1 505 ? -6.687 19.993 2.351 1.00 95.56 505 ALA A N 1
ATOM 3968 C CA . ALA A 1 505 ? -7.535 21.183 2.385 1.00 95.56 505 ALA A CA 1
ATOM 3969 C C . ALA A 1 505 ? -8.574 21.189 1.250 1.00 95.56 505 ALA A C 1
ATOM 3971 O O . ALA A 1 505 ? -9.724 21.561 1.477 1.00 95.56 505 ALA A O 1
ATOM 3972 N N . VAL A 1 506 ? -8.190 20.740 0.047 1.00 95.56 506 VAL A N 1
ATOM 3973 C CA . VAL A 1 506 ? -9.128 20.546 -1.068 1.00 95.56 506 VAL A CA 1
ATOM 3974 C C . VAL A 1 506 ? -10.166 19.487 -0.705 1.00 95.56 506 VAL A C 1
ATOM 3976 O O . VAL A 1 506 ? -11.354 19.739 -0.876 1.00 95.56 506 VAL A O 1
ATOM 3979 N N . PHE A 1 507 ? -9.756 18.340 -0.158 1.00 96.56 507 PHE A N 1
ATOM 3980 C CA . PHE A 1 507 ? -10.679 17.269 0.223 1.00 96.56 507 PHE A CA 1
ATOM 3981 C C . PHE A 1 507 ? -11.616 17.674 1.369 1.00 96.56 507 PHE A C 1
ATOM 3983 O O . PHE A 1 507 ? -12.811 17.415 1.291 1.00 96.56 507 PHE A O 1
ATOM 3990 N N . ASP A 1 508 ? -11.131 18.382 2.391 1.00 95.88 508 ASP A N 1
ATOM 3991 C CA . ASP A 1 508 ? -11.966 18.886 3.493 1.00 95.88 508 ASP A CA 1
ATOM 3992 C C . ASP A 1 508 ? -13.073 19.845 3.008 1.00 95.88 508 ASP A C 1
ATOM 3994 O O . ASP A 1 508 ? -14.116 19.959 3.654 1.00 95.88 508 ASP A O 1
ATOM 3998 N N . ALA A 1 509 ? -12.872 20.517 1.869 1.00 95.88 509 ALA A N 1
ATOM 3999 C CA . ALA A 1 509 ? -13.860 21.400 1.253 1.00 95.88 509 ALA A CA 1
ATOM 4000 C C . ALA A 1 509 ? -14.899 20.676 0.372 1.00 95.88 509 ALA A C 1
ATOM 4002 O O . ALA A 1 509 ? -15.870 21.311 -0.043 1.00 95.88 509 ALA A O 1
ATOM 4003 N N . GLN A 1 510 ? -14.728 19.381 0.076 1.00 96.19 510 GLN A N 1
ATOM 4004 C CA . GLN A 1 510 ? -15.638 18.634 -0.798 1.00 96.19 510 GLN A CA 1
ATOM 4005 C C . GLN A 1 510 ? -16.643 17.763 -0.025 1.00 96.19 510 GLN A C 1
ATOM 4007 O O . GLN A 1 510 ? -16.322 17.208 1.029 1.00 96.19 510 GLN A O 1
ATOM 4012 N N . PRO A 1 511 ? -17.861 17.565 -0.564 1.00 94.94 511 PRO A N 1
ATOM 4013 C CA . PRO A 1 511 ? -18.798 16.574 -0.049 1.00 94.94 511 PRO A CA 1
ATOM 4014 C C . PRO A 1 511 ? -18.230 15.146 -0.082 1.00 94.94 511 PRO A C 1
ATOM 4016 O O . PRO A 1 511 ? -17.542 14.745 -1.023 1.00 94.94 511 PRO A O 1
ATOM 4019 N N . ALA A 1 512 ? -18.575 14.337 0.923 1.00 94.00 512 ALA A N 1
ATOM 4020 C CA . ALA A 1 512 ? -18.071 12.967 1.042 1.00 94.00 512 ALA A CA 1
ATOM 4021 C C . ALA A 1 512 ? -18.485 12.049 -0.127 1.00 94.00 512 ALA A C 1
ATOM 4023 O O . ALA A 1 512 ? -17.771 11.099 -0.435 1.00 94.00 512 ALA A O 1
ATOM 4024 N N . ASP A 1 513 ? -19.620 12.308 -0.785 1.00 94.56 513 ASP A N 1
ATOM 4025 C CA . ASP A 1 513 ? -20.087 11.536 -1.944 1.00 94.56 513 ASP A CA 1
ATOM 4026 C C . ASP A 1 513 ? -19.301 11.842 -3.231 1.00 94.56 513 ASP A C 1
ATOM 4028 O O . ASP A 1 513 ? -19.182 10.975 -4.098 1.00 94.56 513 ASP A O 1
ATOM 4032 N N . VAL A 1 514 ? -18.743 13.051 -3.353 1.00 96.38 514 VAL A N 1
ATOM 4033 C CA . VAL A 1 514 ? -17.834 13.425 -4.446 1.00 96.38 514 VAL A CA 1
ATOM 4034 C C . VAL A 1 514 ? -16.511 12.687 -4.269 1.00 96.38 514 VAL A C 1
ATOM 4036 O O . VAL A 1 514 ? -16.040 12.030 -5.195 1.00 96.38 514 VAL A O 1
ATOM 4039 N N . LEU A 1 515 ? -15.953 12.717 -3.056 1.00 96.69 515 LEU A N 1
ATOM 4040 C CA . LEU A 1 515 ? -14.680 12.064 -2.738 1.00 96.69 515 LEU A CA 1
ATOM 4041 C C . LEU A 1 515 ? -14.750 10.536 -2.822 1.00 96.69 515 LEU A C 1
ATOM 4043 O O . LEU A 1 515 ? -13.807 9.915 -3.298 1.00 96.69 515 LEU A O 1
ATOM 4047 N N . ALA A 1 516 ? -15.884 9.930 -2.462 1.00 95.06 516 ALA A N 1
ATOM 4048 C CA . ALA A 1 516 ? -16.097 8.487 -2.600 1.00 95.06 516 ALA A CA 1
ATOM 4049 C C . ALA A 1 516 ? -16.139 7.991 -4.062 1.00 95.06 516 ALA A C 1
ATOM 4051 O O . ALA A 1 516 ? -16.198 6.787 -4.302 1.00 95.06 516 ALA A O 1
ATOM 4052 N N . ARG A 1 517 ? -16.165 8.903 -5.045 1.00 96.69 517 ARG A N 1
ATOM 4053 C CA . ARG A 1 517 ? -16.106 8.608 -6.489 1.00 96.69 517 ARG A CA 1
ATOM 4054 C C . ARG A 1 517 ? -14.776 9.022 -7.122 1.00 96.69 517 ARG A C 1
ATOM 4056 O O . ARG A 1 517 ? -14.612 8.872 -8.335 1.00 96.69 517 ARG A O 1
ATOM 4063 N N . LEU A 1 518 ? -13.857 9.549 -6.316 1.00 98.06 518 LEU A N 1
ATOM 4064 C CA . LEU A 1 518 ? -12.501 9.890 -6.705 1.00 98.06 518 LEU A CA 1
ATOM 4065 C C . LEU A 1 518 ? -11.566 8.732 -6.344 1.00 98.06 518 LEU A C 1
ATOM 4067 O O . LEU A 1 518 ? -11.593 8.216 -5.225 1.00 98.06 518 LEU A O 1
ATOM 4071 N N . ALA A 1 519 ? -10.700 8.375 -7.282 1.00 97.81 519 ALA A N 1
ATOM 4072 C CA . ALA A 1 519 ? -9.544 7.540 -7.029 1.00 97.81 519 ALA A CA 1
ATOM 4073 C C . ALA A 1 519 ? -8.253 8.306 -7.338 1.00 97.81 519 ALA A C 1
ATOM 4075 O O . ALA A 1 519 ? -8.232 9.213 -8.171 1.00 97.81 519 ALA A O 1
ATOM 4076 N N . ILE A 1 520 ? -7.173 7.939 -6.660 1.00 97.62 520 ILE A N 1
ATOM 4077 C CA . ILE A 1 520 ? -5.837 8.490 -6.880 1.00 97.62 520 ILE A CA 1
ATOM 4078 C C . ILE A 1 520 ? -4.910 7.354 -7.287 1.00 97.62 520 ILE A C 1
ATOM 4080 O O . ILE A 1 520 ? -4.879 6.312 -6.635 1.00 97.62 520 ILE A O 1
ATOM 4084 N N . GLU A 1 521 ? -4.148 7.567 -8.351 1.00 96.69 521 GLU A N 1
ATOM 4085 C CA . GLU A 1 521 ? -3.221 6.584 -8.895 1.00 96.69 521 GLU A CA 1
ATOM 4086 C C . GLU A 1 521 ? -1.788 7.122 -8.899 1.00 96.69 521 GLU A C 1
ATOM 4088 O O . GLU A 1 521 ? -1.538 8.285 -9.221 1.00 96.69 521 GLU A O 1
ATOM 4093 N N . PHE A 1 522 ? -0.836 6.253 -8.561 1.00 94.00 522 PHE A N 1
ATOM 4094 C CA . PHE A 1 522 ? 0.597 6.526 -8.668 1.00 94.00 522 PHE A CA 1
ATOM 4095 C C . PHE A 1 522 ? 1.284 5.437 -9.489 1.00 94.00 522 PHE A C 1
ATOM 4097 O O . PHE A 1 522 ? 0.892 4.274 -9.443 1.00 94.00 522 PHE A O 1
ATOM 4104 N N . ASP A 1 523 ? 2.330 5.810 -10.224 1.00 88.62 523 ASP A N 1
ATOM 4105 C CA . ASP A 1 523 ? 3.234 4.843 -10.857 1.00 88.62 523 ASP A CA 1
ATOM 4106 C C . ASP A 1 523 ? 3.974 4.005 -9.803 1.00 88.62 523 ASP A C 1
ATOM 4108 O O . ASP A 1 523 ? 4.427 4.549 -8.790 1.00 88.62 523 ASP A O 1
ATOM 4112 N N . GLU A 1 524 ? 4.148 2.707 -10.062 1.00 88.75 524 GLU A N 1
ATOM 4113 C CA . GLU A 1 524 ? 4.936 1.796 -9.224 1.00 88.75 524 GLU A CA 1
ATOM 4114 C C . GLU A 1 524 ? 6.318 2.367 -8.853 1.00 88.75 524 GLU A C 1
ATOM 4116 O O . GLU A 1 524 ? 6.695 2.367 -7.678 1.00 88.75 524 GLU A O 1
ATOM 4121 N N . HIS A 1 525 ? 7.057 2.926 -9.812 1.00 82.12 525 HIS A N 1
ATOM 4122 C CA . HIS A 1 525 ? 8.391 3.484 -9.588 1.00 82.12 525 HIS A CA 1
ATOM 4123 C C . HIS A 1 525 ? 8.354 4.692 -8.651 1.00 82.12 525 HIS A C 1
ATOM 4125 O O . HIS A 1 525 ? 9.250 4.858 -7.819 1.00 82.12 525 HIS A O 1
ATOM 4131 N N . HIS A 1 526 ? 7.321 5.536 -8.750 1.00 86.00 526 HIS A N 1
ATOM 4132 C CA . HIS A 1 526 ? 7.155 6.684 -7.853 1.00 86.00 526 HIS A CA 1
ATOM 4133 C C . HIS A 1 526 ? 6.915 6.218 -6.418 1.00 86.00 526 HIS A C 1
ATOM 4135 O O . HIS A 1 526 ? 7.527 6.740 -5.483 1.00 86.00 526 HIS A O 1
ATOM 4141 N N . VAL A 1 527 ? 6.068 5.203 -6.256 1.00 90.12 527 VAL A N 1
ATOM 4142 C CA . VAL A 1 527 ? 5.733 4.626 -4.955 1.00 90.12 527 VAL A CA 1
ATOM 4143 C C . VAL A 1 527 ? 6.948 3.950 -4.317 1.00 90.12 527 VAL A C 1
ATOM 4145 O O . VAL A 1 527 ? 7.245 4.202 -3.150 1.00 90.12 527 VAL A O 1
ATOM 4148 N N . ILE A 1 528 ? 7.698 3.149 -5.079 1.00 85.94 528 ILE A N 1
ATOM 4149 C CA . ILE A 1 528 ? 8.908 2.467 -4.593 1.00 85.94 528 ILE A CA 1
ATOM 4150 C C . ILE A 1 528 ? 9.997 3.472 -4.205 1.00 85.94 528 ILE A C 1
ATOM 4152 O O . ILE A 1 528 ? 10.697 3.271 -3.214 1.00 85.94 528 ILE A O 1
ATOM 4156 N N . LYS A 1 529 ? 10.135 4.573 -4.947 1.00 83.69 529 LYS A N 1
ATOM 4157 C CA . LYS A 1 529 ? 11.101 5.633 -4.632 1.00 83.69 529 LYS A CA 1
ATOM 4158 C C . LYS A 1 529 ? 10.719 6.423 -3.373 1.00 83.69 529 LYS A C 1
ATOM 4160 O O . LYS A 1 529 ? 11.609 6.859 -2.649 1.00 83.69 529 LYS A O 1
ATOM 4165 N N . GLN A 1 530 ? 9.422 6.614 -3.112 1.00 87.88 530 GLN A N 1
ATOM 4166 C CA . GLN A 1 530 ? 8.893 7.482 -2.045 1.00 87.88 530 GLN A CA 1
ATOM 4167 C C . GLN A 1 530 ? 8.057 6.711 -1.005 1.00 87.88 530 GLN A C 1
ATOM 4169 O O . GLN A 1 530 ? 7.029 7.195 -0.525 1.00 87.88 530 GLN A O 1
ATOM 4174 N N . GLN A 1 531 ? 8.487 5.498 -0.636 1.00 87.94 531 GLN A N 1
ATOM 4175 C CA . GLN A 1 531 ? 7.733 4.610 0.265 1.00 87.94 531 GLN A CA 1
ATOM 4176 C C . GLN A 1 531 ? 7.377 5.283 1.598 1.00 87.94 531 GLN A C 1
ATOM 4178 O O . GLN A 1 531 ? 6.244 5.182 2.065 1.00 87.94 531 GLN A O 1
ATOM 4183 N N . LEU A 1 532 ? 8.323 6.020 2.193 1.00 86.75 532 LEU A N 1
ATOM 4184 C CA . LEU A 1 532 ? 8.140 6.676 3.493 1.00 86.75 532 LEU A CA 1
ATOM 4185 C C . LEU A 1 532 ? 7.030 7.739 3.477 1.00 86.75 532 LEU A C 1
ATOM 4187 O O . LEU A 1 532 ? 6.411 7.993 4.508 1.00 86.75 532 LEU A O 1
ATOM 4191 N N . GLN A 1 533 ? 6.774 8.355 2.323 1.00 90.44 533 GLN A N 1
ATOM 4192 C CA . GLN A 1 533 ? 5.736 9.364 2.129 1.00 90.44 533 GLN A CA 1
ATOM 4193 C C . GLN A 1 533 ? 4.416 8.746 1.655 1.00 90.44 533 GLN A C 1
ATOM 4195 O O . GLN A 1 533 ? 3.345 9.247 1.998 1.00 90.44 533 GLN A O 1
ATOM 4200 N N . PHE A 1 534 ? 4.479 7.635 0.920 1.00 90.94 534 PHE A N 1
ATOM 4201 C CA . PHE A 1 534 ? 3.308 6.942 0.391 1.00 90.94 534 PHE A CA 1
ATOM 4202 C C . PHE A 1 534 ? 2.427 6.306 1.461 1.00 90.94 534 PHE A C 1
ATOM 4204 O O . PHE A 1 534 ? 1.208 6.471 1.435 1.00 90.94 534 PHE A O 1
ATOM 4211 N N . ILE A 1 535 ? 3.033 5.635 2.442 1.00 87.31 535 ILE A N 1
ATOM 4212 C CA . ILE A 1 535 ? 2.297 4.978 3.530 1.00 87.31 535 ILE A CA 1
ATOM 4213 C C . ILE A 1 535 ? 1.374 5.962 4.278 1.00 87.31 535 ILE A C 1
ATOM 4215 O O . ILE A 1 535 ? 0.164 5.721 4.330 1.00 87.31 535 ILE A O 1
ATOM 4219 N N . PRO A 1 536 ? 1.867 7.094 4.828 1.00 88.00 536 PRO A N 1
ATOM 4220 C CA . PRO A 1 536 ? 0.992 8.048 5.506 1.00 88.00 536 PRO A CA 1
ATOM 4221 C C . PRO A 1 536 ? -0.006 8.721 4.554 1.00 88.00 536 PRO A C 1
ATOM 4223 O O . PRO A 1 536 ? -1.105 9.068 4.991 1.00 88.00 536 PRO A O 1
ATOM 4226 N N . PHE A 1 537 ? 0.333 8.878 3.268 1.00 91.50 537 PHE A N 1
ATOM 4227 C CA . PHE A 1 537 ? -0.583 9.422 2.266 1.00 91.50 537 PHE A CA 1
ATOM 4228 C C . PHE A 1 537 ? -1.823 8.534 2.087 1.00 91.50 537 PHE A C 1
ATOM 4230 O O . PHE A 1 537 ? -2.945 9.025 2.221 1.00 91.50 537 PHE A O 1
ATOM 4237 N N . ILE A 1 538 ? -1.650 7.224 1.863 1.00 90.12 538 ILE A N 1
ATOM 4238 C CA . ILE A 1 538 ? -2.791 6.307 1.689 1.00 90.12 538 ILE A CA 1
ATOM 4239 C C . ILE A 1 538 ? -3.657 6.266 2.947 1.00 90.12 538 ILE A C 1
ATOM 4241 O O . ILE A 1 538 ? -4.884 6.349 2.863 1.00 90.12 538 ILE A O 1
ATOM 4245 N N . LEU A 1 539 ? -3.033 6.171 4.124 1.00 86.75 539 LEU A N 1
ATOM 4246 C CA . LEU A 1 539 ? -3.767 6.131 5.390 1.00 86.75 539 LEU A CA 1
ATOM 4247 C C . LEU A 1 539 ? -4.621 7.392 5.588 1.00 86.75 539 LEU A C 1
ATOM 4249 O O . LEU A 1 539 ? -5.737 7.305 6.104 1.00 86.75 539 LEU A O 1
ATOM 4253 N N . ALA A 1 540 ? -4.141 8.553 5.134 1.00 90.38 540 ALA A N 1
ATOM 4254 C CA . ALA A 1 540 ? -4.924 9.782 5.140 1.00 90.38 540 ALA A CA 1
ATOM 4255 C C . ALA A 1 540 ? -6.103 9.730 4.149 1.00 90.38 540 ALA A C 1
ATOM 4257 O O . ALA A 1 540 ? -7.198 10.166 4.506 1.00 90.38 540 ALA A O 1
ATOM 4258 N N . MET A 1 541 ? -5.933 9.144 2.956 1.00 93.38 541 MET A N 1
ATOM 4259 C CA . MET A 1 541 ? -7.004 9.021 1.948 1.00 93.38 541 MET A CA 1
ATOM 4260 C C . MET A 1 541 ? -8.197 8.196 2.438 1.00 93.38 541 MET A C 1
ATOM 4262 O O . MET A 1 541 ? -9.346 8.518 2.124 1.00 93.38 541 MET A O 1
ATOM 4266 N N . LYS A 1 542 ? -7.961 7.193 3.293 1.00 87.94 542 LYS A N 1
ATOM 4267 C CA . LYS A 1 542 ? -9.041 6.378 3.874 1.00 87.94 542 LYS A CA 1
ATOM 4268 C C . LYS A 1 542 ? -10.035 7.188 4.706 1.00 87.94 542 LYS A C 1
ATOM 4270 O O . LYS A 1 542 ? -11.231 6.911 4.641 1.00 87.94 542 LYS A O 1
ATOM 4275 N N . LYS A 1 543 ? -9.591 8.244 5.401 1.00 90.12 543 LYS A N 1
ATOM 4276 C CA . LYS A 1 543 ? -10.487 9.170 6.126 1.00 90.12 543 LYS A CA 1
ATOM 4277 C C . LYS A 1 543 ? -11.509 9.827 5.188 1.00 90.12 543 LYS A C 1
ATOM 4279 O O . LYS A 1 543 ? -12.643 10.074 5.594 1.00 90.12 543 LYS A O 1
ATOM 4284 N N . TYR A 1 544 ? -11.107 10.077 3.945 1.00 93.38 544 TYR A N 1
ATOM 4285 C CA . TYR A 1 544 ? -11.920 10.708 2.906 1.00 93.38 544 TYR A CA 1
ATOM 4286 C C . TYR A 1 544 ? -12.685 9.704 2.039 1.00 93.38 544 TYR A C 1
ATOM 4288 O O . TYR A 1 544 ? -13.467 10.117 1.189 1.00 93.38 544 TYR A O 1
ATOM 4296 N N . LYS A 1 545 ? -12.489 8.395 2.267 1.00 92.25 545 LYS A N 1
ATOM 4297 C CA . LYS A 1 545 ? -13.021 7.305 1.432 1.00 92.25 545 LYS A CA 1
ATOM 4298 C C . LYS A 1 545 ? -12.604 7.410 -0.041 1.00 92.25 545 LYS A C 1
ATOM 4300 O O . LYS A 1 545 ? -13.327 6.936 -0.909 1.00 92.25 545 LYS A O 1
ATOM 4305 N N . ILE A 1 546 ? -11.448 8.018 -0.301 1.00 96.12 546 ILE A N 1
ATOM 4306 C CA . ILE A 1 546 ? -10.843 8.087 -1.633 1.00 96.12 546 ILE A CA 1
ATOM 4307 C C . ILE A 1 546 ? -10.140 6.754 -1.890 1.00 96.12 546 ILE A C 1
ATOM 4309 O O . ILE A 1 546 ? -9.378 6.281 -1.039 1.00 96.12 546 ILE A O 1
ATOM 4313 N N . ASN A 1 547 ? -10.400 6.143 -3.046 1.00 94.75 547 ASN A N 1
ATOM 4314 C CA . ASN A 1 547 ? -9.712 4.916 -3.439 1.00 94.75 547 ASN A CA 1
ATOM 4315 C C . ASN A 1 547 ? -8.277 5.233 -3.884 1.00 94.75 547 ASN A C 1
ATOM 4317 O O . ASN A 1 547 ? -8.038 6.250 -4.532 1.00 94.75 547 ASN A O 1
ATOM 4321 N N . VAL A 1 548 ? -7.322 4.358 -3.578 1.00 95.50 548 VAL A N 1
ATOM 4322 C CA . VAL A 1 548 ? -5.934 4.498 -4.038 1.00 95.50 548 VAL A CA 1
ATOM 4323 C C . VAL A 1 548 ? -5.505 3.262 -4.815 1.00 95.50 548 VAL A C 1
ATOM 4325 O O . VAL A 1 548 ? -5.656 2.136 -4.335 1.00 95.50 548 VAL A O 1
ATOM 4328 N N . GLY A 1 549 ? -4.955 3.491 -6.005 1.00 95.31 549 GLY A N 1
ATOM 4329 C CA . GLY A 1 549 ? -4.386 2.463 -6.863 1.00 95.31 549 GLY A CA 1
ATOM 4330 C C . GLY A 1 549 ? -2.917 2.706 -7.195 1.00 95.31 549 GLY A C 1
ATOM 4331 O O . GLY A 1 549 ? -2.406 3.821 -7.080 1.00 95.31 549 GLY A O 1
ATOM 4332 N N . ILE A 1 550 ? -2.242 1.645 -7.631 1.00 95.06 550 ILE A N 1
ATOM 4333 C CA . ILE A 1 550 ? -0.913 1.726 -8.253 1.00 95.06 550 ILE A CA 1
ATOM 4334 C C . ILE A 1 550 ? -1.055 1.287 -9.712 1.00 95.06 550 ILE A C 1
ATOM 4336 O O . ILE A 1 550 ? -1.692 0.270 -9.985 1.00 95.06 550 ILE A O 1
ATOM 4340 N N . GLN A 1 551 ? -0.493 2.053 -10.643 1.00 91.50 551 GLN A N 1
ATOM 4341 C CA . GLN A 1 551 ? -0.497 1.760 -12.082 1.00 91.50 551 GLN A CA 1
ATOM 4342 C C . GLN A 1 551 ? 0.883 1.319 -12.579 1.00 91.50 551 GLN A C 1
ATOM 4344 O O . GLN A 1 551 ? 1.879 1.530 -11.879 1.00 91.50 551 GLN A O 1
ATOM 4349 N N . ARG A 1 552 ? 0.940 0.730 -13.785 1.00 84.50 552 ARG A N 1
ATOM 4350 C CA . ARG A 1 552 ? 2.168 0.152 -14.365 1.00 84.50 552 ARG A CA 1
ATOM 4351 C C . ARG A 1 552 ? 2.890 -0.806 -13.416 1.00 84.50 552 ARG A C 1
ATOM 4353 O O . ARG A 1 552 ? 4.114 -0.813 -13.320 1.00 84.50 552 ARG A O 1
ATOM 4360 N N . CYS A 1 553 ? 2.124 -1.594 -12.667 1.00 89.31 553 CYS A N 1
ATOM 4361 C CA . CYS A 1 553 ? 2.680 -2.531 -11.704 1.00 89.31 553 CYS A CA 1
ATOM 4362 C C . CYS A 1 553 ? 3.406 -3.665 -12.426 1.00 89.31 553 CYS A C 1
ATOM 4364 O O . CYS A 1 553 ? 2.842 -4.331 -13.301 1.00 89.31 553 CYS A O 1
ATOM 4366 N N . THR A 1 554 ? 4.633 -3.924 -11.994 1.00 81.44 554 THR A N 1
ATOM 4367 C CA . THR A 1 554 ? 5.391 -5.133 -12.305 1.00 81.44 554 THR A CA 1
ATOM 4368 C C . THR A 1 554 ? 5.312 -6.084 -11.104 1.00 81.44 554 THR A C 1
ATOM 4370 O O . THR A 1 554 ? 4.277 -6.165 -10.457 1.00 81.44 554 THR A O 1
ATOM 4373 N N . VAL A 1 555 ? 6.355 -6.856 -10.783 1.00 79.69 555 VAL A N 1
ATOM 4374 C CA . VAL A 1 555 ? 6.415 -7.570 -9.488 1.00 79.69 555 VAL A CA 1
ATOM 4375 C C . VAL A 1 555 ? 6.952 -6.657 -8.388 1.00 79.69 555 VAL A C 1
ATOM 4377 O O . VAL A 1 555 ? 6.788 -6.957 -7.206 1.00 79.69 555 VAL A O 1
ATOM 4380 N N . ALA A 1 556 ? 7.555 -5.521 -8.738 1.00 80.12 556 ALA A N 1
ATOM 4381 C CA . ALA A 1 556 ? 8.259 -4.683 -7.782 1.00 80.12 556 ALA A CA 1
ATOM 4382 C C . ALA A 1 556 ? 7.330 -4.063 -6.720 1.00 80.12 556 ALA A C 1
ATOM 4384 O O . ALA A 1 556 ? 7.767 -3.890 -5.583 1.00 80.12 556 ALA A O 1
ATOM 4385 N N . PHE A 1 557 ? 6.042 -3.825 -6.997 1.00 82.69 557 PHE A N 1
ATOM 4386 C CA . PHE A 1 557 ? 5.081 -3.321 -6.004 1.00 82.69 557 PHE A CA 1
ATOM 4387 C C . PHE A 1 557 ? 4.908 -4.277 -4.818 1.00 82.69 557 PHE A C 1
ATOM 4389 O O . PHE A 1 557 ? 4.562 -3.851 -3.719 1.00 82.69 557 PHE A O 1
ATOM 4396 N N . THR A 1 558 ? 5.188 -5.570 -5.006 1.00 81.44 558 THR A N 1
ATOM 4397 C CA . THR A 1 558 ? 5.133 -6.560 -3.922 1.00 81.44 558 THR A CA 1
ATOM 4398 C C . THR A 1 558 ? 6.227 -6.333 -2.873 1.00 81.44 558 THR A C 1
ATOM 4400 O O . THR A 1 558 ? 6.109 -6.811 -1.747 1.00 81.44 558 THR A O 1
ATOM 4403 N N . SER A 1 559 ? 7.270 -5.559 -3.199 1.00 80.75 559 SER A N 1
ATOM 4404 C CA . SER A 1 559 ? 8.344 -5.181 -2.272 1.00 80.75 559 SER A CA 1
ATOM 4405 C C . SER A 1 559 ? 7.950 -4.091 -1.270 1.00 80.75 559 SER A C 1
ATOM 4407 O O . SER A 1 559 ? 8.723 -3.816 -0.350 1.00 80.75 559 SER A O 1
ATOM 4409 N N . LEU A 1 560 ? 6.767 -3.478 -1.416 1.00 82.06 560 LEU A N 1
ATOM 4410 C CA . LEU A 1 560 ? 6.340 -2.397 -0.535 1.00 82.06 560 LEU A CA 1
ATOM 4411 C C . LEU A 1 560 ? 6.232 -2.872 0.924 1.00 82.06 560 LEU A C 1
ATOM 4413 O O . LEU A 1 560 ? 5.592 -3.894 1.191 1.00 82.06 560 LEU A O 1
ATOM 4417 N N . PRO A 1 561 ? 6.836 -2.139 1.880 1.00 77.69 561 PRO A N 1
ATOM 4418 C CA . PRO A 1 561 ? 6.744 -2.481 3.289 1.00 77.69 561 PRO A CA 1
ATOM 4419 C C . PRO A 1 561 ? 5.292 -2.498 3.747 1.00 77.69 561 PRO A C 1
ATOM 4421 O O . PRO A 1 561 ? 4.542 -1.561 3.473 1.00 77.69 561 PRO A O 1
ATOM 4424 N N . GLU A 1 562 ? 4.924 -3.553 4.472 1.00 76.62 562 GLU A N 1
ATOM 4425 C CA . GLU A 1 562 ? 3.592 -3.698 5.062 1.00 76.62 562 GLU A CA 1
ATOM 4426 C C . GLU A 1 562 ? 2.462 -3.509 4.037 1.00 76.62 562 GLU A C 1
ATOM 4428 O O . GLU A 1 562 ? 1.415 -2.949 4.365 1.00 76.62 562 GLU A O 1
ATOM 4433 N N . LEU A 1 563 ? 2.668 -3.959 2.790 1.00 80.75 563 LEU A N 1
ATOM 4434 C CA . LEU A 1 563 ? 1.692 -3.869 1.699 1.00 80.75 563 LEU A CA 1
ATOM 4435 C C . LEU A 1 563 ? 0.295 -4.340 2.136 1.00 80.75 563 LEU A C 1
ATOM 4437 O O . LEU A 1 563 ? -0.715 -3.734 1.779 1.00 80.75 563 LEU A O 1
ATOM 4441 N N . GLU A 1 564 ? 0.243 -5.368 2.984 1.00 76.75 564 GLU A N 1
ATOM 4442 C CA . GLU A 1 564 ? -0.972 -5.947 3.555 1.00 76.75 564 GLU A CA 1
ATOM 4443 C C . GLU A 1 564 ? -1.661 -5.075 4.624 1.00 76.75 564 GLU A C 1
ATOM 4445 O O . GLU A 1 564 ? -2.702 -5.450 5.156 1.00 76.75 564 GLU A O 1
ATOM 4450 N N . GLN A 1 565 ? -1.080 -3.931 4.986 1.00 75.50 565 GLN A N 1
ATOM 4451 C CA . GLN A 1 565 ? -1.615 -2.952 5.939 1.00 75.50 565 GLN A CA 1
ATOM 4452 C C . GLN A 1 565 ? -1.920 -1.594 5.291 1.00 75.50 565 GLN A C 1
ATOM 4454 O O . GLN A 1 565 ? -2.615 -0.780 5.903 1.00 75.50 565 GLN A O 1
ATOM 4459 N N . LEU A 1 566 ? -1.449 -1.348 4.062 1.00 80.62 566 LEU A N 1
ATOM 4460 C CA . LEU A 1 566 ? -1.651 -0.074 3.362 1.00 80.62 566 LEU A CA 1
ATOM 4461 C C . LEU A 1 566 ? -3.115 0.156 2.975 1.00 80.62 566 LEU A C 1
ATOM 4463 O O . LEU A 1 566 ? -3.570 1.296 2.921 1.00 80.62 566 LEU A O 1
ATOM 4467 N N . GLY A 1 567 ? -3.860 -0.926 2.731 1.00 79.94 567 GLY A N 1
ATOM 4468 C CA . GLY A 1 567 ? -5.260 -0.860 2.323 1.00 79.94 567 GLY A CA 1
ATOM 4469 C C . GLY A 1 567 ? -5.446 -0.321 0.904 1.00 79.94 567 GLY A C 1
ATOM 4470 O O . GLY A 1 567 ? -6.399 0.408 0.666 1.00 79.94 567 GLY A O 1
ATOM 4471 N N . LEU A 1 568 ? -4.551 -0.632 -0.035 1.00 90.56 568 LEU A N 1
ATOM 4472 C CA . LEU A 1 568 ? -4.753 -0.311 -1.455 1.00 90.56 568 LEU A CA 1
ATOM 4473 C C . LEU A 1 568 ? -6.072 -0.901 -1.980 1.00 90.56 568 LEU A C 1
ATOM 4475 O O . LEU A 1 568 ? -6.546 -1.933 -1.502 1.00 90.56 568 LEU A O 1
ATOM 4479 N N . ASP A 1 569 ? -6.677 -0.235 -2.959 1.00 93.12 569 ASP A N 1
ATOM 4480 C CA . ASP A 1 569 ? -7.965 -0.647 -3.519 1.00 93.12 569 ASP A CA 1
ATOM 4481 C C . ASP A 1 569 ? -7.784 -1.536 -4.756 1.00 93.12 569 ASP A C 1
ATOM 4483 O O . ASP A 1 569 ? -8.481 -2.545 -4.912 1.00 93.12 569 ASP A O 1
ATOM 4487 N N . TYR A 1 570 ? -6.815 -1.198 -5.609 1.00 95.38 570 TYR A N 1
ATOM 4488 C CA . TYR A 1 570 ? -6.497 -1.949 -6.821 1.00 95.38 570 TYR A CA 1
ATOM 4489 C C . TYR A 1 570 ? -5.050 -1.744 -7.275 1.00 95.38 570 TYR A C 1
ATOM 4491 O O . TYR A 1 570 ? -4.372 -0.797 -6.875 1.00 95.38 570 TYR A O 1
ATOM 4499 N N . VAL A 1 571 ? -4.594 -2.634 -8.151 1.00 95.81 571 VAL A N 1
ATOM 4500 C CA . VAL A 1 571 ? -3.338 -2.510 -8.897 1.00 95.81 571 VAL A CA 1
ATOM 4501 C C . VAL A 1 571 ? -3.620 -2.699 -10.382 1.00 95.81 571 VAL A C 1
ATOM 4503 O O . VAL A 1 571 ? -4.379 -3.596 -10.755 1.00 95.81 571 VAL A O 1
ATOM 4506 N N . LYS A 1 572 ? -3.026 -1.861 -11.233 1.00 95.75 572 LYS A N 1
ATOM 4507 C CA . LYS A 1 572 ? -3.033 -2.051 -12.686 1.00 95.75 572 LYS A CA 1
ATOM 4508 C C . LYS A 1 572 ? -1.702 -2.645 -13.112 1.00 95.75 572 LYS A C 1
ATOM 4510 O O . LYS A 1 572 ? -0.654 -2.047 -12.877 1.00 95.75 572 LYS A O 1
ATOM 4515 N N . ILE A 1 573 ? -1.760 -3.836 -13.688 1.00 93.75 573 ILE A N 1
ATOM 4516 C CA . ILE A 1 573 ? -0.601 -4.575 -14.174 1.00 93.75 573 ILE A CA 1
ATOM 4517 C C . ILE A 1 573 ? -0.171 -3.991 -15.514 1.00 93.75 573 ILE A C 1
ATOM 4519 O O . ILE A 1 573 ? -1.008 -3.796 -16.394 1.00 93.75 573 ILE A O 1
ATOM 4523 N N . ASP A 1 574 ? 1.127 -3.729 -15.649 1.00 87.56 574 ASP A N 1
ATOM 4524 C CA . ASP A 1 574 ? 1.701 -3.100 -16.835 1.00 87.56 574 ASP A CA 1
ATOM 4525 C C . ASP A 1 574 ? 1.471 -3.926 -18.114 1.00 87.56 574 ASP A C 1
ATOM 4527 O O . ASP A 1 574 ? 1.547 -5.164 -18.115 1.00 87.56 574 ASP A O 1
ATOM 4531 N N . ALA A 1 575 ? 1.254 -3.222 -19.227 1.00 83.44 575 ALA A N 1
ATOM 4532 C CA . ALA A 1 575 ? 1.031 -3.806 -20.548 1.00 83.44 575 ALA A CA 1
ATOM 4533 C C . ALA A 1 575 ? 2.156 -4.768 -20.971 1.00 83.44 575 ALA A C 1
ATOM 4535 O O . ALA A 1 575 ? 1.893 -5.822 -21.552 1.00 83.44 575 ALA A O 1
ATOM 4536 N N . ALA A 1 576 ? 3.418 -4.464 -20.632 1.00 75.38 576 ALA A N 1
ATOM 4537 C CA . ALA A 1 576 ? 4.561 -5.320 -20.957 1.00 75.38 576 ALA A CA 1
ATOM 4538 C C . ALA A 1 576 ? 4.441 -6.714 -20.328 1.00 75.38 576 ALA A C 1
ATOM 4540 O O . ALA A 1 576 ? 4.848 -7.708 -20.941 1.00 75.38 576 ALA A O 1
ATOM 4541 N N . LEU A 1 577 ? 3.856 -6.801 -19.127 1.00 79.50 577 LEU A N 1
ATOM 4542 C CA . LEU A 1 577 ? 3.582 -8.083 -18.497 1.00 79.50 577 LEU A CA 1
ATOM 4543 C C . LEU A 1 577 ? 2.353 -8.738 -19.121 1.00 79.50 577 LEU A C 1
ATOM 4545 O O . LEU A 1 577 ? 2.388 -9.928 -19.396 1.00 79.50 577 LEU A O 1
ATOM 4549 N N . ILE A 1 578 ? 1.301 -7.994 -19.444 1.00 84.12 578 ILE A N 1
ATOM 4550 C CA . ILE A 1 578 ? 0.105 -8.561 -20.089 1.00 84.12 578 ILE A CA 1
ATOM 4551 C C . ILE A 1 578 ? 0.422 -9.201 -21.442 1.00 84.12 578 ILE A C 1
ATOM 4553 O O . ILE A 1 578 ? -0.055 -10.301 -21.724 1.00 84.12 578 ILE A O 1
ATOM 4557 N N . HIS A 1 579 ? 1.307 -8.599 -22.238 1.00 78.75 579 HIS A N 1
ATOM 4558 C CA . HIS A 1 579 ? 1.779 -9.200 -23.488 1.00 78.75 579 HIS A CA 1
ATOM 4559 C C . HIS A 1 579 ? 2.519 -10.536 -23.289 1.00 78.75 579 HIS A C 1
ATOM 4561 O O . HIS A 1 579 ? 2.627 -11.318 -24.231 1.00 78.75 579 HIS A O 1
ATOM 4567 N N . SER A 1 580 ? 3.005 -10.839 -22.078 1.00 75.38 580 SER A N 1
ATOM 4568 C CA . SER A 1 580 ? 3.603 -12.142 -21.761 1.00 75.38 580 SER A CA 1
ATOM 4569 C C . SER A 1 580 ? 2.601 -13.260 -21.484 1.00 75.38 580 SER A C 1
ATOM 4571 O O . SER A 1 580 ? 3.007 -14.417 -21.424 1.00 75.38 580 SER A O 1
ATOM 4573 N N . LEU A 1 581 ? 1.303 -12.958 -21.358 1.00 81.12 581 LEU A N 1
ATOM 4574 C CA . LEU A 1 581 ? 0.276 -13.952 -21.023 1.00 81.12 581 LEU A CA 1
ATOM 4575 C C . LEU A 1 581 ? 0.191 -15.098 -22.046 1.00 81.12 581 LEU A C 1
ATOM 4577 O O . LEU A 1 581 ? -0.244 -16.193 -21.709 1.00 81.12 581 LEU A O 1
ATOM 4581 N N . SER A 1 582 ? 0.622 -14.870 -23.290 1.00 77.94 582 SER A N 1
ATOM 4582 C CA . SER A 1 582 ? 0.672 -15.904 -24.330 1.00 77.94 582 SER A CA 1
ATOM 4583 C C . SER A 1 582 ? 1.846 -16.886 -24.193 1.00 77.94 582 SER A C 1
ATOM 4585 O O . SER A 1 582 ? 1.953 -17.800 -25.006 1.00 77.94 582 SER A O 1
ATOM 4587 N N . GLN A 1 583 ? 2.756 -16.679 -23.237 1.00 77.06 583 GLN A N 1
ATOM 4588 C CA . GLN A 1 583 ? 3.898 -17.554 -22.954 1.00 77.06 583 GLN A CA 1
ATOM 4589 C C . GLN A 1 583 ? 3.657 -18.312 -21.642 1.00 77.06 5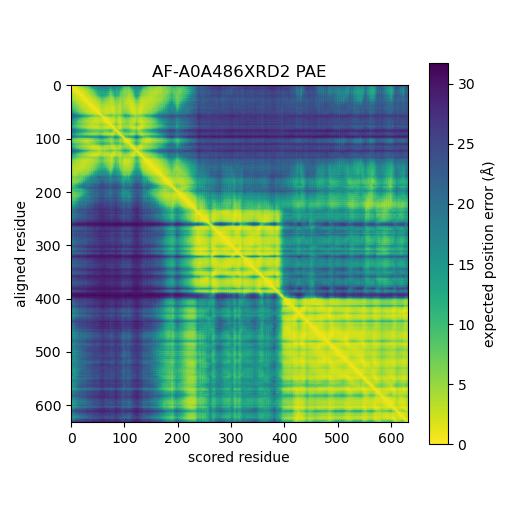83 GLN A C 1
ATOM 4591 O O . GLN A 1 583 ? 3.188 -17.712 -20.677 1.00 77.06 583 GLN A O 1
ATOM 4596 N N . ASP A 1 584 ? 4.021 -19.598 -21.578 1.00 77.31 584 ASP A N 1
ATOM 4597 C CA . ASP A 1 584 ? 3.753 -20.452 -20.405 1.00 77.31 584 ASP A CA 1
ATOM 4598 C C . ASP A 1 584 ? 4.315 -19.855 -19.099 1.00 77.31 584 ASP A C 1
ATOM 4600 O O . ASP A 1 584 ? 3.591 -19.728 -18.108 1.00 77.31 584 ASP A O 1
ATOM 4604 N N . ASP A 1 585 ? 5.572 -19.400 -19.106 1.00 75.44 585 ASP A N 1
ATOM 4605 C CA . ASP A 1 585 ? 6.208 -18.794 -17.926 1.00 75.44 585 ASP A CA 1
ATOM 4606 C C . ASP A 1 585 ? 5.574 -17.445 -17.540 1.00 75.44 585 ASP A C 1
ATOM 4608 O O . ASP A 1 585 ? 5.378 -17.155 -16.354 1.00 75.44 585 ASP A O 1
ATOM 4612 N N . GLY A 1 586 ? 5.189 -16.637 -18.536 1.00 78.19 586 GLY A N 1
ATOM 4613 C CA . GLY A 1 586 ? 4.493 -15.365 -18.329 1.00 78.19 586 GLY A CA 1
ATOM 4614 C C . GLY A 1 586 ? 3.107 -15.564 -17.710 1.00 78.19 586 GLY A C 1
ATOM 4615 O O . GLY A 1 586 ? 2.747 -14.882 -16.748 1.00 78.19 586 GLY A O 1
ATOM 4616 N N . ALA A 1 587 ? 2.358 -16.568 -18.174 1.00 83.81 587 ALA A N 1
ATOM 4617 C CA . ALA A 1 587 ? 1.064 -16.941 -17.611 1.00 83.81 587 ALA A CA 1
ATOM 4618 C C . ALA A 1 587 ? 1.173 -17.423 -16.154 1.00 83.81 587 ALA A C 1
ATOM 4620 O O . ALA A 1 587 ? 0.353 -17.043 -15.312 1.00 83.81 587 ALA A O 1
ATOM 4621 N N . VAL A 1 588 ? 2.205 -18.208 -15.820 1.00 84.88 588 VAL A N 1
ATOM 4622 C CA . VAL A 1 588 ? 2.474 -18.635 -14.435 1.00 84.88 588 VAL A CA 1
ATOM 4623 C C . VAL A 1 588 ? 2.757 -17.433 -13.530 1.00 84.88 588 VAL A C 1
ATOM 4625 O O . VAL A 1 588 ? 2.212 -17.352 -12.423 1.00 84.88 588 VAL A O 1
ATOM 4628 N N . MET A 1 589 ? 3.579 -16.490 -13.999 1.00 83.81 589 MET A N 1
ATOM 4629 C CA . MET A 1 589 ? 3.941 -15.278 -13.264 1.00 83.81 589 MET A CA 1
ATOM 4630 C C . MET A 1 589 ? 2.728 -14.371 -13.028 1.00 83.81 589 MET A C 1
ATOM 4632 O O . MET A 1 589 ? 2.446 -14.021 -11.881 1.00 83.81 589 MET A O 1
ATOM 4636 N N . ILE A 1 590 ? 1.960 -14.060 -14.076 1.00 88.69 590 ILE A N 1
ATOM 4637 C CA . ILE A 1 590 ? 0.715 -13.284 -13.972 1.00 88.69 590 ILE A CA 1
ATOM 4638 C C . ILE A 1 590 ? -0.265 -13.971 -13.021 1.00 88.69 590 ILE A C 1
ATOM 4640 O O . ILE A 1 590 ? -0.801 -13.328 -12.121 1.00 88.69 590 ILE A O 1
ATOM 4644 N N . GLY A 1 591 ? -0.449 -15.287 -13.149 1.00 88.88 591 GLY A N 1
ATOM 4645 C CA . GLY A 1 591 ? -1.334 -16.044 -12.269 1.00 88.88 591 GLY A CA 1
ATOM 4646 C C . GLY A 1 591 ? -0.930 -15.951 -10.794 1.00 88.88 591 GLY A C 1
ATOM 4647 O O . GLY A 1 591 ? -1.797 -15.895 -9.922 1.00 88.88 591 GLY A O 1
ATOM 4648 N N . LYS A 1 592 ? 0.373 -15.906 -10.484 1.00 87.69 592 LYS A N 1
ATOM 4649 C CA . LYS A 1 592 ? 0.856 -15.668 -9.115 1.00 87.69 592 LYS A CA 1
ATOM 4650 C C . LYS A 1 592 ? 0.606 -14.231 -8.651 1.00 87.69 592 LYS A C 1
ATOM 4652 O O . LYS A 1 592 ? 0.169 -14.055 -7.518 1.00 87.69 592 LYS A O 1
ATOM 4657 N N . ILE A 1 593 ? 0.825 -13.228 -9.503 1.00 89.19 593 ILE A N 1
ATOM 4658 C CA . ILE A 1 593 ? 0.542 -11.819 -9.176 1.00 89.19 593 ILE A CA 1
ATOM 4659 C C . ILE A 1 593 ? -0.945 -11.624 -8.882 1.00 89.19 593 ILE A C 1
ATOM 4661 O O . ILE A 1 593 ? -1.283 -11.008 -7.875 1.00 89.19 593 ILE A O 1
ATOM 4665 N N . ILE A 1 594 ? -1.826 -12.198 -9.707 1.00 91.38 594 ILE A N 1
ATOM 4666 C CA . ILE A 1 594 ? -3.279 -12.157 -9.505 1.00 91.38 594 ILE A CA 1
ATOM 4667 C C . ILE A 1 594 ? -3.639 -12.785 -8.157 1.00 91.38 594 ILE A C 1
ATOM 4669 O O . ILE A 1 594 ? -4.294 -12.146 -7.337 1.00 91.38 594 ILE A O 1
ATOM 4673 N N . ARG A 1 595 ? -3.145 -14.001 -7.874 1.00 88.31 595 ARG A N 1
ATOM 4674 C CA . ARG A 1 595 ? -3.393 -14.672 -6.587 1.00 88.31 595 ARG A CA 1
ATOM 4675 C C . ARG A 1 595 ? -2.898 -13.860 -5.395 1.00 88.31 595 ARG A C 1
ATOM 4677 O O . ARG A 1 595 ? -3.595 -13.802 -4.385 1.00 88.31 595 ARG A O 1
ATOM 4684 N N . LEU A 1 596 ? -1.723 -13.241 -5.498 1.00 86.81 596 LEU A N 1
ATOM 4685 C CA . LEU A 1 596 ? -1.183 -12.392 -4.440 1.00 86.81 596 LEU A CA 1
ATOM 4686 C C . LEU A 1 596 ? -2.044 -11.138 -4.246 1.00 86.81 596 LEU A C 1
ATOM 4688 O O . LEU A 1 596 ? -2.414 -10.826 -3.116 1.00 86.81 596 LEU A O 1
ATOM 4692 N N . GLY A 1 597 ? -2.410 -10.460 -5.336 1.00 88.88 597 GLY A N 1
ATOM 4693 C CA . GLY A 1 597 ? -3.309 -9.309 -5.312 1.00 88.88 597 GLY A CA 1
ATOM 4694 C C . GLY A 1 597 ? -4.638 -9.650 -4.643 1.00 88.88 597 GLY A C 1
ATOM 4695 O O . GLY A 1 597 ? -5.037 -8.981 -3.694 1.00 88.88 597 GLY A O 1
ATOM 4696 N N . HIS A 1 598 ? -5.269 -10.758 -5.036 1.00 89.19 598 HIS A N 1
ATOM 4697 C CA . HIS A 1 598 ? -6.511 -11.242 -4.427 1.00 89.19 598 HIS A CA 1
ATOM 4698 C C . HIS A 1 598 ? -6.351 -11.643 -2.959 1.00 89.19 598 HIS A C 1
ATOM 4700 O O . HIS A 1 598 ? -7.243 -11.368 -2.158 1.00 89.19 598 HIS A O 1
ATOM 4706 N N . ALA A 1 599 ? -5.221 -12.242 -2.570 1.00 82.81 599 ALA A N 1
ATOM 4707 C CA . ALA A 1 599 ? -4.928 -12.565 -1.171 1.00 82.81 599 ALA A CA 1
ATOM 4708 C C . ALA A 1 599 ? -4.763 -11.306 -0.297 1.00 82.81 599 ALA A C 1
ATOM 4710 O O . ALA A 1 599 ? -5.127 -11.320 0.879 1.00 82.81 599 ALA A O 1
ATOM 4711 N N . LEU A 1 600 ? -4.277 -10.210 -0.887 1.00 81.56 600 LEU A N 1
ATOM 4712 C CA . LEU A 1 600 ? -4.241 -8.867 -0.295 1.00 81.56 600 LEU A CA 1
ATOM 4713 C C . LEU A 1 600 ? -5.596 -8.135 -0.403 1.00 81.56 600 LEU A C 1
ATOM 4715 O O . LEU A 1 600 ? -5.761 -7.035 0.118 1.00 81.56 600 LEU A O 1
ATOM 4719 N N . GLY A 1 601 ? -6.579 -8.744 -1.073 1.00 83.50 601 GLY A N 1
ATOM 4720 C CA . GLY A 1 601 ? -7.899 -8.182 -1.335 1.00 83.50 601 GLY A CA 1
ATOM 4721 C C . GLY A 1 601 ? -7.917 -7.073 -2.390 1.00 83.50 601 GLY A C 1
ATOM 4722 O O . GLY A 1 601 ? -8.898 -6.346 -2.466 1.00 83.50 601 GLY A O 1
ATOM 4723 N N . LEU A 1 602 ? -6.868 -6.914 -3.190 1.00 91.31 602 LEU A N 1
ATOM 4724 C CA . LEU A 1 602 ? -6.780 -5.917 -4.259 1.00 91.31 602 LEU A CA 1
ATOM 4725 C C . LEU A 1 602 ? -7.600 -6.359 -5.473 1.00 91.31 602 LEU A C 1
ATOM 4727 O O . LEU A 1 602 ? -7.620 -7.546 -5.795 1.00 91.31 602 LEU A O 1
ATOM 4731 N N . GLN A 1 603 ? -8.215 -5.408 -6.181 1.00 94.88 603 GLN A N 1
ATOM 4732 C CA . GLN A 1 603 ? -8.645 -5.675 -7.557 1.00 94.88 603 GLN A CA 1
ATOM 4733 C C . GLN A 1 603 ? -7.420 -5.628 -8.473 1.00 94.88 603 GLN A C 1
ATOM 4735 O O . GLN A 1 603 ? -6.628 -4.686 -8.403 1.00 94.88 603 GLN A O 1
ATOM 4740 N N . VAL A 1 604 ? -7.260 -6.629 -9.331 1.00 96.25 604 VAL A N 1
ATOM 4741 C CA . VAL A 1 604 ? -6.134 -6.725 -10.264 1.00 96.25 604 VAL A CA 1
ATOM 4742 C C . VAL A 1 604 ? -6.636 -6.401 -11.663 1.00 96.25 604 VAL A C 1
ATOM 4744 O O . VAL A 1 604 ? -7.477 -7.106 -12.219 1.00 96.25 604 VAL A O 1
ATOM 4747 N N . ILE A 1 605 ? -6.146 -5.301 -12.224 1.00 96.75 605 ILE A N 1
ATOM 4748 C CA . ILE A 1 605 ? -6.643 -4.709 -13.468 1.00 96.75 605 ILE A CA 1
ATOM 4749 C C . ILE A 1 605 ? -5.564 -4.835 -14.542 1.00 96.75 605 ILE A C 1
ATOM 4751 O O . ILE A 1 605 ? -4.389 -4.611 -14.270 1.00 96.75 605 ILE A O 1
ATOM 4755 N N . ALA A 1 606 ? -5.955 -5.182 -15.762 1.00 94.19 606 ALA A N 1
ATOM 4756 C CA . ALA A 1 606 ? -5.050 -5.240 -16.901 1.00 94.19 606 ALA A CA 1
ATOM 4757 C C . ALA A 1 606 ? -4.953 -3.876 -17.617 1.00 94.19 606 ALA A C 1
ATOM 4759 O O . ALA A 1 606 ? -5.981 -3.314 -17.994 1.00 94.19 606 ALA A O 1
ATOM 4760 N N . GLU A 1 607 ? -3.748 -3.340 -17.818 1.00 89.88 607 GLU A N 1
ATOM 4761 C CA . GLU A 1 607 ? -3.492 -2.100 -18.569 1.00 89.88 607 GLU A CA 1
ATOM 4762 C C . GLU A 1 607 ? -3.015 -2.376 -20.010 1.00 89.88 607 GLU A C 1
ATOM 4764 O O . GLU A 1 607 ? -2.404 -3.402 -20.288 1.00 89.88 607 GLU A O 1
ATOM 4769 N N . GLY A 1 608 ? -3.275 -1.458 -20.946 1.00 82.50 608 GLY A N 1
ATOM 4770 C CA . GLY A 1 608 ? -2.790 -1.575 -22.329 1.00 82.50 608 GLY A CA 1
ATOM 4771 C C . GLY A 1 608 ? -3.469 -2.678 -23.146 1.00 82.50 608 GLY A C 1
ATOM 4772 O O . GLY A 1 608 ? -2.835 -3.316 -23.980 1.00 82.50 608 GLY A O 1
ATOM 4773 N N . VAL A 1 609 ? -4.759 -2.929 -22.905 1.00 86.44 609 VAL A N 1
ATOM 4774 C CA . VAL A 1 609 ? -5.542 -3.862 -23.726 1.00 86.44 609 VAL A CA 1
ATOM 4775 C C . VAL A 1 609 ? -5.856 -3.227 -25.082 1.00 86.44 609 VAL A C 1
ATOM 4777 O O . VAL A 1 609 ? -6.666 -2.300 -25.173 1.00 86.44 609 VAL A O 1
ATOM 4780 N N . ASP A 1 610 ? -5.226 -3.742 -26.136 1.00 78.81 610 ASP A N 1
ATOM 4781 C CA . ASP A 1 610 ? -5.322 -3.193 -27.496 1.00 78.81 610 ASP A CA 1
ATOM 4782 C C . ASP A 1 610 ? -6.417 -3.854 -28.347 1.00 78.81 610 ASP A C 1
ATOM 4784 O O . ASP A 1 610 ? -7.025 -3.198 -29.191 1.00 78.81 610 ASP A O 1
ATOM 4788 N N . ASP A 1 611 ? -6.689 -5.146 -28.130 1.00 79.12 611 ASP A N 1
ATOM 4789 C CA . ASP A 1 611 ? -7.679 -5.920 -28.892 1.00 79.12 611 ASP A CA 1
ATOM 4790 C C . ASP A 1 611 ? -8.711 -6.549 -27.952 1.00 79.12 611 ASP A C 1
ATOM 4792 O O . ASP A 1 611 ? -8.374 -7.184 -26.950 1.00 79.12 611 ASP A O 1
ATOM 4796 N N . ILE A 1 612 ? -9.985 -6.444 -28.325 1.00 78.00 612 ILE A N 1
ATOM 4797 C CA . ILE A 1 612 ? -11.108 -7.048 -27.611 1.00 78.00 612 ILE A CA 1
ATOM 4798 C C . ILE A 1 612 ? -10.949 -8.568 -27.461 1.00 78.00 612 ILE A C 1
ATOM 4800 O O . ILE A 1 612 ? -11.414 -9.143 -26.481 1.00 78.00 612 ILE A O 1
ATOM 4804 N N . LYS A 1 613 ? -10.232 -9.225 -28.384 1.00 78.75 613 LYS A N 1
ATOM 4805 C CA . LYS A 1 613 ? -9.932 -10.666 -28.316 1.00 78.75 613 LYS A CA 1
ATOM 4806 C C . LYS A 1 613 ? -9.027 -11.048 -27.142 1.00 78.75 613 LYS A C 1
ATOM 4808 O O . LYS A 1 613 ? -9.028 -12.208 -26.742 1.00 78.75 613 LYS A O 1
ATOM 4813 N N . GLN A 1 614 ? -8.257 -10.107 -26.590 1.00 81.38 614 GLN A N 1
ATOM 4814 C CA . GLN A 1 614 ? -7.426 -10.353 -25.406 1.00 81.38 614 GLN A CA 1
ATOM 4815 C C . GLN A 1 614 ? -8.266 -10.431 -24.125 1.00 81.38 614 GLN A C 1
ATOM 4817 O O . GLN A 1 614 ? -7.848 -11.075 -23.166 1.00 81.38 614 GLN A O 1
ATOM 4822 N N . ILE A 1 615 ? -9.460 -9.825 -24.108 1.00 86.75 615 ILE A N 1
ATOM 4823 C CA . ILE A 1 615 ? -10.306 -9.730 -22.911 1.00 86.75 615 ILE A CA 1
ATOM 4824 C C . ILE A 1 615 ? -10.683 -11.115 -22.381 1.00 86.75 615 ILE A C 1
ATOM 4826 O O . ILE A 1 615 ? -10.559 -11.353 -21.182 1.00 86.75 615 ILE A O 1
ATOM 4830 N N . ASP A 1 616 ? -11.064 -12.052 -23.253 1.00 86.75 616 ASP A N 1
ATOM 4831 C CA . ASP A 1 616 ? -11.427 -13.410 -22.831 1.00 86.75 616 ASP A CA 1
ATOM 4832 C C . ASP A 1 616 ? -10.257 -14.116 -22.128 1.00 86.75 616 ASP A C 1
ATOM 4834 O O . ASP A 1 616 ? -10.442 -14.750 -21.088 1.00 86.75 616 ASP A O 1
ATOM 4838 N N . ALA A 1 617 ? -9.034 -13.955 -22.644 1.00 87.50 617 ALA A N 1
ATOM 4839 C CA . ALA A 1 617 ? -7.835 -14.517 -22.027 1.00 87.50 617 ALA A CA 1
ATOM 4840 C C . ALA A 1 617 ? -7.543 -13.884 -20.655 1.00 87.50 617 ALA A C 1
ATOM 4842 O O . ALA A 1 617 ? -7.173 -14.595 -19.722 1.00 87.50 617 ALA A O 1
ATOM 4843 N N . LEU A 1 618 ? -7.759 -12.573 -20.507 1.00 91.12 618 LEU A N 1
ATOM 4844 C CA . LEU A 1 618 ? -7.590 -11.860 -19.235 1.00 91.12 618 LEU A CA 1
ATOM 4845 C C . LEU A 1 618 ? -8.616 -12.310 -18.185 1.00 91.12 618 LEU A C 1
ATOM 4847 O O . LEU A 1 618 ? -8.257 -12.533 -17.028 1.00 91.12 618 LEU A O 1
ATOM 4851 N N . ILE A 1 619 ? -9.875 -12.502 -18.590 1.00 91.06 619 ILE A N 1
ATOM 4852 C CA . ILE A 1 619 ? -10.935 -13.015 -17.710 1.00 91.06 619 ILE A CA 1
ATOM 4853 C C . ILE A 1 619 ? -10.592 -14.434 -17.245 1.00 91.06 619 ILE A C 1
ATOM 4855 O O . ILE A 1 619 ? -10.677 -14.726 -16.054 1.00 91.06 619 ILE A O 1
ATOM 4859 N N . VAL A 1 620 ? -10.163 -15.309 -18.162 1.00 90.19 620 VAL A N 1
ATOM 4860 C CA . VAL A 1 620 ? -9.757 -16.687 -17.833 1.00 90.19 620 VAL A CA 1
ATOM 4861 C C . VAL A 1 620 ? -8.531 -16.712 -16.915 1.00 90.19 620 VAL A C 1
ATOM 4863 O O . VAL A 1 620 ? -8.466 -17.547 -16.014 1.00 90.19 620 VAL A O 1
ATOM 4866 N N . ALA A 1 621 ? -7.583 -15.789 -17.100 1.00 90.31 621 ALA A N 1
ATOM 4867 C CA . ALA A 1 621 ? -6.414 -15.651 -16.231 1.00 90.31 621 ALA A CA 1
ATOM 4868 C C . ALA A 1 621 ? -6.769 -15.177 -14.807 1.00 90.31 621 ALA A C 1
ATOM 4870 O O . ALA A 1 621 ? -6.002 -15.428 -13.877 1.00 90.31 621 ALA A O 1
ATOM 4871 N N . GLY A 1 622 ? -7.932 -14.538 -14.629 1.00 93.75 622 GLY A N 1
ATOM 4872 C CA . GLY A 1 622 ? -8.454 -14.102 -13.333 1.00 93.75 622 GLY A CA 1
ATOM 4873 C C . GLY A 1 622 ? -8.314 -12.606 -13.045 1.00 93.75 622 GLY A C 1
ATOM 4874 O O . GLY A 1 622 ? -8.391 -12.221 -11.882 1.00 93.75 622 GLY A O 1
ATOM 4875 N N . PHE A 1 623 ? -8.102 -11.758 -14.058 1.00 96.06 623 PHE A N 1
ATOM 4876 C CA . PHE A 1 623 ? -8.162 -10.302 -13.879 1.00 96.06 623 PHE A CA 1
ATOM 4877 C C . PHE A 1 623 ? -9.582 -9.846 -13.504 1.00 96.06 623 PHE A C 1
ATOM 4879 O O . PHE A 1 623 ? -10.568 -10.386 -14.000 1.00 96.06 623 PHE A O 1
ATOM 4886 N N . ASP A 1 624 ? -9.692 -8.810 -12.670 1.00 96.81 624 ASP A N 1
ATOM 4887 C CA . ASP A 1 624 ? -10.972 -8.233 -12.230 1.00 96.81 624 ASP A CA 1
ATOM 4888 C C . ASP A 1 624 ? -11.492 -7.145 -13.177 1.00 96.81 624 ASP A C 1
ATOM 4890 O O . ASP A 1 624 ? -12.693 -6.855 -13.213 1.00 96.81 624 ASP A O 1
ATOM 4894 N N . GLY A 1 625 ? -10.596 -6.544 -13.958 1.00 95.75 625 GLY A N 1
ATOM 4895 C CA . GLY A 1 625 ? -10.923 -5.500 -14.916 1.00 95.75 625 GLY A CA 1
ATOM 4896 C C . GLY A 1 625 ? -9.808 -5.236 -15.917 1.00 95.75 625 GLY A C 1
ATOM 4897 O O . GLY A 1 625 ? -8.744 -5.852 -15.867 1.00 95.75 625 GLY A O 1
ATOM 4898 N N . TYR A 1 626 ? -10.063 -4.312 -16.834 1.00 95.06 626 TYR A N 1
ATOM 4899 C CA . TYR A 1 626 ? -9.165 -3.969 -17.928 1.00 95.06 626 TYR A CA 1
ATOM 4900 C C . TYR A 1 626 ? -9.346 -2.516 -18.391 1.00 95.06 626 TYR A C 1
ATOM 4902 O O . TYR A 1 626 ? -10.419 -1.920 -18.249 1.00 95.06 626 TYR A O 1
ATOM 4910 N N . THR A 1 627 ? -8.284 -1.953 -18.966 1.00 92.62 627 THR A N 1
ATOM 4911 C CA . THR A 1 627 ? -8.240 -0.627 -19.597 1.00 92.62 627 THR A CA 1
ATOM 4912 C C . THR A 1 627 ? -7.275 -0.640 -20.788 1.00 92.62 627 THR A C 1
ATOM 4914 O O . THR A 1 627 ? -6.338 -1.436 -20.827 1.00 92.62 627 THR A O 1
ATOM 4917 N N . GLY A 1 628 ? -7.503 0.221 -21.778 1.00 85.75 628 GLY A N 1
ATOM 4918 C CA . GLY A 1 628 ? -6.689 0.299 -22.995 1.00 85.75 628 GLY A CA 1
ATOM 4919 C C . GLY A 1 628 ? -7.483 0.781 -24.206 1.00 85.75 628 GLY A C 1
ATOM 4920 O O . GLY A 1 628 ? -8.691 1.008 -24.119 1.00 85.75 628 GLY A O 1
ATOM 4921 N N . LEU A 1 629 ? -6.810 0.942 -25.348 1.00 77.38 629 LEU A N 1
ATOM 4922 C CA . LEU A 1 629 ? -7.428 1.440 -26.582 1.00 77.38 629 LEU A CA 1
ATOM 4923 C C . LEU A 1 629 ? -8.551 0.528 -27.091 1.00 77.38 629 LEU A C 1
ATOM 4925 O O . LEU A 1 629 ? -9.557 1.032 -27.582 1.00 77.38 629 LEU A O 1
ATOM 4929 N N . GLY A 1 630 ? -8.425 -0.789 -26.912 1.00 78.00 630 GLY A N 1
ATOM 4930 C CA . GLY A 1 630 ? -9.451 -1.763 -27.294 1.00 78.00 630 GLY A CA 1
ATOM 4931 C C . GLY A 1 630 ? -10.707 -1.741 -26.411 1.00 78.00 630 GLY A C 1
ATOM 4932 O O . GLY A 1 630 ? -11.660 -2.470 -26.679 1.00 78.00 630 GLY A O 1
ATOM 4933 N N . VAL A 1 631 ? -10.714 -0.932 -25.345 1.00 81.56 631 VAL A N 1
ATOM 4934 C CA . VAL A 1 631 ? -11.800 -0.835 -24.351 1.00 81.56 631 VAL A CA 1
ATOM 4935 C C . VAL A 1 631 ? -12.684 0.400 -24.573 1.00 81.56 631 VAL A C 1
ATOM 4937 O O . VAL A 1 631 ? -13.822 0.427 -24.074 1.00 81.56 631 VAL A O 1
ATOM 4940 N N . VAL A 1 632 ? -12.147 1.407 -25.277 1.00 73.88 632 VAL A N 1
ATOM 4941 C CA . VAL A 1 632 ? -12.758 2.725 -25.533 1.00 73.88 632 VAL A CA 1
ATOM 4942 C C . VAL A 1 632 ? -13.919 2.626 -26.510 1.00 73.88 632 VAL A C 1
ATOM 4944 O O . VAL A 1 632 ? -13.755 2.002 -27.579 1.00 73.88 632 VAL A O 1
#

Solvent-accessible surface area (backbone atoms only — not comparable to full-atom values): 33603 Å² total; per-residue (Å²): 133,57,71,65,59,53,51,51,50,50,52,51,51,51,51,51,50,54,52,50,50,51,52,52,51,51,55,51,52,52,49,54,54,51,41,52,52,51,28,52,51,12,35,52,51,17,42,54,50,22,54,53,57,38,72,48,71,92,46,69,68,56,50,48,51,54,52,47,59,58,45,73,69,66,58,40,36,33,43,35,37,24,36,83,88,65,52,75,77,45,77,48,68,58,80,90,70,91,62,102,57,62,66,71,55,53,71,71,64,59,90,82,59,66,64,6,70,21,72,22,45,52,91,95,43,74,62,24,37,35,39,23,34,56,53,56,66,69,56,52,50,50,52,52,52,52,52,50,54,52,52,52,53,50,51,55,49,51,52,52,50,51,54,52,48,51,55,53,50,53,65,54,47,57,53,52,52,52,52,51,52,52,53,49,34,47,72,57,38,19,61,64,79,73,86,72,48,88,52,71,73,57,25,55,52,44,52,50,50,33,53,47,30,52,50,51,50,54,51,51,52,50,53,43,56,52,48,52,54,50,48,51,61,68,34,31,31,95,69,40,68,29,24,18,39,71,43,39,52,35,43,42,40,42,45,46,74,70,53,44,64,67,77,48,37,39,37,34,40,38,36,41,55,63,54,66,60,47,32,72,71,64,31,56,72,53,43,42,52,48,50,23,49,43,45,54,57,54,68,67,43,81,42,57,79,41,52,18,36,64,52,100,43,34,32,43,35,32,33,58,43,97,58,59,70,66,62,52,51,51,52,53,51,52,53,47,48,55,54,33,55,78,77,38,70,75,50,57,72,26,42,32,40,24,37,36,50,48,77,87,51,84,40,50,69,55,45,51,52,53,50,50,53,41,46,56,58,28,69,76,38,86,78,44,40,72,41,74,46,76,70,95,64,88,82,59,94,67,92,47,74,67,56,53,53,51,52,55,51,52,30,68,75,63,71,46,46,40,64,49,75,45,54,30,28,30,75,86,69,47,76,70,31,23,42,45,42,51,30,39,67,55,96,89,40,81,38,48,47,36,64,45,49,66,58,28,54,77,69,72,39,46,39,60,49,37,50,45,40,46,53,45,50,52,53,51,31,70,76,31,86,87,52,31,39,29,39,65,47,53,54,59,35,58,72,31,68,70,48,49,55,51,51,51,55,54,53,74,74,49,59,64,74,47,34,55,32,32,29,41,31,33,46,37,69,40,44,70,73,37,47,86,44,44,56,62,49,46,57,54,33,54,80,50,49,34,4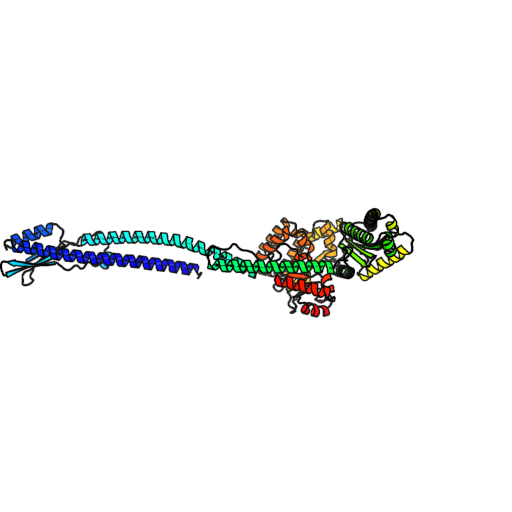2,40,36,35,31,64,27,69,73,66,64,72,70,45,82,63,57,50,54,54,47,58,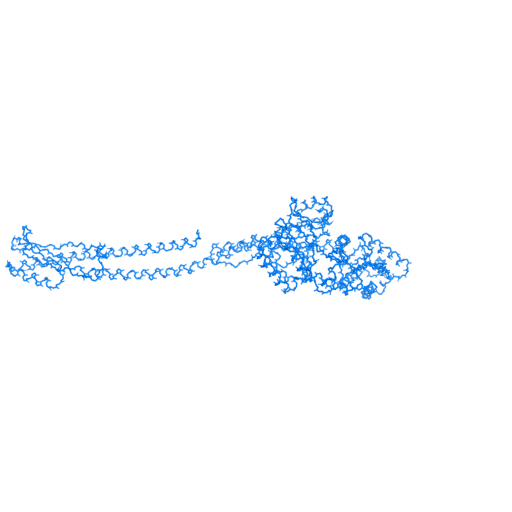48,31,37,26,35,23,34,42,59,58,71,29,51,87,38,76,71,37,35,54,50,51,44,49,52,43,52,51,33,49,75,49,62,26,43,36,26,41,33,66,39,65,49,65,79,52,49,62,57,42,50,73,65,58,40,49,24,40,26,34,73,41,64,106

Sequence (632 aa):
MSLIKQLWIAIIVMSVMALGSSFFISVYQTRLHLMEHLYLKNVDNATVLAMTLSQANKDSTTLELMLAAQFDTGYYERISLLKPDGSAIIHFKMPSDSVGVPNWFIQLVQLDVAPGVASIQDGWSQFGTLEIESQYQFSLVSLWKISKELSFNFFLLAVAFGVAGQFFLKGVRKPLNQVVQHAEAIGERRFVISDVPKTLELKNVVKSMNKLSDRVRSILEQERLELEKLHLHYQTDGVTSALNRAYGINWLSSYFVNRGNEQDVSAFMLRIVDLQTINLTLGRVNTDAWLQKTVTEIKQISGVRLISRLNGSDFLLLIDENHDLNSQAVAILQLINTVADSYSSVLHDHITLVGSELTDVDSSSQLLSVLDNLLASAQAIANKQLVLNPSGRRVNKLNDSSEWFAKISEALAGDKFEAAFFPVKLTNSQLLHQEAMMRLTVNNEVLRAGDVLGWAKRFNLLADIDMAVLQYCINQLSNNPASRIAVNLSDASLSNISVHYKLMAVFDAQPADVLARLAIEFDEHHVIKQQLQFIPFILAMKKYKINVGIQRCTVAFTSLPELEQLGLDYVKIDAALIHSLSQDDGAVMIGKIIRLGHALGLQVIAEGVDDIKQIDALIVAGFDGYTGLGVV

Organism: NCBI:txid1708203

Secondary structure (DSSP, 8-state):
--HHHHHHHHHHHHHHHHHHHHHHHHHHHHHHHHHHHHHHHHHHHHHHHHHHHHHS---HHHHHHHHHHHHTTS-EEEEEEE-TTS-EEEEEE------SS-HHHHHHH----PPEEEEEEETTEEEEEEEEEE--HHHHHHHHHHHHHHHHHHHHHHHHHHHHHHHHHHHHHHHHHHHHHHHHHHHTT-----PPPSSHHHHHHHHHHHHHHHHHHHHHHHHHHHHHHHHHHHHB-TTT-SBPHHHHHHHHHHHHHH------EEEEEEEETTHHHHHHHH-HHHHHHHHHHHHHHHTTSTTEEEEEE-SSSEEEEEEE-SS-HHHHHHHHHHHHHHHHHTT-GGGGGGEEEEEEESTT--SHHHHHHHHHHHHHHHHTSTT--EEEE--S----SS--HHHHHHHHHHHHHTT-EEEEEEEEEETTS-EEEEEEEEEEEETTEEEEHHHHHHHHHHTT-HHHHHHHHHHHHHHHHHH-TT--EEEEE-HHHHH-HHHHHHHHHHHHTS-HHHHTTEEEEEEHHHHHHTHHHHHHHHHHHHHTT-EEEEEEE-SGGGGSTTHHHH---EEEEPHHHHGGGGSHHHHHHHHHHHHHHHHTT-EEEE-----THHHHHHHHHT-SEE-SGGG-

Radius of gyration: 49.83 Å; Cα contacts (8 Å, |Δi|>4): 917; chains: 1; bounding box: 110×51×146 Å

Foldseek 3Di:
DDPLVVVVVVLLVVLCVVLVVVLVVVLQVLLVVLLVVQQVVQQVVQAVLLVVLLPDDPDLVVNQVVVVVVVVVVFFQWKFWAAPVRHTSDIDGDDDDDQPADPVLCVVSVSDHAWHKDFRDHPPDTGTIITTGTDCSVVRVVSRVVSVVSVVVSVVVSVVSVVVSVVVVVLVVVLVVQLVVLVVLVVLLALDQDDQRPDPVSNVVSVVSNVVSVVLVVVLVVLLVVLVVLQQVQQADPQQRFGEQLLQLLVQQLCLQPDDCLPAKKKKKKFQAPVVVVCVVQNPVLSSVLNNVLSVQVVPPPQWPHWYDNDDGMIMTMGSDPDDFVVVQVVSLVSSCVSCVVR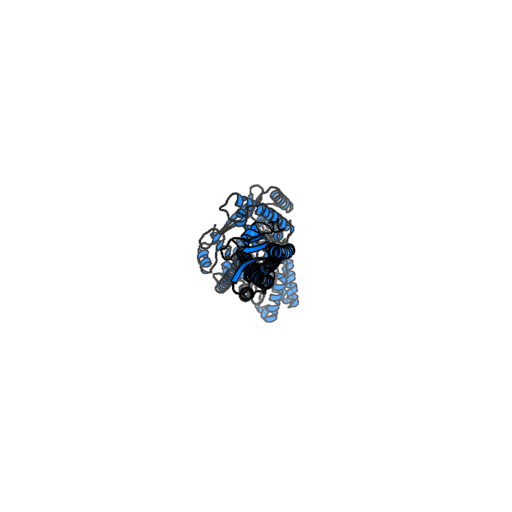DNVSQQRIAMEMEGCNPPNGSVRVVVVNVVQVVVQVVDRSRRYYYDYDPDPPDPPDDLVVLVVQVVVCLVVLQKEFDWFFWAFLVRDTPATETWIWGADPNDIGGCNVRVVSCVVVLNQLSSLVSHVVNLLVVLVVDVVHAYEGEHELSCQVDPVSLVVVVVVLVPDDLSSQLRYEYEYELVSCLVRLVSLQVSLVSSVVSNHAYEYECDDSSSSVRPSLSRSSHAAYEHHSSLLVCCVPPSSLVSLLSVLVSCVSSPHQYEYEADCAPVSSVSCVVSPHRIYTHPNSD

pLDDT: mean 85.53, std 8.77, range [41.72, 98.25]

Nearest PDB structures (foldseek):
  6pwj-assembly2_B  TM=8.920E-01  e=2.586E-25  Vibrio cholerae O1 str. 2010EL-1786
  6pwk-assembly1_B  TM=5.815E-01  e=4.780E-24  Vibrio cholerae O1 str. 2010EL-1786
  6pwk-assembly1_A  TM=5.892E-01  e=1.473E-23  Vibrio cholerae O1 str. 2010EL-1786
  3hv8-assembly1_A  TM=8.967E-01  e=1.141E-12  Pseudomonas aeruginosa PAO1
  4ag0-assembly1_B  TM=8.658E-01  e=6.501E-11  Pseudomonas aeruginosa

InterPro domains:
  IPR000160 GGDEF domain [PF00990] (236-348)
  IPR000160 GGDEF domain [SM00267] (223-389)
  IPR001633 EAL domain [PF00563] (407-628)
  IPR001633 EAL domain [PS50883] (401-632)
  IPR001633 EAL domain [SM00052] (400-631)
  IPR001633 EAL domain [cd01948] (408-626)
  IPR029787 Nucleotide cyclase [SSF55073] (240-380)
  IPR032244 LapD/MoxY, periplasmic domain [PF16448] (23-144)
  IPR035919 EAL domain superfamily [G3DSA:3.20.20.450] (398-631)
  IPR035919 EAL domain superfamily [SSF141868] (408-628)
  IPR042461 LapD/MoxY periplasmic domain, C-terminal [G3DSA:6.20.270.20] (101-147)
  IPR043128 Reverse transcriptase/Diguanylate cyclase domain [G3DSA:3.30.70.270] (227-387)

Mean predicted aligned error: 15.17 Å